Protein AF-A0A0L7L331-F1 (afdb_monomer_lite)

Secondary structure (DSSP, 8-state):
--B-TTS-BSSPPPP-----S----TT-PPPP---PPP----------------TTSTTHHHHHHHHHHHHHTT-----GGGS---TTS-SS-HHHHHHHHHHHHHHHHHHHHHHHHHHTTS-----------------------------HHHHHHHHHHHHHHHHHHHHHHHTTSPPP-SSSSS-TTS-TT---GGGGTT---STT-----HHHHHHHHHHHHHHHHHHHHHHHHHHHHHTT-S-HHHHHHHHHHHHHHHHHHHHHHH---TTHHHHHHHHHHHHHHHHHHHHHHTTTTS-HHHHHHHHHHHHHHHHHH---SS--TT--HHHHHHHHHHHHHHHHTTSSSHHHHHHHHHHHIIIIIIHHHHHHHHTTSHHHHHHHHHHHHHHHHHHHTT-HHHHHHHHHHHHIIIIIHHHHHHHHHTTTT-

Foldseek 3Di:
DDQDPVSHFPFDDDDPDDDDPDDPDPPDDDDDDDDDDDDDDTDDDDDDDDDDDDPPDPPVPVVVVVVVVVVVVVPPPDDPPVVDDDPVDDPDDPVVVVVVVVVVVVVVVVVVVVVVVVVVVPDDDDDDDDDDDDDYDYYDYDDDDDDDDDDDVVVVVCVVVVVVVVVVVVVVVVVVQDPDDQDDPPNPVDDPPDDDPCNCVPVDAPVPDDQQDLVNQLLLLLLLLLLVLLLLVLVLVLVCQLVVVDDLVVLLVVVVVVVVVLVVVVCVQVVDDDDPCVVVLVCQLVVLLVCLVVLLCVCVVPDPVVLQVLLVVLSVQLSQQDCSVDPDPSHDLVSNLVSLLSSQSSSLNSGDDSSSSSSSSSSSCCSRPVVVVSCVSCSPDPVNVVVSVVSLVVSLVSVVVVDPVVSVVSVVVCCCSSPVVSVVVSVCVVVSND

Structure (mmCIF, N/CA/C/O backbone):
data_AF-A0A0L7L331-F1
#
_entry.id   AF-A0A0L7L331-F1
#
loop_
_atom_site.group_PDB
_atom_site.id
_atom_site.type_symbol
_atom_site.label_atom_id
_atom_site.label_alt_id
_atom_site.label_comp_id
_atom_site.label_asym_id
_atom_site.label_entity_id
_atom_site.label_seq_id
_atom_site.pdbx_PDB_ins_code
_atom_site.Cartn_x
_atom_site.Cartn_y
_atom_site.Cartn_z
_atom_site.occupancy
_atom_site.B_iso_or_equiv
_atom_site.auth_seq_id
_atom_site.auth_comp_id
_atom_site.auth_asym_id
_atom_site.auth_atom_id
_atom_site.pdbx_PDB_model_num
ATOM 1 N N . GLY A 1 1 ? -27.736 18.025 -42.833 1.00 55.59 1 GLY A N 1
ATOM 2 C CA . GLY A 1 1 ? -28.382 17.005 -43.653 1.00 55.59 1 GLY A CA 1
ATOM 3 C C . GLY A 1 1 ? -27.974 15.661 -43.117 1.00 55.59 1 GLY A C 1
ATOM 4 O O . GLY A 1 1 ? -26.895 15.529 -42.551 1.00 55.59 1 GLY A O 1
ATOM 5 N N . LEU A 1 2 ? -28.880 14.701 -43.254 1.00 63.16 2 LEU A N 1
ATOM 6 C CA . LEU A 1 2 ? -28.794 13.441 -42.536 1.00 63.16 2 LEU A CA 1
ATOM 7 C C . LEU A 1 2 ? -27.635 12.589 -43.066 1.00 63.16 2 LEU A C 1
ATOM 9 O O . LEU A 1 2 ? -27.485 12.377 -44.271 1.00 63.16 2 LEU A O 1
ATOM 13 N N . ILE A 1 3 ? -26.805 12.152 -42.130 1.00 68.50 3 ILE A N 1
ATOM 14 C CA . ILE A 1 3 ? -25.739 11.179 -42.328 1.00 68.50 3 ILE A CA 1
ATOM 15 C C . ILE A 1 3 ? -26.301 9.854 -41.808 1.00 68.50 3 ILE A C 1
ATOM 17 O O . ILE A 1 3 ? -26.911 9.828 -40.737 1.00 68.50 3 ILE A O 1
ATOM 21 N N . GLY A 1 4 ? -26.186 8.793 -42.605 1.00 74.06 4 GLY A N 1
ATOM 22 C CA . GLY A 1 4 ? -26.691 7.468 -42.256 1.00 74.06 4 GLY A CA 1
ATOM 23 C C . GLY A 1 4 ? -25.833 6.768 -41.192 1.00 74.06 4 GLY A C 1
ATOM 24 O O . GLY A 1 4 ? -24.787 7.293 -40.808 1.00 74.06 4 GLY A O 1
ATOM 25 N N . PRO A 1 5 ? -26.239 5.568 -40.735 1.00 71.88 5 PRO A N 1
ATOM 26 C CA . PRO A 1 5 ? -25.542 4.836 -39.671 1.00 71.88 5 PRO A CA 1
ATOM 27 C C . PRO A 1 5 ? -24.051 4.575 -39.939 1.00 71.88 5 PRO A C 1
ATOM 29 O O . PRO A 1 5 ? -23.256 4.607 -39.006 1.00 71.88 5 PRO A O 1
ATOM 32 N N . ASP A 1 6 ? -23.671 4.381 -41.207 1.00 75.19 6 ASP A N 1
ATOM 33 C CA . ASP A 1 6 ? -22.305 4.047 -41.640 1.00 75.19 6 ASP A CA 1
ATOM 34 C C . ASP A 1 6 ? -21.510 5.280 -42.132 1.00 75.19 6 ASP A C 1
ATOM 36 O O . ASP A 1 6 ? -20.778 5.204 -43.120 1.00 75.19 6 ASP A O 1
ATOM 40 N N . ASP A 1 7 ? -21.739 6.454 -41.530 1.00 75.81 7 ASP A N 1
ATOM 41 C CA . ASP A 1 7 ? -21.143 7.770 -41.868 1.00 75.81 7 ASP A CA 1
ATOM 42 C C . ASP A 1 7 ? -21.366 8.259 -43.326 1.00 75.81 7 ASP A C 1
ATOM 44 O O . ASP A 1 7 ? -20.925 9.332 -43.752 1.00 75.81 7 ASP A O 1
ATOM 48 N N . ARG A 1 8 ? -22.114 7.486 -44.121 1.00 76.31 8 ARG A N 1
ATOM 49 C CA . ARG A 1 8 ? -22.470 7.781 -45.510 1.00 76.31 8 ARG A CA 1
ATOM 50 C C . ARG A 1 8 ? -23.583 8.836 -45.550 1.00 76.31 8 ARG A C 1
ATOM 52 O O . ARG A 1 8 ? -24.659 8.587 -45.007 1.00 76.31 8 ARG A O 1
ATOM 59 N N . PRO A 1 9 ? -23.402 9.988 -46.226 1.00 80.69 9 PRO A N 1
ATOM 60 C CA . PRO A 1 9 ? -24.489 10.943 -46.419 1.00 80.69 9 PRO A CA 1
ATOM 61 C C . PRO A 1 9 ? -25.651 10.289 -47.170 1.00 80.69 9 PRO A C 1
ATOM 63 O O . PRO A 1 9 ? -25.422 9.647 -48.198 1.00 80.69 9 PRO A O 1
ATOM 66 N N . ASP A 1 10 ? -26.880 10.513 -46.693 1.00 72.62 10 ASP A N 1
ATOM 67 C CA . ASP A 1 10 ? -28.146 9.954 -47.214 1.00 72.62 10 ASP A CA 1
ATOM 68 C C . ASP A 1 10 ? -28.248 9.964 -48.754 1.00 72.62 10 ASP A C 1
ATOM 70 O O . ASP A 1 10 ? -28.887 9.123 -49.378 1.00 72.62 10 ASP A O 1
ATOM 74 N N . HIS A 1 11 ? -27.657 10.989 -49.366 1.00 79.81 11 HIS A N 1
ATOM 75 C CA . HIS A 1 11 ? -27.572 11.215 -50.799 1.00 79.81 11 HIS A CA 1
ATOM 76 C C . HIS A 1 11 ? -26.163 11.829 -51.073 1.00 79.81 11 HIS A C 1
ATOM 78 O O . HIS A 1 11 ? -25.874 12.910 -50.550 1.00 79.81 11 HIS A O 1
ATOM 84 N N . PRO A 1 12 ? -25.253 11.210 -51.847 1.00 81.12 12 PRO A N 1
ATOM 85 C CA . PRO A 1 12 ? -23.869 11.690 -52.006 1.00 81.12 12 PRO A CA 1
ATOM 86 C C . PRO A 1 12 ? -23.661 12.817 -53.043 1.00 81.12 12 PRO A C 1
ATOM 88 O O . PRO A 1 12 ? -24.423 13.010 -53.989 1.00 81.12 12 PRO A O 1
ATOM 91 N N . GLU A 1 13 ? -22.556 13.554 -52.915 1.00 81.75 13 GLU A N 1
ATOM 92 C CA . GLU A 1 13 ? -22.068 14.451 -53.972 1.00 81.75 13 GLU A CA 1
ATOM 93 C C . GLU A 1 13 ? -21.414 13.626 -55.101 1.00 81.75 13 GLU A C 1
ATOM 95 O O . GLU A 1 13 ? -20.524 12.825 -54.834 1.00 81.75 13 GLU A O 1
ATOM 100 N N . LYS A 1 14 ? -21.840 13.816 -56.363 1.00 86.00 14 LYS A N 1
ATOM 101 C CA . LYS A 1 14 ? -21.135 13.294 -57.552 1.00 86.00 14 LYS A CA 1
ATOM 102 C C . LYS A 1 14 ? -20.290 14.408 -58.185 1.00 86.00 14 LYS A C 1
ATOM 104 O O . LYS A 1 14 ? -20.772 15.535 -58.310 1.00 86.00 14 LYS A O 1
ATOM 109 N N . ILE A 1 15 ? -19.071 14.076 -58.611 1.00 87.44 15 ILE A N 1
ATOM 110 C CA . ILE A 1 15 ? -18.229 14.917 -59.477 1.00 87.44 15 ILE A CA 1
ATOM 111 C C . ILE A 1 15 ? -18.736 14.758 -60.917 1.00 87.44 15 ILE A C 1
ATOM 113 O O . ILE A 1 15 ? -19.009 13.637 -61.340 1.00 87.44 15 ILE A O 1
ATOM 117 N N . THR A 1 16 ? -18.893 15.860 -61.652 1.00 87.19 16 THR A N 1
ATOM 118 C CA . THR A 1 16 ? -19.385 15.859 -63.046 1.00 87.19 16 THR A CA 1
ATOM 119 C C . THR A 1 16 ? -18.264 15.890 -64.081 1.00 87.19 16 THR A C 1
ATOM 121 O O . THR A 1 16 ? -18.430 15.381 -65.182 1.00 87.19 16 THR A O 1
ATOM 124 N N . SER A 1 17 ? -17.141 16.521 -63.747 1.00 84.75 17 SER A N 1
ATOM 125 C CA . SER A 1 17 ? -15.968 16.681 -64.606 1.00 84.75 17 SER A CA 1
ATOM 126 C C . SER A 1 17 ? -14.778 17.154 -63.766 1.00 84.75 17 SER A C 1
ATOM 128 O O . SER A 1 17 ? -14.963 17.751 -62.703 1.00 84.75 17 SER A O 1
ATOM 130 N N . THR A 1 18 ? -13.561 16.901 -64.251 1.00 83.12 18 THR A N 1
ATOM 131 C CA . THR A 1 18 ? -12.311 17.318 -63.602 1.00 83.12 18 THR A CA 1
ATOM 132 C C . THR A 1 18 ? -11.374 17.900 -64.653 1.00 83.12 18 THR A C 1
ATOM 134 O O . THR A 1 18 ? -11.089 17.239 -65.648 1.00 83.12 18 THR A O 1
ATOM 137 N N . THR A 1 19 ? -10.864 19.110 -64.420 1.00 88.06 19 THR A N 1
ATOM 138 C CA . THR A 1 19 ? -9.914 19.787 -65.317 1.00 88.06 19 THR A CA 1
ATOM 139 C C . THR A 1 19 ? -8.599 20.017 -64.584 1.00 88.06 19 THR A C 1
ATOM 141 O O . THR A 1 19 ? -8.585 20.633 -63.517 1.00 88.06 19 THR A O 1
ATOM 144 N N . VAL A 1 20 ? -7.484 19.551 -65.150 1.00 86.75 20 VAL A N 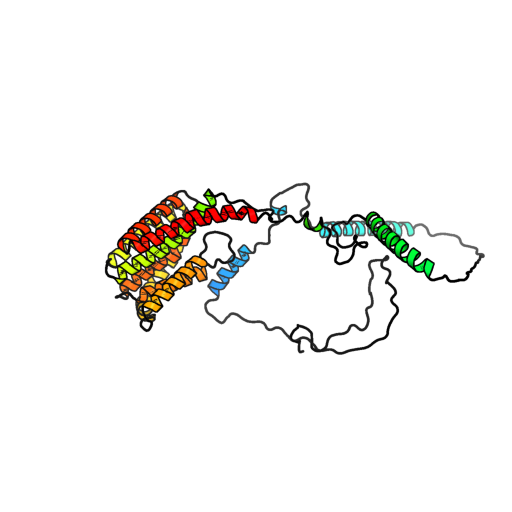1
ATOM 145 C CA . VAL A 1 20 ? -6.147 19.807 -64.595 1.00 86.75 20 VAL A CA 1
ATOM 146 C C . VAL A 1 20 ? -5.716 21.222 -64.984 1.00 86.75 20 VAL A C 1
ATOM 148 O O . VAL A 1 20 ? -5.423 21.487 -66.145 1.00 86.75 20 VAL A O 1
ATOM 151 N N . LEU A 1 21 ? -5.714 22.140 -64.014 1.00 84.94 21 LEU A N 1
ATOM 152 C CA . LEU A 1 21 ? -5.398 23.560 -64.235 1.00 84.94 21 LEU A CA 1
ATOM 153 C C . LEU A 1 21 ? -3.909 23.805 -64.524 1.00 84.94 21 LEU A C 1
ATOM 155 O O . LEU A 1 21 ? -3.571 24.648 -65.348 1.00 84.94 21 LEU A O 1
ATOM 159 N N . ILE A 1 22 ? -3.030 23.078 -63.832 1.00 82.62 22 ILE A N 1
ATOM 160 C CA . ILE A 1 22 ? -1.576 23.086 -64.021 1.00 82.62 22 ILE A CA 1
ATOM 161 C C . ILE A 1 22 ? -1.104 21.647 -63.814 1.00 82.62 22 ILE A C 1
ATOM 163 O O . ILE A 1 22 ? -1.356 21.073 -62.755 1.00 82.62 22 ILE A O 1
ATOM 167 N N . ASN A 1 23 ? -0.425 21.067 -64.805 1.00 83.50 23 ASN A N 1
ATOM 168 C CA . ASN A 1 23 ? 0.254 19.782 -64.660 1.00 83.50 23 ASN A CA 1
ATOM 169 C C . ASN A 1 23 ? 1.773 20.022 -64.538 1.00 83.50 23 ASN A C 1
ATOM 171 O O . ASN A 1 23 ? 2.365 20.515 -65.499 1.00 83.50 23 ASN A O 1
ATOM 175 N N . PRO A 1 24 ? 2.414 19.708 -63.395 1.00 83.56 24 PRO A N 1
ATOM 176 C CA . PRO A 1 24 ? 3.860 19.858 -63.229 1.00 83.56 24 PRO A CA 1
ATOM 177 C C . PRO A 1 24 ? 4.684 18.702 -63.831 1.00 83.56 24 PRO A C 1
ATOM 179 O O . PRO A 1 24 ? 5.908 18.800 -63.847 1.00 83.56 24 PRO A O 1
ATOM 182 N N . PHE A 1 25 ? 4.048 17.630 -64.321 1.00 83.00 25 PHE A N 1
ATOM 183 C CA . PHE A 1 25 ? 4.709 16.440 -64.871 1.00 83.00 25 PHE A CA 1
ATOM 184 C C . PHE A 1 25 ? 4.411 16.282 -66.368 1.00 83.00 25 PHE A C 1
ATOM 186 O O . PHE A 1 25 ? 3.262 16.097 -66.768 1.00 83.00 25 PHE A O 1
ATOM 193 N N . THR A 1 26 ? 5.439 16.362 -67.213 1.00 75.81 26 THR A N 1
ATOM 194 C CA . THR A 1 26 ? 5.308 16.313 -68.685 1.00 75.81 26 THR A CA 1
ATOM 195 C C . THR A 1 26 ? 5.293 14.896 -69.267 1.00 75.81 26 THR A C 1
ATOM 197 O O . THR A 1 26 ? 5.171 14.737 -70.475 1.00 75.81 26 THR A O 1
ATOM 200 N N . ASP A 1 27 ? 5.457 13.885 -68.419 1.00 79.12 27 ASP A N 1
ATOM 201 C CA . ASP A 1 27 ? 5.682 12.468 -68.725 1.00 79.12 27 ASP A CA 1
ATOM 202 C C . ASP A 1 27 ? 4.500 11.554 -68.339 1.00 79.12 27 ASP A C 1
ATOM 204 O O . ASP A 1 27 ? 4.544 10.345 -68.562 1.00 79.12 27 ASP A O 1
ATOM 208 N N . ILE A 1 28 ? 3.423 12.115 -67.776 1.00 80.38 28 ILE A N 1
ATOM 209 C CA . ILE A 1 28 ? 2.223 11.365 -67.378 1.00 80.38 28 ILE A CA 1
ATOM 210 C C . ILE A 1 28 ? 1.208 11.332 -68.528 1.00 80.38 28 ILE A C 1
ATOM 212 O O . ILE A 1 28 ? 0.419 12.263 -68.706 1.00 80.38 28 ILE A O 1
ATOM 216 N N . GLU A 1 29 ? 1.183 10.224 -69.268 1.00 78.75 29 GLU A N 1
ATOM 217 C CA . GLU A 1 29 ? 0.162 9.944 -70.285 1.00 78.75 29 GLU A CA 1
ATOM 218 C C . GLU A 1 29 ? -1.061 9.212 -69.680 1.00 78.75 29 GLU A C 1
ATOM 220 O O . GLU A 1 29 ? -0.903 8.188 -69.004 1.00 78.75 29 GLU A O 1
ATOM 225 N N . PRO A 1 30 ? -2.304 9.693 -69.895 1.00 80.00 30 PRO A N 1
ATOM 226 C CA . PRO A 1 30 ? -3.506 8.994 -69.443 1.00 80.00 30 PRO A CA 1
ATOM 227 C C . PRO A 1 30 ? -3.735 7.675 -70.192 1.00 80.00 30 PRO A C 1
ATOM 229 O O . PRO A 1 30 ? -3.688 7.625 -71.419 1.00 80.00 30 PRO A O 1
ATOM 232 N N . ARG A 1 31 ? -4.085 6.607 -69.464 1.00 76.44 31 ARG A N 1
ATOM 233 C CA . ARG A 1 31 ? -4.530 5.348 -70.082 1.00 76.44 31 ARG A CA 1
ATOM 234 C C . ARG A 1 31 ? -5.908 5.529 -70.716 1.00 76.44 31 ARG A C 1
ATOM 236 O O . ARG A 1 31 ? -6.854 5.893 -70.020 1.00 76.44 31 ARG A O 1
ATOM 243 N N . VAL A 1 32 ? -6.025 5.215 -72.004 1.00 68.06 32 VAL A N 1
ATOM 244 C CA . VAL A 1 32 ? -7.315 5.149 -72.703 1.00 68.06 32 VAL A CA 1
ATOM 245 C C . VAL A 1 32 ? -8.152 4.007 -72.118 1.00 68.06 32 VAL A C 1
ATOM 247 O O . VAL A 1 32 ? -7.664 2.889 -71.955 1.00 68.06 32 VAL A O 1
ATOM 250 N N . GLN A 1 33 ? -9.414 4.294 -71.806 1.00 56.12 33 GLN A N 1
ATOM 251 C CA . GLN A 1 33 ? -10.441 3.305 -71.485 1.00 56.12 33 GLN A CA 1
ATOM 252 C C . GLN A 1 33 ? -11.642 3.558 -72.397 1.00 56.12 33 GLN A C 1
ATOM 254 O O . GLN A 1 33 ? -12.030 4.708 -72.600 1.00 56.12 33 GLN A O 1
ATOM 259 N N . GLU A 1 34 ? -12.223 2.495 -72.948 1.00 45.19 34 GLU A N 1
ATOM 260 C CA . GLU A 1 34 ? -13.430 2.594 -73.770 1.00 45.19 34 GLU A CA 1
ATOM 261 C C . GLU A 1 34 ? -14.630 2.967 -72.888 1.00 45.19 34 GLU A C 1
ATOM 263 O O . GLU A 1 34 ? -14.876 2.360 -71.844 1.00 45.19 34 GLU A O 1
ATOM 268 N N . THR A 1 35 ? -15.362 4.011 -73.277 1.00 40.88 35 THR A N 1
ATOM 269 C CA . THR A 1 35 ? -16.418 4.599 -72.446 1.00 40.88 35 THR A CA 1
ATOM 270 C C . THR A 1 35 ? -17.741 3.851 -72.592 1.00 40.88 35 THR A C 1
ATOM 272 O O . THR A 1 35 ? -18.431 3.997 -73.602 1.00 40.88 35 THR A O 1
ATOM 275 N N . ILE A 1 36 ? -18.137 3.121 -71.549 1.00 39.62 36 ILE A N 1
ATOM 276 C CA . ILE A 1 36 ? -19.526 2.682 -71.347 1.00 39.62 36 ILE A CA 1
ATOM 277 C C . ILE A 1 36 ? -20.302 3.834 -70.675 1.00 39.62 36 ILE A C 1
ATOM 279 O O . ILE A 1 36 ? -19.751 4.539 -69.831 1.00 39.62 36 ILE A O 1
ATOM 283 N N . ALA A 1 37 ? -21.549 4.060 -71.100 1.00 32.22 37 ALA A N 1
ATOM 284 C CA . ALA A 1 37 ? -22.305 5.292 -70.843 1.00 32.22 37 ALA A CA 1
ATOM 285 C C . ALA A 1 37 ? -22.884 5.455 -69.412 1.00 32.22 37 ALA A C 1
ATOM 287 O O . ALA A 1 37 ? -22.895 4.526 -68.606 1.00 32.22 37 ALA A O 1
ATOM 288 N N . ASP A 1 38 ? -23.348 6.678 -69.128 1.00 38.62 38 ASP A N 1
ATOM 289 C CA . ASP A 1 38 ? -23.742 7.236 -67.822 1.00 38.62 38 ASP A CA 1
ATOM 290 C C . ASP A 1 38 ? -24.875 6.539 -67.040 1.00 38.62 38 ASP A C 1
ATOM 292 O O . ASP A 1 38 ? -25.808 6.001 -67.625 1.00 38.62 38 ASP A O 1
ATOM 296 N N . GLU A 1 39 ? -24.904 6.771 -65.710 1.00 31.48 39 GLU A N 1
ATOM 297 C CA . GLU A 1 39 ? -26.140 7.230 -65.033 1.00 31.48 39 GLU A CA 1
ATOM 298 C C . GLU A 1 39 ? -25.918 7.953 -63.667 1.00 31.48 39 GLU A C 1
ATOM 300 O O . GLU A 1 39 ? -24.919 7.776 -62.951 1.00 31.48 39 GLU A O 1
ATOM 305 N N . ALA A 1 40 ? -26.849 8.836 -63.275 1.00 31.52 40 ALA A N 1
ATOM 306 C CA . ALA A 1 40 ? -26.699 9.802 -62.168 1.00 31.52 40 ALA A CA 1
ATOM 307 C C . ALA A 1 40 ? -28.062 10.303 -61.618 1.00 31.52 40 ALA A C 1
ATOM 309 O O . ALA A 1 40 ? -29.080 10.040 -62.251 1.00 31.52 40 ALA A O 1
ATOM 310 N N . PRO A 1 41 ? -28.151 11.135 -60.544 1.00 49.59 41 PRO A N 1
ATOM 311 C CA . PRO A 1 41 ? -27.313 11.363 -59.343 1.00 49.59 41 PRO A CA 1
ATOM 312 C C . PRO A 1 41 ? -28.167 11.292 -58.030 1.00 49.59 41 PRO A C 1
ATOM 314 O O . PRO A 1 41 ? -29.303 10.829 -58.081 1.00 49.59 41 PRO A O 1
ATOM 317 N N . LYS A 1 42 ? -27.690 11.829 -56.875 1.00 27.97 42 LYS A N 1
ATOM 318 C CA . LYS A 1 42 ? -28.390 12.848 -56.013 1.00 27.97 42 LYS A CA 1
ATOM 319 C C . LYS A 1 42 ? -27.695 13.106 -54.650 1.00 27.97 42 LYS A C 1
ATOM 321 O O . LYS A 1 42 ? -27.078 12.195 -54.123 1.00 27.97 42 LYS A O 1
ATOM 326 N N . LYS A 1 43 ? -27.872 14.325 -54.079 1.00 37.78 43 LYS A N 1
ATOM 327 C CA . LYS A 1 43 ? -27.135 14.958 -52.935 1.00 37.78 43 LYS A CA 1
ATOM 328 C C . LYS A 1 43 ? -27.945 15.264 -51.639 1.00 37.78 43 LYS A C 1
ATOM 330 O O . LYS A 1 43 ? -29.092 15.695 -51.743 1.00 37.78 43 LYS A O 1
ATOM 335 N N . LYS A 1 44 ? -27.312 15.191 -50.445 1.00 27.70 44 LYS A N 1
ATOM 336 C CA . LYS A 1 44 ? -27.713 15.742 -49.117 1.00 27.70 44 LYS A CA 1
ATOM 337 C C . LYS A 1 44 ? -26.488 16.049 -48.209 1.00 27.70 44 LYS A C 1
ATOM 339 O O . LYS A 1 44 ? -25.942 15.170 -47.562 1.00 27.70 44 LYS A O 1
ATOM 344 N N . LYS A 1 45 ? -26.142 17.342 -48.128 1.00 33.28 45 LYS A N 1
ATOM 345 C CA . LYS A 1 45 ? -25.668 18.172 -46.979 1.00 33.28 45 LYS A CA 1
ATOM 346 C C . LYS A 1 45 ? -25.144 17.509 -45.672 1.00 33.28 45 LYS A C 1
ATOM 348 O O . LYS A 1 45 ? -25.858 16.721 -45.073 1.00 33.28 45 LYS A O 1
ATOM 353 N N . LYS A 1 46 ? -24.056 18.061 -45.096 1.00 33.78 46 LYS A N 1
ATOM 354 C CA . LYS A 1 46 ? -23.621 17.935 -43.669 1.00 33.78 46 LYS A CA 1
ATOM 355 C C . LYS A 1 46 ? -24.547 18.649 -42.659 1.00 33.78 46 LYS A C 1
ATOM 357 O O . LYS A 1 46 ? -25.376 19.456 -43.080 1.00 33.78 46 LYS A O 1
ATOM 362 N N . ASP A 1 47 ? -24.360 18.404 -41.354 1.00 30.53 47 ASP A N 1
ATOM 363 C CA . ASP A 1 47 ? -24.808 19.256 -40.224 1.00 30.53 47 ASP A CA 1
ATOM 364 C C . ASP A 1 47 ? -23.623 19.773 -39.370 1.00 30.53 47 ASP A C 1
ATOM 366 O O . ASP A 1 47 ? -22.461 19.556 -39.720 1.00 30.53 47 ASP A O 1
ATOM 370 N N . ARG A 1 48 ? -23.910 20.561 -38.320 1.00 39.03 48 ARG A N 1
ATOM 371 C CA . ARG A 1 48 ? -22.942 21.383 -37.563 1.00 39.03 48 ARG A CA 1
ATOM 372 C C . ARG A 1 48 ? -22.514 20.763 -36.226 1.00 39.03 48 ARG A C 1
ATOM 374 O O . ARG A 1 48 ? -23.287 20.075 -35.571 1.00 39.03 48 ARG A O 1
ATOM 381 N N . GLN A 1 49 ? -21.297 21.101 -35.805 1.00 33.72 49 GLN A N 1
ATOM 382 C CA . GLN A 1 49 ? -20.677 20.706 -34.537 1.00 33.72 49 GLN A CA 1
ATOM 383 C C . GLN A 1 49 ? -20.936 21.766 -33.446 1.00 33.72 49 GLN A C 1
ATOM 385 O O . GLN A 1 49 ? -20.964 22.959 -33.750 1.00 33.72 49 GLN A O 1
ATOM 390 N N . GLY A 1 50 ? -21.140 21.343 -32.194 1.00 36.28 50 GLY A N 1
ATOM 391 C CA . GLY A 1 50 ? -21.421 22.229 -31.054 1.00 36.28 50 GLY A CA 1
ATOM 392 C C . GLY A 1 50 ? -20.254 22.322 -30.065 1.00 36.28 50 GLY A C 1
ATOM 393 O O . GLY A 1 50 ? -19.633 21.310 -29.747 1.00 36.28 50 GLY A O 1
ATOM 394 N N . VAL A 1 51 ? -19.981 23.531 -29.567 1.00 45.19 51 VAL A N 1
ATOM 395 C CA . VAL A 1 51 ? -18.976 23.806 -28.521 1.00 45.19 51 VAL A CA 1
ATOM 396 C C . VAL A 1 51 ? -19.600 23.602 -27.134 1.00 45.19 51 VAL A C 1
ATOM 398 O O . VAL A 1 51 ? -20.783 23.885 -26.943 1.00 45.19 51 VAL A O 1
ATOM 401 N N . LYS A 1 52 ? -18.814 23.117 -26.165 1.00 52.72 52 LYS A N 1
ATOM 402 C CA . LYS A 1 52 ? -19.205 22.981 -24.753 1.00 52.72 52 LYS A CA 1
ATOM 403 C C . LYS A 1 52 ? -18.363 23.923 -23.891 1.00 52.72 52 LYS A C 1
ATOM 405 O O . LYS A 1 52 ? -17.154 23.993 -24.082 1.00 52.72 52 LYS A O 1
ATOM 410 N N . ASN A 1 53 ? -19.000 24.593 -22.933 1.00 46.16 53 ASN A N 1
ATOM 411 C CA . ASN A 1 53 ? -18.352 25.512 -21.993 1.00 46.16 53 ASN A CA 1
ATOM 412 C C . ASN A 1 53 ? -18.254 24.846 -20.611 1.00 46.16 53 ASN A C 1
ATOM 414 O O . ASN A 1 53 ? -19.243 24.276 -20.154 1.00 46.16 53 ASN A O 1
ATOM 418 N N . PHE A 1 54 ? -17.101 24.945 -19.942 1.00 51.19 54 PHE A N 1
ATOM 419 C CA . PHE A 1 54 ? -16.832 24.249 -18.671 1.00 51.19 54 PHE A CA 1
ATOM 420 C C . PHE A 1 54 ? -16.989 25.103 -17.397 1.00 51.19 54 PHE A C 1
ATOM 422 O O . PHE A 1 54 ? -16.931 24.562 -16.297 1.00 51.19 54 PHE A O 1
ATOM 429 N N . GLY A 1 55 ? -17.243 26.412 -17.512 1.00 47.44 55 GLY A N 1
ATOM 430 C CA . GLY A 1 55 ? -17.358 27.336 -16.370 1.00 47.44 55 GLY A CA 1
ATOM 431 C C . GLY A 1 55 ? -18.657 27.206 -15.560 1.00 47.44 55 GLY A C 1
ATOM 432 O O . GLY A 1 55 ? -19.424 28.163 -15.498 1.00 47.44 55 GLY A O 1
ATOM 433 N N . LEU A 1 56 ? -18.936 26.026 -14.992 1.00 44.12 56 LEU A N 1
ATOM 434 C CA . LEU A 1 56 ? -20.178 25.741 -14.252 1.00 44.12 56 LEU A CA 1
ATOM 435 C C . LEU A 1 56 ? -20.035 24.817 -13.022 1.00 44.12 56 LEU A C 1
ATOM 437 O O . LEU A 1 56 ? -21.043 24.512 -12.388 1.00 44.12 56 LEU A O 1
ATOM 441 N N . LEU A 1 57 ? -18.819 24.405 -12.637 1.00 44.31 57 LEU A N 1
ATOM 442 C CA . LEU A 1 57 ? -18.549 23.788 -11.329 1.00 44.31 57 LEU A CA 1
ATOM 443 C C . LEU A 1 57 ? -17.271 24.347 -10.692 1.00 44.31 57 LEU A C 1
ATOM 445 O O . LEU A 1 57 ? -16.272 24.567 -11.368 1.00 44.31 57 LEU A O 1
ATOM 449 N N . SER A 1 58 ? -17.303 24.510 -9.367 1.00 51.69 58 SER A N 1
ATOM 450 C CA . SER A 1 58 ? -16.210 25.044 -8.536 1.00 51.69 58 SER A CA 1
ATOM 451 C C . SER A 1 58 ? -15.118 24.001 -8.226 1.00 51.69 58 SER A C 1
ATOM 453 O O . SER A 1 58 ? -14.676 23.887 -7.087 1.00 51.69 58 SER A O 1
ATOM 455 N N . PHE A 1 59 ? -14.723 23.227 -9.239 1.00 43.03 59 PHE A N 1
ATOM 456 C CA . PHE A 1 59 ? -13.657 22.212 -9.193 1.00 43.03 59 PHE A CA 1
ATOM 457 C C . PHE A 1 59 ? -12.697 22.349 -10.395 1.00 43.03 59 PHE A C 1
ATOM 459 O O . PHE A 1 59 ? -12.048 21.383 -10.783 1.00 43.03 59 PHE A O 1
ATOM 466 N N . GLY A 1 60 ? -12.665 23.523 -11.040 1.00 46.88 60 GLY A N 1
ATOM 467 C CA . GLY A 1 60 ? -11.852 23.761 -12.238 1.00 46.88 60 GLY A CA 1
ATOM 468 C C . GLY A 1 60 ? -10.352 23.748 -11.949 1.00 46.88 60 GLY A C 1
ATOM 469 O O . GLY A 1 60 ? -9.607 23.094 -12.666 1.00 46.88 60 GLY A O 1
ATOM 470 N N . ASP A 1 61 ? -9.937 24.412 -10.872 1.00 50.97 61 ASP A N 1
ATOM 471 C CA . ASP A 1 61 ? -8.535 24.708 -10.568 1.00 50.97 61 ASP A CA 1
ATOM 472 C C . ASP A 1 61 ? -7.672 23.436 -10.409 1.00 50.97 61 ASP A C 1
ATOM 474 O O . ASP A 1 61 ? -6.617 23.342 -11.028 1.00 50.97 61 ASP A O 1
ATOM 478 N N . GLU A 1 62 ? -8.135 22.411 -9.675 1.00 53.62 62 GLU A N 1
ATOM 479 C CA . GLU A 1 62 ? -7.400 21.132 -9.546 1.00 53.62 62 GLU A CA 1
ATOM 480 C C . GLU A 1 62 ? -7.335 20.353 -10.876 1.00 53.62 62 GLU A C 1
ATOM 482 O O . GLU A 1 62 ? -6.347 19.674 -11.146 1.00 53.62 62 GLU A O 1
ATOM 487 N N . ALA A 1 63 ? -8.352 20.471 -11.738 1.00 54.16 63 ALA A N 1
ATOM 488 C CA . ALA A 1 63 ? -8.336 19.858 -13.067 1.00 54.16 63 ALA A CA 1
ATOM 489 C C . ALA A 1 63 ? -7.433 20.619 -14.060 1.00 54.16 63 ALA A C 1
ATOM 491 O O . ALA A 1 63 ? -6.902 20.010 -14.987 1.00 54.16 63 ALA A O 1
ATOM 492 N N . GLU A 1 64 ? -7.239 21.927 -13.870 1.00 48.88 64 GLU A N 1
ATOM 493 C CA . GLU A 1 64 ? -6.319 22.743 -14.669 1.00 48.88 64 GLU A CA 1
ATOM 494 C C . GLU A 1 64 ? -4.856 22.564 -14.212 1.00 48.88 64 GLU A C 1
ATOM 496 O O . GLU A 1 64 ? -3.965 22.535 -15.062 1.00 48.88 64 GLU A O 1
ATOM 501 N N . GLU A 1 65 ? -4.589 22.319 -12.921 1.00 51.94 65 GLU A N 1
ATOM 502 C CA . GLU A 1 65 ? -3.269 21.855 -12.447 1.00 51.94 65 GLU A CA 1
ATOM 503 C C . GLU A 1 65 ? -2.932 20.445 -12.994 1.00 51.94 65 GLU A C 1
ATOM 505 O O . GLU A 1 65 ? -1.876 20.271 -13.608 1.00 51.94 65 GLU A O 1
ATOM 510 N N . ASP A 1 66 ? -3.849 19.467 -12.912 1.00 49.41 66 ASP A N 1
ATOM 511 C CA . ASP A 1 66 ? -3.651 18.126 -13.505 1.00 49.41 66 ASP A CA 1
ATOM 512 C C . ASP A 1 66 ? -3.463 18.186 -15.044 1.00 49.41 66 ASP A C 1
ATOM 514 O O . ASP A 1 66 ? -2.582 17.516 -15.595 1.00 49.41 66 ASP A O 1
ATOM 518 N N . GLU A 1 67 ? -4.245 18.995 -15.779 1.00 52.09 67 GLU A N 1
ATOM 519 C CA . GLU A 1 67 ? -4.054 19.144 -17.232 1.00 52.09 67 GLU A CA 1
ATOM 520 C C . GLU A 1 67 ? -2.777 19.916 -17.602 1.00 52.09 67 GLU A C 1
ATOM 522 O O . GLU A 1 67 ? -2.203 19.637 -18.661 1.00 52.09 67 GLU A O 1
ATOM 527 N N . THR A 1 68 ? -2.285 20.837 -16.766 1.00 45.62 68 THR A N 1
ATOM 528 C CA . THR A 1 68 ? -1.023 21.547 -17.037 1.00 45.62 68 THR A CA 1
ATOM 529 C C . THR A 1 68 ? 0.211 20.693 -16.744 1.00 45.62 68 THR A C 1
ATOM 531 O O . THR A 1 68 ? 1.106 20.673 -17.594 1.00 45.62 68 THR A O 1
ATOM 534 N N . GLU A 1 69 ? 0.239 19.879 -15.678 1.00 44.16 69 GLU A N 1
ATOM 535 C CA . GLU A 1 69 ? 1.289 18.853 -15.508 1.00 44.16 69 GLU A CA 1
ATOM 536 C C . GLU A 1 69 ? 1.284 17.857 -16.686 1.00 44.16 69 GLU A C 1
ATOM 538 O O . GLU A 1 69 ? 2.333 17.535 -17.253 1.00 44.16 69 GLU A O 1
ATOM 543 N N . VAL A 1 70 ? 0.103 17.409 -17.135 1.00 48.66 70 VAL A N 1
ATOM 544 C CA . VAL A 1 70 ? -0.027 16.510 -18.298 1.00 48.66 70 VAL A CA 1
ATOM 545 C C . VAL A 1 70 ? 0.387 17.188 -19.614 1.00 48.66 70 VAL A C 1
ATOM 547 O O . VAL A 1 70 ? 0.867 16.503 -20.524 1.00 48.66 70 VAL A O 1
ATOM 550 N N . GLN A 1 71 ? 0.257 18.511 -19.745 1.00 44.47 71 GLN A N 1
ATOM 551 C CA . GLN A 1 71 ? 0.783 19.253 -20.896 1.00 44.47 71 GLN A CA 1
ATOM 552 C C . GLN A 1 71 ? 2.303 19.463 -20.829 1.00 44.47 71 GLN A C 1
ATOM 554 O O . GLN A 1 71 ? 2.959 19.344 -21.867 1.00 44.47 71 GLN A O 1
ATOM 559 N N . GLU A 1 72 ? 2.893 19.670 -19.649 1.00 43.47 72 GLU A N 1
ATOM 560 C CA . GLU A 1 72 ? 4.353 19.732 -19.487 1.00 43.47 72 GLU A CA 1
ATOM 561 C C . GLU A 1 72 ? 5.010 18.365 -19.768 1.00 43.47 72 GLU A C 1
ATOM 563 O O . GLU A 1 72 ? 5.978 18.275 -20.532 1.00 43.47 72 GLU A O 1
ATOM 568 N N . TYR A 1 73 ? 4.398 17.266 -19.308 1.00 42.03 73 TYR A N 1
ATOM 569 C CA . TYR A 1 73 ? 4.788 15.901 -19.694 1.00 42.03 73 TYR A CA 1
ATOM 570 C C . TYR A 1 73 ? 4.506 15.554 -21.169 1.00 42.03 73 TYR A C 1
ATOM 572 O O . TYR A 1 73 ? 5.043 14.568 -21.679 1.00 42.03 73 TYR A O 1
ATOM 580 N N . ARG A 1 74 ? 3.742 16.379 -21.902 1.00 39.88 74 ARG A N 1
ATOM 581 C CA . ARG A 1 74 ? 3.611 16.322 -23.374 1.00 39.88 74 ARG A CA 1
ATOM 582 C C . ARG A 1 74 ? 4.655 17.169 -24.110 1.00 39.88 74 ARG A C 1
ATOM 584 O O . ARG A 1 74 ? 4.449 17.553 -25.267 1.00 39.88 74 ARG A O 1
ATOM 591 N N . GLY A 1 75 ? 5.823 17.376 -23.499 1.00 40.25 75 GLY A N 1
ATOM 592 C CA . GLY A 1 75 ? 7.037 17.750 -24.220 1.00 40.25 75 GLY A CA 1
ATOM 593 C C . GLY A 1 75 ? 7.202 16.905 -25.493 1.00 40.25 75 GLY A C 1
ATOM 594 O O . GLY A 1 75 ? 7.173 15.675 -25.447 1.00 40.25 75 GLY A O 1
ATOM 595 N N . LYS A 1 76 ? 7.328 17.579 -26.647 1.00 49.62 76 LYS A N 1
ATOM 596 C CA . LYS A 1 76 ? 7.378 16.944 -27.980 1.00 49.62 76 LYS A CA 1
ATOM 597 C C . LYS A 1 76 ? 8.397 15.793 -27.989 1.00 49.62 76 LYS A C 1
ATOM 599 O O . LYS A 1 76 ? 9.483 15.982 -27.437 1.00 49.62 76 LYS A O 1
ATOM 604 N N . PRO A 1 77 ? 8.096 14.640 -28.622 1.00 42.47 77 PRO A N 1
ATOM 605 C CA . PRO A 1 77 ? 8.963 13.467 -28.573 1.00 42.47 77 PRO A CA 1
ATOM 606 C C . PRO A 1 77 ? 10.344 13.805 -29.141 1.00 42.47 77 PRO A C 1
ATOM 608 O O . PRO A 1 77 ? 10.503 13.968 -30.352 1.00 42.47 77 PRO A O 1
ATOM 611 N N . LYS A 1 78 ? 11.334 13.941 -28.249 1.00 49.88 78 LYS A N 1
ATOM 612 C CA . LYS A 1 78 ? 12.712 14.273 -28.617 1.00 49.88 78 LYS A CA 1
ATOM 613 C C . LYS A 1 78 ? 13.274 13.147 -29.468 1.00 49.88 78 LYS A C 1
ATOM 615 O O . LYS A 1 78 ? 13.310 11.992 -29.040 1.00 49.88 78 LYS A O 1
ATOM 620 N N . SER A 1 79 ? 13.692 13.489 -30.679 1.00 47.66 79 SER A N 1
ATOM 621 C CA . SER A 1 79 ? 14.324 12.528 -31.572 1.00 47.66 79 SER A CA 1
ATOM 622 C C . SER A 1 79 ? 15.727 12.201 -31.062 1.00 47.66 79 SER A C 1
ATOM 624 O O . SER A 1 79 ? 16.364 13.019 -30.399 1.00 47.66 79 SER A O 1
ATOM 626 N N . THR A 1 80 ? 16.261 11.033 -31.415 1.00 45.44 80 THR A N 1
ATOM 627 C CA . THR A 1 80 ? 17.655 10.668 -31.103 1.00 45.44 80 THR A CA 1
ATOM 628 C C . THR A 1 80 ? 18.674 11.654 -31.691 1.00 45.44 80 THR A C 1
ATOM 630 O O . THR A 1 80 ? 19.794 11.736 -31.193 1.00 45.44 80 THR A O 1
ATOM 633 N N . HIS A 1 81 ? 18.273 12.453 -32.686 1.00 52.56 81 HIS A N 1
ATOM 634 C CA . HIS A 1 81 ? 19.054 13.555 -33.255 1.00 52.56 81 HIS A CA 1
ATOM 635 C C . HIS A 1 81 ? 19.286 14.751 -32.305 1.00 52.56 81 HIS A C 1
ATOM 637 O O . HIS A 1 81 ? 20.214 15.518 -32.546 1.00 52.56 81 HIS A O 1
ATOM 643 N N . ASP A 1 82 ? 18.504 14.911 -31.229 1.00 54.72 82 ASP A N 1
ATOM 644 C CA . ASP A 1 82 ? 18.688 16.003 -30.252 1.00 54.72 82 ASP A CA 1
ATOM 645 C C . ASP A 1 82 ? 19.665 15.650 -29.112 1.00 54.72 82 ASP A C 1
ATOM 647 O O . ASP A 1 82 ? 20.033 16.520 -28.325 1.00 54.72 82 ASP A O 1
ATOM 651 N N . LEU A 1 83 ? 20.077 14.380 -28.995 1.00 55.69 83 LEU A N 1
ATOM 652 C CA . LEU A 1 83 ? 20.929 13.879 -27.903 1.00 55.69 83 LEU A CA 1
ATOM 653 C C . LEU A 1 83 ? 22.395 13.639 -28.306 1.00 55.69 83 LEU A C 1
ATOM 655 O O . LEU A 1 83 ? 23.216 13.338 -27.442 1.00 55.69 83 LEU A O 1
ATOM 659 N N . LEU A 1 84 ? 22.731 13.751 -29.595 1.00 54.00 84 LEU A N 1
ATOM 660 C CA . LEU A 1 84 ? 24.077 13.513 -30.126 1.00 54.00 84 LEU A CA 1
ATOM 661 C C . LEU A 1 84 ? 24.445 14.587 -31.156 1.00 54.00 84 LEU A C 1
ATOM 663 O O . LEU A 1 84 ? 23.891 14.628 -32.254 1.00 54.00 84 LEU A O 1
ATOM 667 N N . GLU A 1 85 ? 25.406 15.444 -30.814 1.00 49.69 85 GLU A N 1
ATOM 668 C CA . GLU A 1 85 ? 25.867 16.529 -31.688 1.00 49.69 85 GLU A CA 1
ATOM 669 C C . GLU A 1 85 ? 26.961 16.050 -32.660 1.00 49.69 85 GLU A C 1
ATOM 671 O O . GLU A 1 85 ? 28.145 16.326 -32.478 1.00 49.69 85 GLU A O 1
ATOM 676 N N . ASP A 1 86 ? 26.564 15.310 -33.701 1.00 52.25 86 ASP A N 1
ATOM 677 C CA . ASP A 1 86 ? 27.470 14.895 -34.782 1.00 52.25 86 ASP A CA 1
ATOM 678 C C . ASP A 1 86 ? 27.667 16.035 -35.813 1.00 52.25 86 ASP A C 1
ATOM 680 O O . ASP A 1 86 ? 26.704 16.429 -36.481 1.00 52.25 86 ASP A O 1
ATOM 684 N N . PRO A 1 87 ? 28.897 16.555 -36.013 1.00 55.16 87 PRO A N 1
ATOM 685 C CA . PRO A 1 87 ? 29.171 17.640 -36.957 1.00 55.16 87 PRO A CA 1
ATOM 686 C C . PRO A 1 87 ? 29.014 17.262 -38.444 1.00 55.16 87 PRO A C 1
ATOM 688 O O . PRO A 1 87 ? 29.171 18.133 -39.300 1.00 55.16 87 PRO A O 1
ATOM 691 N N . LYS A 1 88 ? 28.714 16.000 -38.788 1.00 53.16 88 LYS A N 1
ATOM 692 C CA . LYS A 1 88 ? 28.359 15.581 -40.158 1.00 53.16 88 LYS A CA 1
ATOM 693 C C . LYS A 1 88 ? 26.855 15.598 -40.456 1.00 53.16 88 LYS A C 1
ATOM 695 O O . LYS A 1 88 ? 26.482 15.303 -41.591 1.00 53.16 88 LYS A O 1
ATOM 700 N N . LEU A 1 89 ? 25.996 15.930 -39.488 1.00 46.84 89 LEU A N 1
ATOM 701 C CA . LEU A 1 89 ? 24.541 15.825 -39.626 1.00 46.84 89 LEU A CA 1
ATOM 702 C C . LEU A 1 89 ? 23.861 17.207 -39.571 1.00 46.84 89 LEU A C 1
ATOM 704 O O . LEU A 1 89 ? 23.931 17.903 -38.559 1.00 46.84 89 LEU A O 1
ATOM 708 N N . SER A 1 90 ? 23.190 17.632 -40.650 1.00 56.47 90 SER A N 1
ATOM 709 C CA . SER A 1 90 ? 22.506 18.933 -40.678 1.00 56.47 90 SER A CA 1
ATOM 710 C C . SER A 1 90 ? 21.193 18.900 -39.878 1.00 56.47 90 SER A C 1
ATOM 712 O O . SER A 1 90 ? 20.309 18.087 -40.128 1.00 56.47 90 SER A O 1
ATOM 714 N N . LYS A 1 91 ? 21.031 19.831 -38.923 1.00 55.91 91 LYS A N 1
ATOM 715 C CA . LYS A 1 91 ? 19.815 19.986 -38.090 1.00 55.91 91 LYS A CA 1
ATOM 716 C C . LYS A 1 91 ? 18.628 20.647 -38.833 1.00 55.91 91 LYS A C 1
ATOM 718 O O . LYS A 1 91 ? 17.774 21.261 -38.201 1.00 55.91 91 LYS A O 1
ATOM 723 N N . LEU A 1 92 ? 18.578 20.569 -40.166 1.00 52.62 92 LEU A N 1
ATOM 724 C CA . LEU A 1 92 ? 17.511 21.136 -41.004 1.00 52.62 92 LEU A CA 1
ATOM 725 C C . LEU A 1 92 ? 16.811 20.023 -41.786 1.00 52.62 92 LEU A C 1
ATOM 727 O O . LEU A 1 92 ? 17.457 19.106 -42.286 1.00 52.62 92 LEU A O 1
ATOM 731 N N . THR A 1 93 ? 15.489 20.107 -41.930 1.00 54.56 93 THR A N 1
ATOM 732 C CA . THR A 1 93 ? 14.735 19.143 -42.741 1.00 54.56 93 THR A CA 1
ATOM 733 C C . THR A 1 93 ? 15.067 19.301 -44.226 1.00 54.56 93 THR A C 1
ATOM 735 O O . THR A 1 93 ? 15.297 20.407 -44.721 1.00 54.56 93 THR A O 1
ATOM 738 N N . ALA A 1 94 ? 15.059 18.186 -44.966 1.00 52.56 94 ALA A N 1
ATOM 739 C CA . ALA A 1 94 ? 15.449 18.161 -46.379 1.00 52.56 94 ALA A CA 1
ATOM 740 C C . ALA A 1 94 ? 14.648 19.150 -47.251 1.00 52.56 94 ALA A C 1
ATOM 742 O O . ALA A 1 94 ? 15.199 19.725 -48.188 1.00 52.56 94 ALA A O 1
ATOM 743 N N . GLU A 1 95 ? 13.380 19.413 -46.915 1.00 49.88 95 GLU A N 1
ATOM 744 C CA . GLU A 1 95 ? 12.569 20.426 -47.597 1.00 49.88 95 GLU A CA 1
ATOM 745 C C . GLU A 1 95 ? 13.157 21.842 -47.517 1.00 49.88 95 GLU A C 1
ATOM 747 O O . GLU A 1 95 ? 13.048 22.594 -48.483 1.00 49.88 95 GLU A O 1
ATOM 752 N N . GLU A 1 96 ? 13.769 22.233 -46.395 1.00 49.34 96 GLU A N 1
ATOM 753 C CA . GLU A 1 96 ? 14.373 23.562 -46.261 1.00 49.34 96 GLU A CA 1
ATOM 754 C C . GLU A 1 96 ? 15.682 23.684 -47.037 1.00 49.34 96 GLU A C 1
ATOM 756 O O . GLU A 1 96 ? 15.951 24.736 -47.619 1.00 49.34 96 GLU A O 1
ATOM 761 N N . GLU A 1 97 ? 16.487 22.620 -47.088 1.00 53.69 97 GLU A N 1
ATOM 762 C CA . GLU A 1 97 ? 17.661 22.587 -47.962 1.00 53.69 97 GLU A CA 1
ATOM 763 C C . GLU A 1 97 ? 17.261 22.644 -49.440 1.00 53.69 97 GLU A C 1
ATOM 765 O O . GLU A 1 97 ? 17.875 23.390 -50.202 1.00 53.69 97 GLU A O 1
ATOM 770 N N . ILE A 1 98 ? 16.217 21.911 -49.846 1.00 62.50 98 ILE A N 1
ATOM 771 C CA . ILE A 1 98 ? 15.691 21.938 -51.218 1.00 62.50 98 ILE A CA 1
ATOM 772 C C . ILE A 1 98 ? 15.166 23.338 -51.561 1.00 62.50 98 ILE A C 1
ATOM 774 O O . ILE A 1 98 ? 15.570 23.889 -52.583 1.00 62.50 98 ILE A O 1
ATOM 778 N N . LYS A 1 99 ? 14.365 23.965 -50.685 1.00 58.97 99 LYS A N 1
ATOM 779 C CA . LYS A 1 99 ? 13.871 25.343 -50.872 1.00 58.97 99 LYS A CA 1
ATOM 780 C C . LYS A 1 99 ? 15.023 26.356 -50.962 1.00 58.97 99 LYS A C 1
ATOM 782 O O . LYS A 1 99 ? 15.032 27.183 -51.870 1.00 58.97 99 LYS A O 1
ATOM 787 N N . LYS A 1 100 ? 16.044 26.270 -50.096 1.00 57.62 100 LYS A N 1
ATOM 788 C CA . LYS A 1 100 ? 17.234 27.148 -50.161 1.00 57.62 100 LYS A CA 1
ATOM 789 C C . LYS A 1 100 ? 18.033 26.949 -51.455 1.00 57.62 100 LYS A C 1
ATOM 791 O O . LYS A 1 100 ? 18.447 27.936 -52.061 1.00 57.62 100 LYS A O 1
ATOM 796 N N . LYS A 1 101 ? 18.203 25.704 -51.914 1.00 61.28 101 LYS A N 1
ATOM 797 C CA . LYS A 1 101 ? 18.867 25.378 -53.190 1.00 61.28 101 LYS A CA 1
ATOM 798 C C . LYS A 1 101 ? 18.066 25.890 -54.396 1.00 61.28 101 LYS A C 1
ATOM 800 O O . LYS A 1 101 ? 18.665 26.488 -55.283 1.00 61.28 101 LYS A O 1
ATOM 805 N N . GLN A 1 102 ? 16.737 25.754 -54.392 1.00 60.69 102 GLN A N 1
ATOM 806 C CA . GLN A 1 102 ? 15.840 26.294 -55.426 1.00 60.69 102 GLN A CA 1
ATOM 807 C C . GLN A 1 102 ? 15.899 27.828 -55.509 1.00 60.69 102 GLN A C 1
ATOM 809 O O . GLN A 1 102 ? 16.085 28.374 -56.590 1.00 60.69 102 GLN A O 1
ATOM 814 N N . ILE A 1 103 ? 15.851 28.533 -54.375 1.00 66.06 103 ILE A N 1
ATOM 815 C CA . ILE A 1 103 ? 15.974 30.003 -54.343 1.00 66.06 103 ILE A CA 1
ATOM 816 C C . ILE A 1 103 ? 17.352 30.458 -54.875 1.00 66.06 103 ILE A C 1
ATOM 818 O O . ILE A 1 103 ? 17.454 31.485 -55.551 1.00 66.06 103 ILE A O 1
ATOM 822 N N . GLN A 1 104 ? 18.420 29.685 -54.639 1.00 59.28 104 GLN A N 1
ATOM 823 C CA . GLN A 1 104 ? 19.750 29.957 -55.203 1.00 59.28 104 GLN A CA 1
ATOM 824 C C . GLN A 1 104 ? 19.852 29.664 -56.714 1.00 59.28 104 GLN A C 1
ATOM 826 O O . GLN A 1 104 ? 20.525 30.415 -57.428 1.00 59.28 104 GLN A O 1
ATOM 831 N N . THR A 1 105 ? 19.175 28.639 -57.247 1.00 63.78 105 THR A N 1
ATOM 832 C CA . THR A 1 105 ? 19.109 28.431 -58.706 1.00 63.78 105 THR A CA 1
ATOM 833 C C . THR A 1 105 ? 18.217 29.456 -59.401 1.00 63.78 105 THR A C 1
ATOM 835 O O . THR A 1 105 ? 18.608 29.972 -60.444 1.00 63.78 105 THR A O 1
ATOM 838 N N . GLU A 1 106 ? 17.080 29.850 -58.827 1.00 66.25 106 GLU A N 1
ATOM 839 C CA . GLU A 1 106 ? 16.241 30.915 -59.397 1.00 66.25 106 GLU A CA 1
ATOM 840 C C . GLU A 1 106 ? 16.981 32.257 -59.451 1.00 66.25 106 GLU A C 1
ATOM 842 O O . GLU A 1 106 ? 17.019 32.898 -60.503 1.00 66.25 106 GLU A O 1
ATOM 847 N N . THR A 1 107 ? 17.648 32.653 -58.361 1.00 66.50 107 THR A N 1
ATOM 848 C CA . THR A 1 107 ? 18.425 33.905 -58.315 1.00 66.50 107 THR A CA 1
ATOM 849 C C . THR A 1 107 ? 19.682 33.882 -59.187 1.00 66.50 107 THR A C 1
ATOM 851 O O . THR A 1 107 ? 20.119 34.938 -59.643 1.00 66.50 107 THR A O 1
ATOM 854 N N . THR A 1 108 ? 20.267 32.721 -59.495 1.00 68.69 108 THR A N 1
ATOM 855 C CA . THR A 1 108 ? 21.333 32.644 -60.513 1.00 68.69 108 THR A CA 1
ATOM 856 C C . THR A 1 108 ? 20.773 32.655 -61.937 1.00 68.69 108 THR A C 1
ATOM 858 O O . THR A 1 108 ? 21.343 33.323 -62.801 1.00 68.69 108 THR A O 1
ATOM 861 N N . VAL A 1 109 ? 19.622 32.023 -62.192 1.00 71.44 109 VAL A N 1
ATOM 862 C CA . VAL A 1 109 ? 18.951 32.038 -63.505 1.00 71.44 109 VAL A CA 1
ATOM 863 C C . VAL A 1 109 ? 18.434 33.433 -63.881 1.00 71.44 109 VAL A C 1
ATOM 865 O O . VAL A 1 109 ? 18.560 33.813 -65.047 1.00 71.44 109 VAL A O 1
ATOM 868 N N . THR A 1 110 ? 17.926 34.238 -62.940 1.00 68.25 110 THR A N 1
ATOM 869 C CA . THR A 1 110 ? 17.584 35.652 -63.210 1.00 68.25 110 THR A CA 1
ATOM 870 C C . THR A 1 110 ? 18.830 36.472 -63.545 1.00 68.25 110 THR A C 1
ATOM 872 O O . THR A 1 110 ? 18.884 37.083 -64.609 1.00 68.25 110 THR A O 1
ATOM 875 N N . ASN A 1 111 ? 19.890 36.378 -62.735 1.00 67.75 111 ASN A N 1
ATOM 876 C CA . ASN A 1 111 ? 21.168 37.053 -62.997 1.00 67.75 111 ASN A CA 1
ATOM 877 C C . ASN A 1 111 ? 21.818 36.657 -64.343 1.00 67.75 111 ASN A C 1
ATOM 879 O O . ASN A 1 111 ? 22.528 37.462 -64.950 1.00 67.75 111 ASN A O 1
ATOM 883 N N . ILE A 1 112 ? 21.591 35.433 -64.835 1.00 70.44 112 ILE A N 1
ATOM 884 C CA . ILE A 1 112 ? 22.015 34.996 -66.178 1.00 70.44 112 ILE A CA 1
ATOM 885 C C . ILE A 1 112 ? 21.095 35.580 -67.262 1.00 70.44 112 ILE A C 1
ATOM 887 O O . ILE A 1 112 ? 21.586 36.069 -68.281 1.00 70.44 112 ILE A O 1
ATOM 891 N N . ARG A 1 113 ? 19.774 35.579 -67.043 1.00 67.94 113 ARG A N 1
ATOM 892 C CA . ARG A 1 113 ? 18.778 36.160 -67.959 1.00 67.94 113 ARG A CA 1
ATOM 893 C C . ARG A 1 113 ? 19.026 37.654 -68.188 1.00 67.94 113 ARG A C 1
ATOM 895 O O . ARG A 1 113 ? 19.029 38.083 -69.339 1.00 67.94 113 ARG A O 1
ATOM 902 N N . ASP A 1 114 ? 19.333 38.409 -67.138 1.00 59.38 114 ASP A N 1
ATOM 903 C CA . ASP A 1 114 ? 19.588 39.854 -67.224 1.00 59.38 114 ASP A CA 1
ATOM 904 C C . ASP A 1 114 ? 20.924 40.185 -67.917 1.00 59.38 114 ASP A C 1
ATOM 906 O O . ASP A 1 114 ? 21.037 41.171 -68.648 1.00 59.38 114 ASP A O 1
ATOM 910 N N . LYS A 1 115 ? 21.930 39.307 -67.793 1.00 63.69 115 LYS A N 1
ATOM 911 C CA . LYS A 1 115 ? 23.182 39.390 -68.574 1.00 63.69 115 LYS A CA 1
ATOM 912 C C . LYS A 1 115 ? 23.009 39.014 -70.051 1.00 63.69 115 LYS A C 1
ATOM 914 O O . LYS A 1 115 ? 23.818 39.422 -70.882 1.00 63.69 115 LYS A O 1
ATOM 919 N N . LEU A 1 116 ? 21.971 38.252 -70.397 1.00 54.41 116 LEU A N 1
ATOM 920 C CA . LEU A 1 116 ? 21.629 37.928 -71.786 1.00 54.41 116 LEU A CA 1
ATOM 921 C C . LEU A 1 116 ? 20.763 39.017 -72.438 1.00 54.41 116 LEU A C 1
ATOM 923 O O . LEU A 1 116 ? 20.934 39.291 -73.626 1.00 54.41 116 LEU A O 1
ATOM 927 N N . THR A 1 117 ? 19.869 39.674 -71.690 1.00 53.00 117 THR A N 1
ATOM 928 C CA . THR A 1 117 ? 19.053 40.784 -72.214 1.00 53.00 117 THR A CA 1
ATOM 929 C C . THR A 1 117 ? 19.863 42.063 -72.422 1.00 53.00 117 THR A C 1
ATOM 931 O O . THR A 1 117 ? 19.619 42.759 -73.409 1.00 53.00 117 THR A O 1
ATOM 934 N N . SER A 1 118 ? 20.871 42.345 -71.586 1.00 52.50 118 SER A N 1
ATOM 935 C CA . SER A 1 118 ? 21.829 43.432 -71.839 1.00 52.50 118 SER A CA 1
ATOM 936 C C . SER A 1 118 ? 22.663 43.167 -73.097 1.00 52.50 118 SER A C 1
ATOM 938 O O . SER A 1 118 ? 22.658 43.986 -74.015 1.00 52.50 118 SER A O 1
ATOM 940 N N . LYS A 1 119 ? 23.264 41.975 -73.225 1.00 45.72 119 LYS A N 1
ATOM 941 C CA . LYS A 1 119 ? 24.060 41.586 -74.406 1.00 45.72 119 LYS A CA 1
ATOM 942 C C . LYS A 1 119 ? 23.257 41.567 -75.720 1.00 45.72 119 LYS A C 1
ATOM 944 O O . LYS A 1 119 ? 23.830 41.730 -76.795 1.00 45.72 119 LYS A O 1
ATOM 949 N N . LYS A 1 120 ? 21.926 41.421 -75.658 1.00 45.25 120 LYS A N 1
ATOM 950 C CA . LYS A 1 120 ? 21.033 41.491 -76.830 1.00 45.25 120 LYS A CA 1
ATOM 951 C C . LYS A 1 120 ? 20.662 42.927 -77.255 1.00 45.25 120 LYS A C 1
ATOM 953 O O . LYS A 1 120 ? 20.015 43.091 -78.284 1.00 45.25 120 LYS A O 1
ATOM 958 N N . ARG A 1 121 ? 21.077 43.970 -76.520 1.00 41.12 121 ARG A N 1
ATOM 959 C CA . ARG A 1 121 ? 20.862 45.385 -76.898 1.00 41.12 121 ARG A CA 1
ATOM 960 C C . ARG A 1 121 ? 22.006 46.023 -77.699 1.00 41.12 121 ARG A C 1
ATOM 962 O O . ARG A 1 121 ? 21.831 47.134 -78.179 1.00 41.12 121 ARG A O 1
ATOM 969 N N . GLU A 1 122 ? 23.129 45.329 -77.889 1.00 40.94 122 GLU A N 1
ATOM 970 C CA . GLU A 1 122 ? 24.326 45.869 -78.567 1.00 40.94 122 GLU A CA 1
ATOM 971 C C . GLU A 1 122 ? 24.590 45.270 -79.966 1.00 40.94 122 GLU A C 1
ATOM 973 O O . GLU A 1 122 ? 25.628 45.527 -80.566 1.00 40.94 122 GLU A O 1
ATOM 978 N N . SER A 1 123 ? 23.672 44.462 -80.512 1.00 36.84 123 SER A N 1
ATOM 979 C CA . SER A 1 123 ? 23.855 43.786 -81.813 1.00 36.84 123 SER A CA 1
ATOM 980 C C . SER A 1 123 ? 22.596 43.813 -82.692 1.00 36.84 123 SER A C 1
ATOM 982 O O . SER A 1 123 ? 21.971 42.787 -82.957 1.00 36.84 123 SER A O 1
ATOM 984 N N . SER A 1 124 ? 22.221 45.005 -83.168 1.00 30.11 124 SER A N 1
ATOM 985 C CA . SER A 1 124 ? 21.131 45.173 -84.142 1.00 30.11 124 SER A CA 1
ATOM 986 C C . SER A 1 124 ? 21.347 46.346 -85.113 1.00 30.11 124 SER A C 1
ATOM 988 O O . SER A 1 124 ? 20.725 47.400 -84.970 1.00 30.11 124 SER A O 1
ATOM 990 N N . THR A 1 125 ? 22.173 46.133 -86.141 1.00 29.78 125 THR A N 1
ATOM 991 C CA . THR A 1 125 ? 22.241 46.997 -87.334 1.00 29.78 125 THR A CA 1
ATOM 992 C C . THR A 1 125 ? 22.544 46.174 -88.595 1.00 29.78 125 THR A C 1
ATOM 994 O O . THR A 1 125 ? 23.349 45.251 -88.553 1.00 29.78 125 THR A O 1
ATOM 997 N N . ASP A 1 126 ? 21.905 46.567 -89.703 1.00 27.62 126 ASP A N 1
ATOM 998 C CA . ASP A 1 126 ? 22.159 46.226 -91.116 1.00 27.62 126 ASP A CA 1
ATOM 999 C C . ASP A 1 126 ? 21.888 44.806 -91.712 1.00 27.62 126 ASP A C 1
ATOM 1001 O O . ASP A 1 126 ? 22.577 43.828 -91.447 1.00 27.62 126 ASP A O 1
ATOM 1005 N N . ARG A 1 127 ? 20.979 44.817 -92.718 1.00 29.77 127 ARG A N 1
ATOM 1006 C CA . ARG A 1 127 ? 20.999 44.098 -94.031 1.00 29.77 127 ARG A CA 1
ATOM 1007 C C . ARG A 1 127 ? 20.443 42.664 -94.200 1.00 29.77 127 ARG A C 1
ATOM 1009 O O . ARG A 1 127 ? 21.158 41.700 -94.428 1.00 29.77 127 ARG A O 1
ATOM 1016 N N . GLU A 1 128 ? 19.112 42.594 -94.255 1.00 26.41 128 GLU A N 1
ATOM 1017 C CA . GLU A 1 128 ? 18.296 42.297 -95.463 1.00 26.41 128 GLU A CA 1
ATOM 1018 C C . GLU A 1 128 ? 18.697 41.215 -96.528 1.00 26.41 128 GLU A C 1
ATOM 1020 O O . GLU A 1 128 ? 19.674 41.364 -97.260 1.00 26.41 128 GLU A O 1
ATOM 1025 N N . SER A 1 129 ? 17.758 40.274 -96.790 1.00 27.77 129 SER A N 1
ATOM 1026 C CA . SER A 1 129 ? 17.184 39.895 -98.125 1.00 27.77 129 SER A CA 1
ATOM 1027 C C . SER A 1 129 ? 17.236 38.417 -98.651 1.00 27.77 129 SER A C 1
ATOM 1029 O O . SER A 1 129 ? 18.228 37.712 -98.538 1.00 27.77 129 SER A O 1
ATOM 1031 N N . LYS A 1 130 ? 16.127 38.007 -99.324 1.00 27.12 130 LYS A N 1
ATOM 1032 C CA . LYS A 1 130 ? 15.928 36.946 -100.376 1.00 27.12 130 LYS A CA 1
ATOM 1033 C C . LYS A 1 130 ? 15.958 35.402 -100.098 1.00 27.12 130 LYS A C 1
ATOM 1035 O O . LYS A 1 130 ? 16.849 34.696 -100.544 1.00 27.12 130 LYS A O 1
ATOM 1040 N N . LYS A 1 131 ? 14.844 34.858 -99.563 1.00 26.59 131 LYS A N 1
ATOM 1041 C CA . LYS A 1 131 ? 13.776 34.034 -100.243 1.00 26.59 131 LYS A CA 1
ATOM 1042 C C . LYS A 1 131 ? 14.126 32.922 -101.301 1.00 26.59 131 LYS A C 1
ATOM 1044 O O . LYS A 1 131 ? 14.602 33.303 -102.363 1.00 26.59 131 LYS A O 1
ATOM 1049 N N . ILE A 1 132 ? 13.663 31.646 -101.114 1.00 33.91 132 ILE A N 1
ATOM 1050 C CA . ILE A 1 132 ? 12.896 30.714 -102.052 1.00 33.91 132 ILE A CA 1
ATOM 1051 C C . ILE A 1 132 ? 12.962 29.166 -101.698 1.00 33.91 132 ILE A C 1
ATOM 1053 O O . ILE A 1 132 ? 14.047 28.677 -101.435 1.00 33.91 132 ILE A O 1
ATOM 1057 N N . LYS A 1 133 ? 11.794 28.447 -101.733 1.00 31.44 133 LYS A N 1
ATOM 1058 C CA . LYS A 1 133 ? 11.377 26.978 -101.880 1.00 31.44 133 LYS A CA 1
ATOM 1059 C C . LYS A 1 133 ? 12.391 25.778 -101.773 1.00 31.44 133 LYS A C 1
ATOM 1061 O O . LYS A 1 133 ? 13.515 25.958 -102.209 1.00 31.44 133 LYS A O 1
ATOM 1066 N N . GLY A 1 134 ? 12.111 24.498 -101.376 1.00 26.34 134 GLY A N 1
ATOM 1067 C CA . GLY A 1 134 ? 10.960 23.689 -100.817 1.00 26.34 134 GLY A CA 1
ATOM 1068 C C . GLY A 1 134 ? 10.206 22.724 -101.803 1.00 26.34 134 GLY A C 1
ATOM 1069 O O . GLY A 1 134 ? 9.897 23.224 -102.882 1.00 26.34 134 GLY A O 1
ATOM 1070 N N . GLY A 1 135 ? 9.802 21.432 -101.578 1.00 27.09 135 GLY A N 1
ATOM 1071 C CA . GLY A 1 135 ? 9.956 20.354 -100.527 1.00 27.09 135 GLY A CA 1
ATOM 1072 C C . GLY A 1 135 ? 8.976 19.110 -100.701 1.00 27.09 135 GLY A C 1
ATOM 1073 O O . GLY A 1 135 ? 7.985 19.295 -101.400 1.00 27.09 135 GLY A O 1
ATOM 1074 N N . GLY A 1 136 ? 9.201 17.892 -100.111 1.00 31.53 136 GLY A N 1
ATOM 1075 C CA . GLY A 1 136 ? 8.309 16.652 -100.105 1.00 31.53 136 GLY A CA 1
ATOM 1076 C C . GLY A 1 136 ? 9.053 15.259 -100.018 1.00 31.53 136 GLY A C 1
ATOM 1077 O O . GLY A 1 136 ? 10.278 15.319 -100.068 1.00 31.53 136 GLY A O 1
ATOM 1078 N N . GLU A 1 137 ? 8.512 13.998 -99.946 1.00 34.78 137 GLU A N 1
ATOM 1079 C CA . GLU A 1 137 ? 7.229 13.338 -99.479 1.00 34.78 137 GLU A CA 1
ATOM 1080 C C . GLU A 1 137 ? 7.232 11.733 -99.600 1.00 34.78 137 GLU A C 1
ATOM 1082 O O . GLU A 1 137 ? 7.963 11.249 -100.459 1.00 34.78 137 GLU A O 1
ATOM 1087 N N . ARG A 1 138 ? 6.383 10.943 -98.853 1.00 37.69 138 ARG A N 1
ATOM 1088 C CA . ARG A 1 138 ? 5.842 9.509 -99.059 1.00 37.69 138 ARG A CA 1
ATOM 1089 C C . ARG A 1 138 ? 6.674 8.202 -98.771 1.00 37.69 138 ARG A C 1
ATOM 1091 O O . ARG A 1 138 ? 7.887 8.343 -98.675 1.00 37.69 138 ARG A O 1
ATOM 1098 N N . ASP A 1 139 ? 6.217 6.903 -98.696 1.00 37.03 139 ASP A N 1
ATOM 1099 C CA . ASP A 1 139 ? 5.017 6.025 -98.294 1.00 37.03 139 ASP A CA 1
ATOM 1100 C C . ASP A 1 139 ? 5.450 4.472 -98.404 1.00 37.03 139 ASP A C 1
ATOM 1102 O O . ASP A 1 139 ? 6.625 4.297 -98.720 1.00 37.03 139 ASP A O 1
ATOM 1106 N N . GLU A 1 140 ? 4.791 3.266 -98.233 1.00 39.19 140 GLU A N 1
ATOM 1107 C CA . GLU A 1 140 ? 3.476 2.624 -97.804 1.00 39.19 140 GLU A CA 1
ATOM 1108 C C . GLU A 1 140 ? 3.529 1.015 -97.627 1.00 39.19 140 GLU A C 1
ATOM 1110 O O . GLU A 1 140 ? 4.423 0.417 -98.220 1.00 39.19 140 GLU A O 1
ATOM 1115 N N . ARG A 1 141 ? 2.540 0.320 -96.952 1.00 35.19 141 ARG A N 1
ATOM 1116 C CA . ARG A 1 141 ? 1.968 -1.119 -97.088 1.00 35.19 141 ARG A CA 1
ATOM 1117 C C . ARG A 1 141 ? 2.711 -2.457 -96.674 1.00 35.19 141 ARG A C 1
ATOM 1119 O O . ARG A 1 141 ? 3.922 -2.393 -96.511 1.00 35.19 141 ARG A O 1
ATOM 1126 N N . ASP A 1 142 ? 2.170 -3.725 -96.542 1.00 37.97 142 ASP A N 1
ATOM 1127 C CA . ASP A 1 142 ? 0.851 -4.437 -96.212 1.00 37.97 142 ASP A CA 1
ATOM 1128 C C . ASP A 1 142 ? 0.955 -6.040 -96.076 1.00 37.97 142 ASP A C 1
ATOM 1130 O O . ASP A 1 142 ? 1.902 -6.604 -96.622 1.00 37.97 142 ASP A O 1
ATOM 1134 N N . SER A 1 143 ? -0.058 -6.780 -95.501 1.00 36.56 143 SER A N 1
ATOM 1135 C CA . SER A 1 143 ? -0.604 -8.179 -95.841 1.00 36.56 143 SER A CA 1
ATOM 1136 C C . SER A 1 143 ? -0.489 -9.495 -94.942 1.00 36.56 143 SER A C 1
ATOM 1138 O O . SER A 1 143 ? 0.258 -9.516 -93.968 1.00 36.56 143 SER A O 1
ATOM 1140 N N . ASP A 1 144 ? -1.262 -10.589 -95.263 1.00 38.97 144 ASP A N 1
ATOM 1141 C CA . ASP A 1 144 ? -1.897 -11.654 -94.374 1.00 38.97 144 ASP A CA 1
ATOM 1142 C C . ASP A 1 144 ? -1.943 -13.174 -94.857 1.00 38.97 144 ASP A C 1
ATOM 1144 O O . ASP A 1 144 ? -1.625 -13.440 -96.015 1.00 38.97 144 ASP A O 1
ATOM 1148 N N . GLY A 1 145 ? -2.460 -14.168 -94.051 1.00 35.31 145 GLY A N 1
ATOM 1149 C CA . GLY A 1 145 ? -3.182 -15.398 -94.575 1.00 35.31 145 GLY A CA 1
ATOM 1150 C C . GLY A 1 145 ? -3.328 -16.795 -93.825 1.00 35.31 145 GLY A C 1
ATOM 1151 O O . GLY A 1 145 ? -2.356 -17.535 -93.726 1.00 35.31 145 GLY A O 1
ATOM 1152 N N . ASP A 1 146 ? -4.584 -17.215 -93.501 1.00 37.00 146 ASP A N 1
ATOM 1153 C CA . ASP A 1 146 ? -5.281 -18.575 -93.507 1.00 37.00 146 ASP A CA 1
ATOM 1154 C C . ASP A 1 146 ? -5.040 -19.792 -92.507 1.00 37.00 146 ASP A C 1
ATOM 1156 O O . ASP A 1 146 ? -4.198 -19.734 -91.615 1.00 37.00 146 ASP A O 1
ATOM 1160 N N . SER A 1 147 ? -5.888 -20.868 -92.544 1.00 37.56 147 SER A N 1
ATOM 1161 C CA . SER A 1 147 ? -6.162 -21.884 -91.464 1.00 37.56 147 SER A CA 1
ATOM 1162 C C . SER A 1 147 ? -6.572 -23.352 -91.855 1.00 37.56 147 SER A C 1
ATOM 1164 O O . SER A 1 147 ? -6.981 -23.624 -92.978 1.00 37.56 147 SER A O 1
ATOM 1166 N N . GLY A 1 148 ? -6.551 -24.320 -90.898 1.00 35.72 148 GLY A N 1
ATOM 1167 C CA . GLY A 1 148 ? -7.056 -25.724 -91.038 1.00 35.72 148 GLY A CA 1
ATOM 1168 C C . GLY A 1 148 ? -6.979 -26.612 -89.752 1.00 35.72 148 GLY A C 1
ATOM 1169 O O . GLY A 1 148 ? -6.257 -26.254 -88.827 1.00 35.72 148 GLY A O 1
ATOM 1170 N N . GLY A 1 149 ? -7.715 -27.747 -89.640 1.00 40.25 149 GLY A N 1
ATOM 1171 C CA . GLY A 1 149 ? -7.962 -28.478 -88.353 1.00 40.25 149 GLY A CA 1
ATOM 1172 C C . GLY A 1 149 ? -7.620 -29.995 -88.241 1.00 40.25 149 GLY A C 1
ATOM 1173 O O . GLY A 1 149 ? -7.376 -30.664 -89.240 1.00 40.25 149 GLY A O 1
ATOM 1174 N N . GLU A 1 150 ? -7.620 -30.555 -87.008 1.00 43.72 150 GLU A N 1
ATOM 1175 C CA . GLU A 1 150 ? -7.095 -31.909 -86.649 1.00 43.72 150 GLU A CA 1
ATOM 1176 C C . GLU A 1 150 ? -8.057 -32.867 -85.876 1.00 43.72 150 GLU A C 1
ATOM 1178 O O . GLU A 1 150 ? -9.096 -32.461 -85.356 1.00 43.72 150 GLU A O 1
ATOM 1183 N N . SER A 1 151 ? -7.674 -34.156 -85.761 1.00 47.78 151 SER A N 1
ATOM 1184 C CA . SER A 1 151 ? -8.490 -35.313 -85.317 1.00 47.78 151 SER A CA 1
ATOM 1185 C C . SER A 1 151 ? -8.316 -35.781 -83.840 1.00 47.78 151 SER A C 1
ATOM 1187 O O . SER A 1 151 ? -7.358 -35.384 -83.171 1.00 47.78 151 SER A O 1
ATOM 1189 N N . PRO A 1 152 ? -9.215 -36.642 -83.291 1.00 51.78 152 PRO A N 1
ATOM 1190 C CA . PRO A 1 152 ? -9.335 -36.870 -81.838 1.00 51.78 152 PRO A CA 1
ATOM 1191 C C . PRO A 1 152 ? -8.169 -37.570 -81.127 1.00 51.78 152 PRO A C 1
ATOM 1193 O O . PRO A 1 152 ? -7.788 -37.119 -80.055 1.00 51.78 152 PRO A O 1
ATOM 1196 N N . LEU A 1 153 ? -7.560 -38.623 -81.689 1.00 48.72 153 LEU A N 1
ATOM 1197 C CA . LEU A 1 153 ? -6.459 -39.342 -81.011 1.00 48.72 153 LEU A CA 1
ATOM 1198 C C . LEU A 1 153 ? -5.203 -38.471 -80.817 1.00 48.72 153 LEU A C 1
ATOM 1200 O O . LEU A 1 153 ? -4.424 -38.698 -79.893 1.00 48.72 153 LEU A O 1
ATOM 1204 N N . LYS A 1 154 ? -5.036 -37.415 -81.629 1.00 50.72 154 LYS A N 1
ATOM 1205 C CA . LYS A 1 154 ? -4.023 -36.384 -81.369 1.00 50.72 154 LYS A CA 1
ATOM 1206 C C . LYS A 1 154 ? -4.352 -35.526 -80.146 1.00 50.72 154 LYS A C 1
ATOM 1208 O O . LYS A 1 154 ? -3.412 -35.007 -79.562 1.00 50.72 154 LYS A O 1
ATOM 1213 N N . ARG A 1 155 ? -5.622 -35.363 -79.744 1.00 54.22 155 ARG A N 1
ATOM 1214 C CA . ARG A 1 155 ? -6.024 -34.490 -78.620 1.00 54.22 155 ARG A CA 1
ATOM 1215 C C . ARG A 1 155 ? -5.607 -35.030 -77.257 1.00 54.22 155 ARG A C 1
ATOM 1217 O O . ARG A 1 155 ? -5.191 -34.236 -76.430 1.00 54.22 155 ARG A O 1
ATOM 1224 N N . GLU A 1 156 ? -5.655 -36.339 -77.021 1.00 52.00 156 GLU A N 1
ATOM 1225 C CA . GLU A 1 156 ? -5.239 -36.907 -75.724 1.00 52.00 156 GLU A CA 1
ATOM 1226 C C . GLU A 1 156 ? -3.711 -36.897 -75.561 1.00 52.00 156 GLU A C 1
ATOM 1228 O O . GLU A 1 156 ? -3.194 -36.495 -74.517 1.00 52.00 156 GLU A O 1
ATOM 1233 N N . MET A 1 157 ? -2.970 -37.243 -76.623 1.00 50.75 157 MET A N 1
ATOM 1234 C CA . MET A 1 157 ? -1.507 -37.106 -76.637 1.00 50.75 157 MET A CA 1
ATOM 1235 C C . MET A 1 157 ? -1.033 -35.647 -76.689 1.00 50.75 157 MET A C 1
ATOM 1237 O O . MET A 1 157 ? 0.061 -35.367 -76.203 1.00 50.75 157 MET A O 1
ATOM 1241 N N . LYS A 1 158 ? -1.834 -34.719 -77.235 1.00 52.38 158 LYS A N 1
ATOM 1242 C CA . LYS A 1 158 ? -1.635 -33.275 -77.051 1.00 52.38 158 LYS A CA 1
ATOM 1243 C C . LYS A 1 158 ? -1.863 -32.905 -75.593 1.00 52.38 158 LYS A C 1
ATOM 1245 O O . LYS A 1 158 ? -0.885 -32.576 -74.946 1.00 52.38 158 LYS A O 1
ATOM 1250 N N . GLY A 1 159 ? -3.058 -33.096 -75.037 1.00 51.56 159 GLY A N 1
ATOM 1251 C CA . GLY A 1 159 ? -3.415 -32.670 -73.679 1.00 51.56 159 GLY A CA 1
ATOM 1252 C C . GLY A 1 159 ? -2.449 -33.140 -72.586 1.00 51.56 159 GLY A C 1
ATOM 1253 O O . GLY A 1 159 ? -2.006 -32.330 -71.782 1.00 51.56 159 GLY A O 1
ATOM 1254 N N . ASN A 1 160 ? -2.027 -34.409 -72.589 1.00 53.56 160 ASN A N 1
ATOM 1255 C CA . ASN A 1 160 ? -1.083 -34.931 -71.585 1.00 53.56 160 ASN A CA 1
ATOM 1256 C C . ASN A 1 160 ? 0.374 -34.445 -71.808 1.00 53.56 160 ASN A C 1
ATOM 1258 O O . ASN A 1 160 ? 1.202 -34.451 -70.898 1.00 53.56 160 ASN A O 1
ATOM 1262 N N . LYS A 1 161 ? 0.711 -33.994 -73.024 1.00 53.66 161 LYS A N 1
ATOM 1263 C CA . LYS A 1 161 ? 1.999 -33.354 -73.333 1.00 53.66 161 LYS A CA 1
ATOM 1264 C C . LYS A 1 161 ? 1.951 -31.844 -73.089 1.00 53.66 161 LYS A C 1
ATOM 1266 O O . LYS A 1 161 ? 2.929 -31.285 -72.618 1.00 53.66 161 LYS A O 1
ATOM 1271 N N . GLU A 1 162 ? 0.816 -31.211 -73.360 1.00 56.72 162 GLU A N 1
ATOM 1272 C CA . GLU A 1 162 ? 0.499 -29.809 -73.102 1.00 56.72 162 GLU A CA 1
ATOM 1273 C C . GLU A 1 162 ? 0.435 -29.550 -71.596 1.00 56.72 162 GLU A C 1
ATOM 1275 O O . GLU A 1 162 ? 1.072 -28.612 -71.152 1.00 56.72 162 GLU A O 1
ATOM 1280 N N . GLN A 1 163 ? -0.176 -30.427 -70.790 1.00 55.78 163 GLN A N 1
ATOM 1281 C CA . GLN A 1 163 ? -0.107 -30.350 -69.323 1.00 55.78 163 GLN A CA 1
ATOM 1282 C C . GLN A 1 163 ? 1.340 -30.394 -68.817 1.00 55.78 163 GLN A C 1
ATOM 1284 O O . GLN A 1 163 ? 1.736 -29.512 -68.066 1.00 55.78 163 GLN A O 1
ATOM 1289 N N . LYS A 1 164 ? 2.170 -31.331 -69.297 1.00 54.34 164 LYS A N 1
ATOM 1290 C CA . LYS A 1 164 ? 3.595 -31.380 -68.918 1.00 54.34 164 LYS A CA 1
ATOM 1291 C C . LYS A 1 164 ? 4.405 -30.186 -69.423 1.00 54.34 164 LYS A C 1
ATOM 1293 O O . LYS A 1 164 ? 5.331 -29.761 -68.744 1.00 54.34 164 LYS A O 1
ATOM 1298 N N . ILE A 1 165 ? 4.069 -29.636 -70.590 1.00 58.81 165 ILE A N 1
ATOM 1299 C CA . ILE A 1 165 ? 4.678 -28.405 -71.110 1.00 58.81 165 ILE A CA 1
ATOM 1300 C C . ILE A 1 165 ? 4.218 -27.189 -70.297 1.00 58.81 165 ILE A C 1
ATOM 1302 O O . ILE A 1 165 ? 5.028 -26.301 -70.070 1.00 58.81 165 ILE A O 1
ATOM 1306 N N . THR A 1 166 ? 2.978 -27.150 -69.807 1.00 58.53 166 THR A N 1
ATOM 1307 C CA . THR A 1 166 ? 2.485 -26.112 -68.892 1.00 58.53 166 THR A CA 1
ATOM 1308 C C . THR A 1 166 ? 3.161 -26.224 -67.531 1.00 58.53 166 THR A C 1
ATOM 1310 O O . THR A 1 166 ? 3.721 -25.236 -67.085 1.00 58.53 166 THR A O 1
ATOM 1313 N N . GLU A 1 167 ? 3.239 -27.409 -66.920 1.00 58.31 167 GLU A N 1
ATOM 1314 C CA . GLU A 1 167 ? 3.976 -27.632 -65.664 1.00 58.31 167 GLU A CA 1
ATOM 1315 C C . GLU A 1 167 ? 5.461 -27.238 -65.792 1.00 58.31 167 GLU A C 1
ATOM 1317 O O . GLU A 1 167 ? 6.014 -26.579 -64.911 1.00 58.31 167 GLU A O 1
ATOM 1322 N N . GLN A 1 168 ? 6.110 -27.584 -66.912 1.00 54.00 168 GLN A N 1
ATOM 1323 C CA . GLN A 1 168 ? 7.492 -27.176 -67.194 1.00 54.00 168 GLN A CA 1
ATOM 1324 C C . GLN A 1 168 ? 7.625 -25.679 -67.509 1.00 54.00 168 GLN A C 1
ATOM 1326 O O . GLN A 1 168 ? 8.616 -25.073 -67.109 1.00 54.00 168 GLN A O 1
ATOM 1331 N N . ASN A 1 169 ? 6.649 -25.062 -68.182 1.00 58.00 169 ASN A N 1
ATOM 1332 C CA . ASN A 1 169 ? 6.646 -23.623 -68.447 1.00 58.00 169 ASN A CA 1
ATOM 1333 C C . ASN A 1 169 ? 6.362 -22.814 -67.179 1.00 58.00 169 ASN A C 1
ATOM 1335 O O . ASN A 1 169 ? 7.013 -21.801 -66.985 1.00 58.00 169 ASN A O 1
ATOM 1339 N N . GLU A 1 170 ? 5.460 -23.247 -66.298 1.00 59.06 170 GLU A N 1
ATOM 1340 C CA . GLU A 1 170 ? 5.207 -22.607 -65.002 1.00 59.06 170 GLU A CA 1
ATOM 1341 C C . GLU A 1 170 ? 6.468 -22.645 -64.129 1.00 59.06 170 GLU A C 1
ATOM 1343 O O . GLU A 1 170 ? 6.857 -21.624 -63.562 1.00 59.06 170 GLU A O 1
ATOM 1348 N N . GLN A 1 171 ? 7.175 -23.782 -64.097 1.00 53.91 171 GLN A N 1
ATOM 1349 C CA . GLN A 1 171 ? 8.476 -23.900 -63.428 1.00 53.91 171 GLN A CA 1
ATOM 1350 C C . GLN A 1 171 ? 9.538 -22.990 -64.077 1.00 53.91 171 GLN A C 1
ATOM 1352 O O . GLN A 1 171 ? 10.197 -22.222 -63.376 1.00 53.91 171 GLN A O 1
ATOM 1357 N N . ALA A 1 172 ? 9.648 -22.983 -65.409 1.00 56.44 172 ALA A N 1
ATOM 1358 C CA . ALA A 1 172 ? 10.575 -22.110 -66.138 1.00 56.44 172 ALA A CA 1
ATOM 1359 C C . ALA A 1 172 ? 10.190 -20.615 -66.095 1.00 56.44 172 ALA A C 1
ATOM 1361 O O . ALA A 1 172 ? 11.033 -19.754 -66.339 1.00 56.44 172 ALA A O 1
ATOM 1362 N N . GLU A 1 173 ? 8.935 -20.274 -65.797 1.00 56.31 173 GLU A N 1
ATOM 1363 C CA . GLU A 1 173 ? 8.473 -18.900 -65.592 1.00 56.31 173 GLU A CA 1
ATOM 1364 C C . GLU A 1 173 ? 8.740 -18.439 -64.152 1.00 56.31 173 GLU A C 1
ATOM 1366 O O . GLU A 1 173 ? 9.077 -17.277 -63.932 1.00 56.31 173 GLU A O 1
ATOM 1371 N N . VAL A 1 174 ? 8.685 -19.347 -63.169 1.00 56.19 174 VAL A N 1
ATOM 1372 C CA . VAL A 1 174 ? 9.193 -19.095 -61.808 1.00 56.19 174 VAL A CA 1
ATOM 1373 C C . VAL A 1 174 ? 10.698 -18.792 -61.823 1.00 56.19 174 VAL A C 1
ATOM 1375 O O . VAL A 1 174 ? 11.120 -17.884 -61.113 1.00 56.19 174 VAL A O 1
ATOM 1378 N N . GLU A 1 175 ? 11.489 -19.441 -62.685 1.00 57.50 175 GLU A N 1
ATOM 1379 C CA . GLU A 1 175 ? 12.911 -19.096 -62.892 1.00 57.50 175 GLU A CA 1
ATOM 1380 C C . GLU A 1 175 ? 13.145 -17.761 -63.635 1.00 57.50 175 GLU A C 1
ATOM 1382 O O . GLU A 1 175 ? 14.256 -17.232 -63.606 1.00 57.50 175 GLU A O 1
ATOM 1387 N N . ARG A 1 176 ? 12.128 -17.198 -64.306 1.00 61.41 176 ARG A N 1
ATOM 1388 C CA . ARG A 1 176 ? 12.238 -15.945 -65.087 1.00 61.41 176 ARG A CA 1
ATOM 1389 C C . ARG A 1 176 ? 11.750 -14.695 -64.360 1.00 61.41 176 ARG A C 1
ATOM 1391 O O . ARG A 1 176 ? 12.070 -13.592 -64.803 1.00 61.41 176 ARG A O 1
ATOM 1398 N N . LYS A 1 177 ? 10.966 -14.847 -63.293 1.00 68.25 177 LYS A N 1
ATOM 1399 C CA . LYS A 1 177 ? 10.434 -13.722 -62.510 1.00 68.25 177 LYS A CA 1
ATOM 1400 C C . LYS A 1 177 ? 11.571 -12.995 -61.795 1.00 68.25 177 LYS A C 1
ATOM 1402 O O . LYS A 1 177 ? 12.457 -13.630 -61.219 1.00 68.25 177 LYS A O 1
ATOM 1407 N N . LYS A 1 178 ? 11.556 -11.659 -61.827 1.00 76.19 178 LYS A N 1
ATOM 1408 C CA . LYS A 1 178 ? 12.521 -10.839 -61.080 1.00 76.19 178 LYS A CA 1
ATOM 1409 C C . LYS A 1 178 ? 12.468 -11.218 -59.596 1.00 76.19 178 LYS A C 1
ATOM 1411 O O . LYS A 1 178 ? 11.369 -11.405 -59.076 1.00 76.19 178 LYS A O 1
ATOM 1416 N N . PRO A 1 179 ? 13.614 -11.297 -58.894 1.00 80.56 179 PRO A N 1
ATOM 1417 C CA . PRO A 1 179 ? 13.615 -11.605 -57.471 1.00 80.56 179 PRO A CA 1
ATOM 1418 C C . PRO A 1 179 ? 12.791 -10.562 -56.715 1.00 80.56 179 PRO A C 1
ATOM 1420 O O . PRO A 1 179 ? 12.974 -9.363 -56.918 1.00 80.56 179 PRO A O 1
ATOM 1423 N N . TRP A 1 180 ? 11.894 -11.022 -55.846 1.00 82.94 180 TRP A N 1
ATOM 1424 C CA . TRP A 1 180 ? 11.048 -10.160 -55.025 1.00 82.94 180 TRP A CA 1
ATOM 1425 C C . TRP A 1 180 ? 11.882 -9.165 -54.201 1.00 82.94 180 TRP A C 1
ATOM 1427 O O . TRP A 1 180 ? 12.813 -9.556 -53.490 1.00 82.94 180 TRP A O 1
ATOM 1437 N N . ILE A 1 181 ? 11.515 -7.884 -54.259 1.00 79.94 181 ILE A N 1
ATOM 1438 C CA . ILE A 1 181 ? 12.159 -6.787 -53.521 1.00 79.94 181 ILE A CA 1
ATOM 1439 C C . ILE A 1 181 ? 11.157 -6.237 -52.507 1.00 79.94 181 ILE A C 1
ATOM 1441 O O . ILE A 1 181 ? 9.969 -6.119 -52.791 1.00 79.94 181 ILE A O 1
ATOM 1445 N N . LYS A 1 182 ? 11.603 -5.844 -51.312 1.00 77.81 182 LYS A N 1
ATOM 1446 C CA . LYS A 1 182 ? 10.708 -5.310 -50.276 1.00 77.81 182 LYS A CA 1
ATOM 1447 C C . LYS A 1 182 ? 10.309 -3.850 -50.527 1.00 77.81 182 LYS A C 1
ATOM 1449 O O . LYS A 1 182 ? 10.703 -2.941 -49.803 1.00 77.81 182 LYS A O 1
ATOM 1454 N N . ASN A 1 183 ? 9.505 -3.627 -51.562 1.00 78.06 183 ASN A N 1
ATOM 1455 C CA . ASN A 1 183 ? 8.870 -2.347 -51.862 1.00 78.06 183 ASN A CA 1
ATOM 1456 C C . ASN A 1 183 ? 7.444 -2.532 -52.418 1.00 78.06 183 ASN A C 1
ATOM 1458 O O . ASN A 1 183 ? 6.968 -3.652 -52.605 1.00 78.06 183 ASN A O 1
ATOM 1462 N N . LEU A 1 184 ? 6.753 -1.411 -52.635 1.00 72.00 184 LEU A N 1
ATOM 1463 C CA . LEU A 1 184 ? 5.323 -1.363 -52.957 1.00 72.00 184 LEU A CA 1
ATOM 1464 C C . LEU A 1 184 ? 5.005 -1.418 -54.468 1.00 72.00 184 LEU A C 1
ATOM 1466 O O . LEU A 1 184 ? 3.840 -1.557 -54.824 1.00 72.00 184 LEU A O 1
ATOM 1470 N N . TYR A 1 185 ? 5.997 -1.284 -55.361 1.00 72.31 185 TYR A N 1
ATOM 1471 C CA . TYR A 1 185 ? 5.741 -0.928 -56.773 1.00 72.31 185 TYR A CA 1
ATOM 1472 C C . TYR A 1 185 ? 6.536 -1.710 -57.833 1.00 72.31 185 TYR A C 1
ATOM 1474 O O . TYR A 1 185 ? 6.188 -1.648 -59.017 1.00 72.31 185 TYR A O 1
ATOM 1482 N N . GLU A 1 186 ? 7.596 -2.419 -57.440 1.00 79.31 186 GLU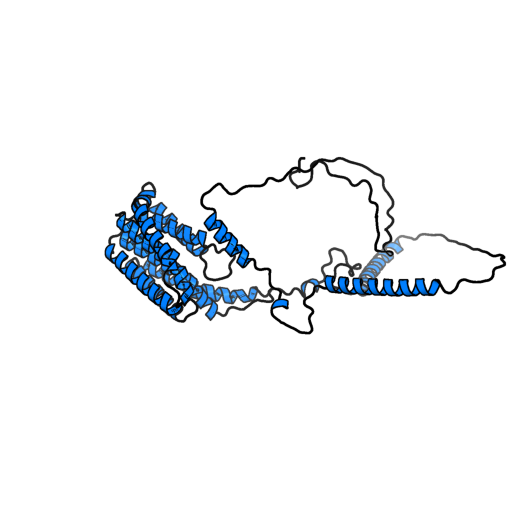 A N 1
ATOM 1483 C CA . GLU A 1 186 ? 8.517 -3.109 -58.356 1.00 79.31 186 GLU A CA 1
ATOM 1484 C C . GLU A 1 186 ? 8.126 -4.580 -58.589 1.00 79.31 186 GLU A C 1
ATOM 1486 O O . GLU A 1 186 ? 8.351 -5.118 -59.670 1.00 79.31 186 GLU A O 1
ATOM 1491 N N . ASN A 1 187 ? 7.426 -5.195 -57.628 1.00 82.06 187 ASN A N 1
ATOM 1492 C CA . ASN A 1 187 ? 6.968 -6.594 -57.638 1.00 82.06 187 ASN A CA 1
ATOM 1493 C C . ASN A 1 187 ? 5.803 -6.894 -58.611 1.00 82.06 187 ASN A C 1
ATOM 1495 O O . ASN A 1 187 ? 4.962 -7.738 -58.320 1.00 82.06 187 ASN A O 1
ATOM 1499 N N . ARG A 1 188 ? 5.725 -6.228 -59.769 1.00 78.56 188 ARG A N 1
ATOM 1500 C CA . ARG A 1 188 ? 4.588 -6.332 -60.715 1.00 78.56 188 ARG A CA 1
ATOM 1501 C C . ARG A 1 188 ? 4.394 -7.716 -61.350 1.00 78.56 188 ARG A C 1
ATOM 1503 O O . ARG A 1 188 ? 3.395 -7.945 -62.020 1.00 78.56 188 ARG A O 1
ATOM 1510 N N . GLU A 1 189 ? 5.363 -8.607 -61.174 1.00 83.31 189 GLU A N 1
ATOM 1511 C CA . GLU A 1 189 ? 5.370 -9.987 -61.675 1.00 83.31 189 GLU A CA 1
ATOM 1512 C C . GLU A 1 189 ? 4.832 -10.999 -60.642 1.00 83.31 189 GLU A C 1
ATOM 1514 O O . GLU A 1 189 ? 4.771 -12.199 -60.915 1.00 83.31 189 GLU A O 1
ATOM 1519 N N . TYR A 1 190 ? 4.428 -10.518 -59.460 1.00 81.19 190 TYR A N 1
ATOM 1520 C CA . TYR A 1 190 ? 3.836 -11.304 -58.381 1.00 81.19 190 TYR A CA 1
ATOM 1521 C C . TYR A 1 190 ? 2.343 -10.959 -58.203 1.00 81.19 190 TYR A C 1
ATOM 1523 O O . TYR A 1 190 ? 1.982 -9.790 -58.330 1.00 81.19 190 TYR A O 1
ATOM 1531 N N . PRO A 1 191 ? 1.466 -11.933 -57.881 1.00 83.75 191 PRO A N 1
ATOM 1532 C CA . PRO A 1 191 ? 0.052 -11.664 -57.594 1.00 83.75 191 PRO A CA 1
ATOM 1533 C C . PRO A 1 191 ? -0.155 -10.742 -56.383 1.00 83.75 191 PRO A C 1
ATOM 1535 O O . PRO A 1 191 ? 0.589 -10.842 -55.412 1.00 83.75 191 PRO A O 1
ATOM 1538 N N . ASP A 1 192 ? -1.232 -9.949 -56.370 1.00 78.69 192 ASP A N 1
ATOM 1539 C CA . ASP A 1 192 ? -1.551 -8.987 -55.293 1.00 78.69 192 ASP A CA 1
ATOM 1540 C C . ASP A 1 192 ? -1.567 -9.596 -53.873 1.00 78.69 192 ASP A C 1
ATOM 1542 O O . ASP A 1 192 ? -1.219 -8.932 -52.899 1.00 78.69 192 ASP A O 1
ATOM 1546 N N . ASN A 1 193 ? -1.928 -10.879 -53.745 1.00 83.25 193 ASN A N 1
ATOM 1547 C CA . ASN A 1 193 ? -1.958 -11.610 -52.469 1.00 83.25 193 ASN A CA 1
ATOM 1548 C C . ASN A 1 193 ? -0.607 -12.266 -52.087 1.00 83.25 193 ASN A C 1
ATOM 1550 O O . ASN A 1 193 ? -0.534 -13.013 -51.108 1.00 83.25 193 ASN A O 1
ATOM 1554 N N . TYR A 1 194 ? 0.468 -12.046 -52.851 1.00 81.38 194 TYR A N 1
ATOM 1555 C CA . TYR A 1 194 ? 1.760 -12.704 -52.647 1.00 81.38 194 TYR A CA 1
ATOM 1556 C C . TYR A 1 194 ? 2.591 -12.044 -51.538 1.00 81.38 194 TYR A C 1
ATOM 1558 O O . TYR A 1 194 ? 3.229 -11.008 -51.727 1.00 81.38 194 TYR A O 1
ATOM 1566 N N . THR A 1 195 ? 2.657 -12.701 -50.378 1.00 81.25 195 THR A N 1
ATOM 1567 C CA . THR A 1 195 ? 3.603 -12.348 -49.310 1.00 81.25 195 THR A CA 1
ATOM 1568 C C . THR A 1 195 ? 4.843 -13.234 -49.401 1.00 81.25 195 THR A C 1
ATOM 1570 O O . THR A 1 195 ? 4.795 -14.422 -49.088 1.00 81.25 195 THR A O 1
ATOM 1573 N N . HIS A 1 196 ? 5.970 -12.659 -49.818 1.00 83.62 196 HIS A N 1
ATOM 1574 C CA . HIS A 1 196 ? 7.246 -13.371 -49.903 1.00 83.62 196 HIS A CA 1
ATOM 1575 C C . HIS A 1 196 ? 7.764 -13.787 -48.508 1.00 83.62 196 HIS A C 1
ATOM 1577 O O . HIS A 1 196 ? 7.671 -12.981 -47.577 1.00 83.62 196 HIS A O 1
ATOM 1583 N N . PRO A 1 197 ? 8.394 -14.970 -48.328 1.00 81.81 197 PRO A N 1
ATOM 1584 C CA . PRO A 1 197 ? 8.869 -15.424 -47.014 1.00 81.81 197 PRO A CA 1
ATOM 1585 C C . PRO A 1 197 ? 9.821 -14.448 -46.305 1.00 81.81 197 PRO A C 1
ATOM 1587 O O . PRO A 1 197 ? 9.786 -14.331 -45.082 1.00 81.81 197 PRO A O 1
ATOM 1590 N N . LYS A 1 198 ? 10.630 -13.690 -47.062 1.00 80.25 198 LYS A N 1
ATOM 1591 C CA . LYS A 1 198 ? 11.547 -12.680 -46.502 1.00 80.25 198 LYS A CA 1
ATOM 1592 C C . LYS A 1 198 ? 10.876 -11.357 -46.100 1.00 80.25 198 LYS A C 1
ATOM 1594 O O . LYS A 1 198 ? 11.532 -10.499 -45.518 1.00 80.25 198 LYS A O 1
ATOM 1599 N N . PHE A 1 199 ? 9.580 -11.161 -46.358 1.00 81.94 199 PHE A N 1
ATOM 1600 C CA . PHE A 1 199 ? 8.876 -9.904 -46.052 1.00 81.94 199 PHE A CA 1
ATOM 1601 C C . PHE A 1 199 ? 9.012 -9.490 -44.576 1.00 81.94 199 PHE A C 1
ATOM 1603 O O . PHE A 1 199 ? 9.278 -8.321 -44.273 1.00 81.94 199 PHE A O 1
ATOM 1610 N N . LEU A 1 200 ? 8.924 -10.468 -43.669 1.00 82.31 200 LEU A N 1
ATOM 1611 C CA . LEU A 1 200 ? 9.064 -10.280 -42.223 1.00 82.31 200 LEU A CA 1
ATOM 1612 C C . LEU A 1 200 ? 10.480 -10.577 -41.686 1.00 82.31 200 LEU A C 1
ATOM 1614 O O . LEU A 1 200 ? 10.692 -10.454 -40.486 1.00 82.31 200 LEU A O 1
ATOM 1618 N N . GLU A 1 201 ? 11.458 -10.919 -42.533 1.00 77.75 201 GLU A N 1
ATOM 1619 C CA . GLU A 1 201 ? 12.838 -11.241 -42.107 1.00 77.75 201 GLU A CA 1
ATOM 1620 C C . GLU A 1 201 ? 13.527 -10.038 -41.436 1.00 77.75 201 GLU A C 1
ATOM 1622 O O . GLU A 1 201 ? 14.244 -10.183 -40.452 1.00 77.75 201 GLU A O 1
ATOM 1627 N N . GLU A 1 202 ? 13.228 -8.825 -41.905 1.00 71.06 202 GLU A N 1
ATOM 1628 C CA . GLU A 1 202 ? 13.703 -7.570 -41.306 1.00 71.06 202 GLU A CA 1
ATOM 1629 C C . GLU A 1 202 ? 12.741 -6.992 -40.245 1.00 71.06 202 GLU A C 1
ATOM 1631 O O . GLU A 1 202 ? 12.881 -5.825 -39.859 1.00 71.06 202 GLU A O 1
ATOM 1636 N N . LEU A 1 203 ? 11.708 -7.730 -39.809 1.00 77.44 203 LEU A N 1
ATOM 1637 C CA . LEU A 1 203 ? 10.748 -7.237 -38.815 1.00 77.44 203 LEU A CA 1
ATOM 1638 C C . LEU A 1 203 ? 11.416 -7.173 -37.434 1.00 77.44 203 LEU A C 1
ATOM 1640 O O . LEU A 1 203 ? 11.281 -8.071 -36.605 1.00 77.44 203 LEU A O 1
ATOM 1644 N N . ARG A 1 204 ? 12.133 -6.075 -37.182 1.00 65.88 204 ARG A N 1
ATOM 1645 C CA . ARG A 1 204 ? 12.827 -5.789 -35.920 1.00 65.88 204 ARG A CA 1
ATOM 1646 C C . ARG A 1 204 ? 11.833 -5.538 -34.779 1.00 65.88 204 ARG A C 1
ATOM 1648 O O . ARG A 1 204 ? 11.558 -4.397 -34.409 1.00 65.88 204 ARG A O 1
ATOM 1655 N N . LYS A 1 205 ? 11.291 -6.618 -34.219 1.00 66.94 205 LYS A N 1
ATOM 1656 C CA . LYS A 1 205 ? 10.503 -6.610 -32.981 1.00 66.94 205 LYS A CA 1
ATOM 1657 C C . LYS A 1 205 ? 11.378 -6.200 -31.792 1.00 66.94 205 LYS A C 1
ATOM 1659 O O . LYS A 1 205 ? 12.556 -6.533 -31.743 1.00 66.94 205 LYS A O 1
ATOM 1664 N N . ASN A 1 206 ? 10.767 -5.535 -30.807 1.00 64.19 206 ASN A N 1
ATOM 1665 C CA . ASN A 1 206 ? 11.261 -5.464 -29.423 1.00 64.19 206 ASN A CA 1
ATOM 1666 C C . ASN A 1 206 ? 12.731 -4.972 -29.259 1.00 64.19 206 ASN A C 1
ATOM 1668 O O . ASN A 1 206 ? 13.431 -5.399 -28.348 1.00 64.19 206 ASN A O 1
ATOM 1672 N N . ILE A 1 207 ? 13.192 -4.054 -30.128 1.00 61.03 207 ILE A N 1
ATOM 1673 C CA . ILE A 1 207 ? 14.600 -3.592 -30.248 1.00 61.03 207 ILE A CA 1
ATOM 1674 C C . ILE A 1 207 ? 15.207 -3.110 -28.915 1.00 61.03 207 ILE A C 1
ATOM 1676 O O . ILE A 1 207 ? 16.397 -3.292 -28.675 1.00 61.03 207 ILE A O 1
ATOM 1680 N N . TYR A 1 208 ? 14.389 -2.511 -28.048 1.00 64.69 208 TYR A N 1
ATOM 1681 C CA . TYR A 1 208 ? 14.799 -1.910 -26.773 1.00 64.69 208 TYR A CA 1
ATOM 1682 C C . TYR A 1 208 ? 14.391 -2.761 -25.553 1.00 64.69 208 TYR A C 1
ATOM 1684 O O . TYR A 1 208 ? 14.052 -2.234 -24.495 1.00 64.69 208 TYR A O 1
ATOM 1692 N N . ALA A 1 209 ? 14.368 -4.089 -25.698 1.00 65.56 209 ALA A N 1
ATOM 1693 C CA . ALA A 1 209 ? 14.008 -5.014 -24.626 1.00 65.56 209 ALA A CA 1
ATOM 1694 C C . ALA A 1 209 ? 15.123 -5.186 -23.582 1.00 65.56 209 ALA A C 1
ATOM 1696 O O . ALA A 1 209 ? 15.953 -6.091 -23.685 1.00 65.56 209 ALA A O 1
ATOM 1697 N N . GLU A 1 210 ? 15.105 -4.373 -22.527 1.00 70.94 210 GLU A N 1
ATOM 1698 C CA . GLU A 1 210 ? 15.928 -4.650 -21.349 1.00 70.94 210 GLU A CA 1
ATOM 1699 C C . GLU A 1 210 ? 15.450 -5.934 -20.642 1.00 70.94 210 GLU A C 1
ATOM 1701 O O . GLU A 1 210 ? 14.261 -6.118 -20.357 1.00 70.94 210 GLU A O 1
ATOM 1706 N N . LYS A 1 211 ? 16.386 -6.851 -20.367 1.00 80.69 211 LYS A N 1
ATOM 1707 C CA . LYS A 1 211 ? 16.107 -8.143 -19.726 1.00 80.69 211 LYS A CA 1
ATOM 1708 C C . LYS A 1 211 ? 16.308 -8.035 -18.218 1.00 80.69 211 LYS A C 1
ATOM 1710 O O . LYS A 1 211 ? 17.418 -8.181 -17.714 1.00 80.69 211 LYS A O 1
ATOM 1715 N N . VAL A 1 212 ? 15.211 -7.770 -17.508 1.00 85.75 212 VAL A N 1
ATOM 1716 C CA . VAL A 1 212 ? 15.192 -7.597 -16.047 1.00 85.75 212 VAL A CA 1
ATOM 1717 C C . VAL A 1 212 ? 15.681 -8.871 -15.357 1.00 85.75 212 VAL A C 1
ATOM 1719 O O . VAL A 1 212 ? 15.050 -9.925 -15.471 1.00 85.75 212 VAL A O 1
ATOM 1722 N N . THR A 1 213 ? 16.780 -8.770 -14.608 1.00 90.94 213 THR A N 1
ATOM 1723 C CA . THR A 1 213 ? 17.355 -9.898 -13.861 1.00 90.94 213 THR A CA 1
ATOM 1724 C C . THR A 1 213 ? 16.447 -10.342 -12.711 1.00 90.94 213 THR A C 1
ATOM 1726 O O . THR A 1 213 ? 15.665 -9.559 -12.169 1.00 90.94 213 THR A O 1
ATOM 1729 N N . LEU A 1 214 ? 16.600 -11.593 -12.262 1.00 91.31 214 LEU A N 1
ATOM 1730 C CA . LEU A 1 214 ? 15.839 -12.139 -11.131 1.00 91.31 214 LEU A CA 1
ATOM 1731 C C . LEU A 1 214 ? 15.976 -11.281 -9.862 1.00 91.31 214 LEU A C 1
ATOM 1733 O O . LEU A 1 214 ? 14.982 -11.037 -9.187 1.00 91.31 214 LEU A O 1
ATOM 1737 N N . SER A 1 215 ? 17.172 -10.757 -9.571 1.00 89.69 215 SER A N 1
ATOM 1738 C CA . SER A 1 215 ? 17.404 -9.883 -8.409 1.00 89.69 215 SER A CA 1
ATOM 1739 C C . SER A 1 215 ? 16.630 -8.559 -8.508 1.00 89.69 215 SER A C 1
ATOM 1741 O O . SER A 1 215 ? 16.022 -8.125 -7.530 1.00 89.69 215 SER A O 1
ATOM 1743 N N . GLN A 1 216 ? 16.576 -7.945 -9.697 1.00 89.50 216 GLN A N 1
ATOM 1744 C CA . GLN A 1 216 ? 15.758 -6.750 -9.944 1.00 89.50 216 GLN A CA 1
ATOM 1745 C C . GLN A 1 216 ? 14.257 -7.066 -9.848 1.00 89.50 216 GLN A C 1
ATOM 1747 O O . GLN A 1 216 ? 13.526 -6.323 -9.199 1.00 89.50 216 GLN A O 1
ATOM 1752 N N . ALA A 1 217 ? 13.798 -8.186 -10.419 1.00 90.81 217 ALA A N 1
ATOM 1753 C CA . ALA A 1 217 ? 12.393 -8.598 -10.369 1.00 90.81 217 ALA A CA 1
ATOM 1754 C C . ALA A 1 217 ? 11.913 -8.881 -8.930 1.00 90.81 217 ALA A C 1
ATOM 1756 O O . ALA A 1 217 ? 10.834 -8.434 -8.539 1.00 90.81 217 ALA A O 1
ATOM 1757 N N . VAL A 1 218 ? 12.736 -9.549 -8.112 1.00 92.19 218 VAL A N 1
ATOM 1758 C CA . VAL A 1 218 ? 12.459 -9.767 -6.682 1.00 92.19 218 VAL A CA 1
ATOM 1759 C C . VAL A 1 218 ? 12.428 -8.433 -5.924 1.00 92.19 218 VAL A C 1
ATOM 1761 O O . VAL A 1 218 ? 11.453 -8.158 -5.228 1.00 92.19 218 VAL A O 1
ATOM 1764 N N . LYS A 1 219 ? 13.404 -7.535 -6.120 1.00 89.19 219 LYS A N 1
ATOM 1765 C CA . LYS A 1 219 ? 13.370 -6.192 -5.501 1.00 89.19 219 LYS A CA 1
ATOM 1766 C C . LYS A 1 219 ? 12.150 -5.363 -5.924 1.00 89.19 219 LYS A C 1
ATOM 1768 O O . LYS A 1 219 ? 11.596 -4.646 -5.097 1.00 89.19 219 LYS A O 1
ATOM 1773 N N . GLY A 1 220 ? 11.695 -5.492 -7.172 1.00 89.19 220 GLY A N 1
ATOM 1774 C CA . GLY A 1 220 ? 10.450 -4.882 -7.646 1.00 89.19 220 GLY A CA 1
ATOM 1775 C C . GLY A 1 220 ? 9.218 -5.424 -6.914 1.00 89.19 220 GLY A C 1
ATOM 1776 O O . GLY A 1 220 ? 8.384 -4.648 -6.454 1.00 89.19 220 GLY A O 1
ATOM 1777 N N . SER A 1 221 ? 9.134 -6.744 -6.716 1.00 92.62 221 SER A N 1
ATOM 1778 C CA . SER A 1 221 ? 8.008 -7.376 -6.006 1.00 92.62 221 SER A CA 1
ATOM 1779 C C . SER A 1 221 ? 7.861 -6.930 -4.542 1.00 92.62 221 SER A C 1
ATOM 1781 O O . SER A 1 221 ? 6.740 -6.854 -4.037 1.00 92.62 221 SER A O 1
ATOM 1783 N N . PHE A 1 222 ? 8.956 -6.524 -3.884 1.00 93.19 222 PHE A N 1
ATOM 1784 C CA . PHE A 1 222 ? 8.913 -5.970 -2.524 1.00 93.19 222 PHE A CA 1
ATOM 1785 C C . PHE A 1 222 ? 8.072 -4.687 -2.440 1.00 93.19 222 PHE A C 1
ATOM 1787 O O . PHE A 1 222 ? 7.447 -4.445 -1.411 1.00 93.19 222 PHE A O 1
ATOM 1794 N N . ARG A 1 223 ? 7.985 -3.890 -3.519 1.00 92.44 223 ARG A N 1
ATOM 1795 C CA . ARG A 1 223 ? 7.104 -2.707 -3.593 1.00 92.44 223 ARG A CA 1
ATOM 1796 C C . ARG A 1 223 ? 5.627 -3.096 -3.486 1.00 92.44 223 ARG A C 1
ATOM 1798 O O . ARG A 1 223 ? 4.859 -2.430 -2.794 1.00 92.44 223 ARG A O 1
ATOM 1805 N N . VAL A 1 224 ? 5.252 -4.200 -4.136 1.00 93.81 224 VAL A N 1
ATOM 1806 C CA . VAL A 1 224 ? 3.889 -4.750 -4.121 1.00 93.81 224 VAL A CA 1
ATOM 1807 C C . VAL A 1 224 ? 3.570 -5.323 -2.743 1.00 93.81 224 VAL A C 1
ATOM 1809 O O . VAL A 1 224 ? 2.577 -4.938 -2.126 1.00 93.81 224 VAL A O 1
ATOM 1812 N N . VAL A 1 225 ? 4.457 -6.165 -2.201 1.00 95.88 225 VAL A N 1
ATOM 1813 C CA . VAL A 1 225 ? 4.287 -6.737 -0.856 1.00 95.88 225 VAL A CA 1
ATOM 1814 C C . VAL A 1 225 ? 4.244 -5.658 0.226 1.00 95.88 225 VAL A C 1
ATOM 1816 O O . VAL A 1 225 ? 3.415 -5.765 1.124 1.00 95.88 225 VAL A O 1
ATOM 1819 N N . LEU A 1 226 ? 5.040 -4.587 0.136 1.00 95.25 226 LEU A N 1
ATOM 1820 C CA . LEU A 1 226 ? 4.988 -3.476 1.093 1.00 95.25 226 LEU A CA 1
ATOM 1821 C C . LEU A 1 226 ? 3.612 -2.783 1.107 1.00 95.25 226 LEU A C 1
ATOM 1823 O O . LEU A 1 226 ? 3.094 -2.480 2.181 1.00 95.25 226 LEU A O 1
ATOM 1827 N N . ARG A 1 227 ? 2.975 -2.584 -0.056 1.00 95.06 227 ARG A N 1
ATOM 1828 C CA . ARG A 1 227 ? 1.619 -2.008 -0.129 1.00 95.06 227 ARG A CA 1
ATOM 1829 C C . ARG A 1 227 ? 0.567 -2.954 0.458 1.00 95.06 227 ARG A C 1
ATOM 1831 O O . ARG A 1 227 ? -0.286 -2.504 1.221 1.00 95.06 227 ARG A O 1
ATOM 1838 N N . ILE A 1 228 ?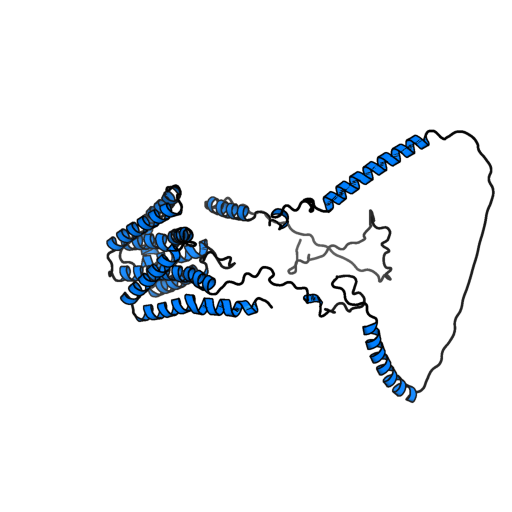 0.672 -4.257 0.185 1.00 96.50 228 ILE A N 1
ATOM 1839 C CA . ILE A 1 228 ? -0.190 -5.294 0.783 1.00 96.50 228 ILE A CA 1
ATOM 1840 C C . ILE A 1 228 ? -0.013 -5.321 2.309 1.00 96.50 228 ILE A C 1
ATOM 1842 O O . ILE A 1 228 ? -1.002 -5.354 3.038 1.00 96.50 228 ILE A O 1
ATOM 1846 N N . CYS A 1 229 ? 1.226 -5.228 2.803 1.00 97.25 229 CYS A N 1
ATOM 1847 C CA . CYS A 1 229 ? 1.521 -5.137 4.232 1.00 97.25 229 CYS A CA 1
ATOM 1848 C C . CYS A 1 229 ? 0.817 -3.946 4.892 1.00 97.25 229 CYS A C 1
ATOM 1850 O O . CYS A 1 229 ? 0.231 -4.106 5.957 1.00 97.25 229 CYS A O 1
ATOM 1852 N N . ILE A 1 230 ? 0.840 -2.769 4.259 1.00 96.69 230 ILE A N 1
ATOM 1853 C CA . ILE A 1 230 ? 0.175 -1.558 4.766 1.00 96.69 230 ILE A CA 1
ATOM 1854 C C . ILE A 1 230 ? -1.350 -1.750 4.829 1.00 96.69 230 ILE A C 1
ATOM 1856 O O . ILE A 1 230 ? -1.961 -1.411 5.841 1.00 96.69 230 ILE A O 1
ATOM 1860 N N . CYS A 1 231 ? -1.958 -2.367 3.809 1.00 97.12 231 CYS A N 1
ATOM 1861 C CA . CYS A 1 231 ? -3.391 -2.691 3.808 1.00 97.12 231 CYS A CA 1
ATOM 1862 C C . CYS A 1 231 ? -3.758 -3.677 4.933 1.00 97.12 231 CYS A C 1
ATOM 1864 O O . CYS A 1 231 ? -4.755 -3.495 5.628 1.00 97.12 231 CYS A O 1
ATOM 1866 N N . VAL A 1 232 ? -2.926 -4.702 5.151 1.00 97.25 232 VAL A N 1
ATOM 1867 C CA . VAL A 1 232 ? -3.121 -5.697 6.216 1.00 97.25 232 VAL A CA 1
ATOM 1868 C C . VAL A 1 232 ? -2.919 -5.089 7.607 1.00 97.25 232 VAL A C 1
ATOM 1870 O O . VAL A 1 232 ? -3.728 -5.355 8.489 1.00 97.25 232 VAL A O 1
ATOM 1873 N N . LEU A 1 233 ? -1.912 -4.231 7.814 1.00 97.44 233 LEU A N 1
ATOM 1874 C CA . LEU A 1 233 ? -1.738 -3.507 9.082 1.00 97.44 233 LEU A CA 1
ATOM 1875 C C . LEU A 1 233 ? -2.924 -2.586 9.377 1.00 97.44 233 LEU A C 1
ATOM 1877 O O . LEU A 1 233 ? -3.341 -2.506 10.527 1.00 97.44 233 LEU A O 1
ATOM 1881 N N . TYR A 1 234 ? -3.493 -1.932 8.360 1.00 97.69 234 TYR A N 1
ATOM 1882 C CA . TYR A 1 234 ? -4.698 -1.121 8.532 1.00 97.69 234 TYR A CA 1
ATOM 1883 C C . TYR A 1 234 ? -5.906 -1.972 8.957 1.00 97.69 234 TYR A C 1
ATOM 1885 O O . TYR A 1 234 ? -6.588 -1.637 9.924 1.00 97.69 234 TYR A O 1
ATOM 1893 N N . ALA A 1 235 ? -6.128 -3.115 8.299 1.00 96.81 235 ALA A N 1
ATOM 1894 C CA . ALA A 1 235 ? -7.205 -4.042 8.650 1.00 96.81 235 ALA A CA 1
ATOM 1895 C C . ALA A 1 235 ? -7.028 -4.673 10.047 1.00 96.81 235 ALA A C 1
ATOM 1897 O O . ALA A 1 235 ? -8.006 -4.841 10.774 1.00 96.81 235 ALA A O 1
ATOM 1898 N N . VAL A 1 236 ? -5.791 -4.984 10.454 1.00 97.12 236 VAL A N 1
ATOM 1899 C CA . VAL A 1 236 ? -5.485 -5.496 11.801 1.00 97.12 236 VAL A CA 1
ATOM 1900 C C . VAL A 1 236 ? -5.629 -4.403 12.867 1.00 97.12 236 VAL A C 1
ATOM 1902 O O . VAL A 1 236 ? -6.158 -4.677 13.940 1.00 97.12 236 VAL A O 1
ATOM 1905 N N . LEU A 1 237 ? -5.251 -3.154 12.576 1.00 97.19 237 LEU A N 1
ATOM 1906 C CA . LEU A 1 237 ? -5.499 -2.030 13.484 1.00 97.19 237 LEU A CA 1
ATOM 1907 C C . LEU A 1 237 ? -7.001 -1.772 13.667 1.00 97.19 237 LEU A C 1
ATOM 1909 O O . LEU A 1 237 ? -7.448 -1.603 14.801 1.00 97.19 237 LEU A O 1
ATOM 1913 N N . PHE A 1 238 ? -7.782 -1.804 12.579 1.00 96.88 238 PHE A N 1
ATOM 1914 C CA . PHE A 1 238 ? -9.243 -1.782 12.663 1.00 96.88 238 PHE A CA 1
ATOM 1915 C C . PHE A 1 238 ? -9.755 -2.926 13.545 1.00 96.88 238 PHE A C 1
ATOM 1917 O O . PHE A 1 238 ? -10.528 -2.670 14.460 1.00 96.88 238 PHE A O 1
ATOM 1924 N N . PHE A 1 239 ? -9.286 -4.162 13.339 1.00 96.44 239 PHE A N 1
ATOM 1925 C CA . PHE A 1 239 ? -9.678 -5.307 14.165 1.00 96.44 239 PHE A CA 1
ATOM 1926 C C . PHE A 1 239 ? -9.352 -5.099 15.655 1.00 96.44 239 PHE A C 1
ATOM 1928 O O . PHE A 1 239 ? -10.181 -5.423 16.503 1.00 96.44 239 PHE A O 1
ATOM 1935 N N . TYR A 1 240 ? -8.194 -4.525 15.999 1.00 96.50 240 TYR A N 1
ATOM 1936 C CA . TYR A 1 240 ? -7.863 -4.228 17.396 1.00 96.50 240 TYR A CA 1
ATOM 1937 C C . TYR A 1 240 ? -8.762 -3.152 18.011 1.00 96.50 240 TYR A C 1
ATOM 1939 O O . TYR A 1 240 ? -9.159 -3.300 19.162 1.00 96.50 240 TYR A O 1
ATOM 1947 N N . MET A 1 241 ? -9.100 -2.094 17.267 1.00 95.94 241 MET A N 1
ATOM 1948 C CA . MET A 1 241 ? -10.003 -1.041 17.752 1.00 95.94 241 MET A CA 1
ATOM 1949 C C . MET A 1 241 ? -11.464 -1.516 17.814 1.00 95.94 241 MET A C 1
ATOM 1951 O O . MET A 1 241 ? -12.181 -1.165 18.739 1.00 95.94 241 MET A O 1
ATOM 1955 N N . TYR A 1 242 ? -11.898 -2.361 16.875 1.00 95.62 242 TYR A N 1
ATOM 1956 C CA . TYR A 1 242 ? -13.255 -2.918 16.811 1.00 95.62 242 TYR A CA 1
ATOM 1957 C C . TYR A 1 242 ? -13.559 -3.935 17.927 1.00 95.62 242 TYR A C 1
ATOM 1959 O O . TYR A 1 242 ? -14.718 -4.126 18.281 1.00 95.62 242 TYR A O 1
ATOM 1967 N N . ASN A 1 243 ? -12.531 -4.585 18.484 1.00 95.06 243 ASN A N 1
ATOM 1968 C CA . ASN A 1 243 ? -12.658 -5.540 19.594 1.00 95.06 243 ASN A CA 1
ATOM 1969 C C . ASN A 1 243 ? -12.138 -4.973 20.937 1.00 95.06 243 ASN A C 1
ATOM 1971 O O . ASN A 1 243 ? -11.843 -5.752 21.842 1.00 95.06 243 ASN A O 1
ATOM 1975 N N . ASP A 1 244 ? -11.949 -3.650 21.051 1.00 93.62 244 ASP A N 1
ATOM 1976 C CA . ASP A 1 244 ? -11.403 -2.956 22.237 1.00 93.62 244 ASP A CA 1
ATOM 1977 C C . ASP A 1 244 ? -10.040 -3.503 22.750 1.00 93.62 244 ASP A C 1
ATOM 1979 O O . ASP A 1 244 ? -9.650 -3.303 23.902 1.00 93.62 244 ASP A O 1
ATOM 1983 N N . LEU A 1 245 ? -9.270 -4.178 21.885 1.00 94.19 245 LEU A N 1
ATOM 1984 C CA . LEU A 1 245 ? -7.977 -4.803 22.210 1.00 94.19 245 LEU A CA 1
ATOM 1985 C C . LEU A 1 245 ? -6.830 -3.790 22.336 1.00 94.19 245 LEU A C 1
ATOM 1987 O O . LEU A 1 245 ? -5.787 -4.103 22.914 1.00 94.19 245 LEU A O 1
ATOM 1991 N N . ILE A 1 246 ? -6.997 -2.585 21.787 1.00 94.88 246 ILE A N 1
ATOM 1992 C CA . ILE A 1 246 ? -6.053 -1.475 21.927 1.00 94.88 246 ILE A CA 1
ATOM 1993 C C . ILE A 1 246 ? -6.801 -0.187 22.266 1.00 94.88 246 ILE A C 1
ATOM 1995 O O . ILE A 1 246 ? -7.836 0.120 21.682 1.00 94.88 246 ILE A O 1
ATOM 1999 N N . ASN A 1 247 ? -6.262 0.597 23.198 1.00 94.94 247 ASN A N 1
ATOM 2000 C CA . ASN A 1 247 ? -6.860 1.872 23.562 1.00 94.94 247 ASN A CA 1
ATOM 2001 C C . ASN A 1 247 ? -6.593 2.938 22.481 1.00 94.94 247 ASN A C 1
ATOM 2003 O O . ASN A 1 247 ? -5.450 3.139 22.064 1.00 94.94 247 ASN A O 1
ATOM 2007 N N . THR A 1 248 ? -7.629 3.676 22.080 1.00 95.12 248 THR A N 1
ATOM 2008 C CA . THR A 1 248 ? -7.566 4.728 21.051 1.00 95.12 248 THR A CA 1
ATOM 2009 C C . THR A 1 248 ? -6.503 5.799 21.323 1.00 95.12 248 THR A C 1
ATOM 2011 O O . THR A 1 248 ? -5.848 6.265 20.386 1.00 95.12 248 THR A O 1
ATOM 2014 N N . TYR A 1 249 ? -6.240 6.149 22.590 1.00 95.00 249 TYR A N 1
ATOM 2015 C CA . TYR A 1 249 ? -5.160 7.083 22.934 1.00 95.00 249 TYR A CA 1
ATOM 2016 C C . TYR A 1 249 ? -3.772 6.515 22.590 1.00 95.00 249 TYR A C 1
ATOM 2018 O O . TYR A 1 249 ? -2.911 7.239 22.094 1.00 95.00 249 TYR A O 1
ATOM 2026 N N . THR A 1 250 ? -3.553 5.208 22.758 1.00 95.69 250 THR A N 1
ATOM 2027 C CA . THR A 1 250 ? -2.314 4.540 22.324 1.00 95.69 250 THR A CA 1
ATOM 2028 C C . THR A 1 250 ? -2.154 4.595 20.803 1.00 95.69 250 THR A C 1
ATOM 2030 O O . THR A 1 250 ? -1.044 4.825 20.320 1.00 95.69 250 THR A O 1
ATOM 2033 N N . VAL A 1 251 ? -3.245 4.455 20.041 1.00 96.25 251 VAL A N 1
ATOM 2034 C CA . VAL A 1 251 ? -3.221 4.534 18.569 1.00 96.25 251 VAL A CA 1
ATOM 2035 C C . VAL A 1 251 ? -2.838 5.937 18.091 1.00 96.25 251 VAL A C 1
ATOM 2037 O O . VAL A 1 251 ? -1.924 6.067 17.280 1.00 96.25 251 VAL A O 1
ATOM 2040 N N . ILE A 1 252 ? -3.457 7.000 18.621 1.00 94.50 252 ILE A N 1
ATOM 2041 C CA . ILE A 1 252 ? -3.116 8.374 18.206 1.00 94.50 252 ILE A CA 1
ATOM 2042 C C . ILE A 1 252 ? -1.712 8.802 18.670 1.00 94.50 252 ILE A C 1
ATOM 2044 O O . ILE A 1 252 ? -0.988 9.438 17.907 1.00 94.50 252 ILE A O 1
ATOM 2048 N N . TYR A 1 253 ? -1.257 8.418 19.870 1.00 95.12 253 TYR A N 1
ATOM 2049 C CA . TYR A 1 253 ? 0.114 8.738 20.293 1.00 95.12 253 TYR A CA 1
ATOM 2050 C C . TYR A 1 253 ? 1.171 7.995 19.467 1.00 95.12 253 TYR A C 1
ATOM 2052 O O . TYR A 1 253 ? 2.198 8.582 19.121 1.00 95.12 253 TYR A O 1
ATOM 2060 N N . THR A 1 254 ? 0.924 6.732 19.104 1.00 94.31 254 THR A N 1
ATOM 2061 C CA . THR A 1 254 ? 1.842 5.988 18.229 1.00 94.31 254 THR A CA 1
ATOM 2062 C C . THR A 1 254 ? 1.810 6.504 16.792 1.00 94.31 254 THR A C 1
ATOM 2064 O O . THR A 1 254 ? 2.879 6.641 16.204 1.00 94.31 254 THR A O 1
ATOM 2067 N N . SER A 1 255 ? 0.658 6.904 16.242 1.00 93.44 255 SER A N 1
ATOM 2068 C CA . SER A 1 255 ? 0.596 7.488 14.892 1.00 93.44 255 SER A CA 1
ATOM 2069 C C . SER A 1 255 ? 1.278 8.864 14.809 1.00 93.44 255 SER A C 1
ATOM 2071 O O . SER A 1 255 ? 2.009 9.127 13.848 1.00 93.44 255 SER A O 1
ATOM 2073 N N . ILE A 1 256 ? 1.147 9.708 15.842 1.00 91.88 256 ILE A N 1
ATOM 2074 C CA . ILE A 1 256 ? 1.894 10.972 15.968 1.00 91.88 256 ILE A CA 1
ATOM 2075 C C . ILE A 1 256 ? 3.403 10.697 16.052 1.00 91.88 256 ILE A C 1
ATOM 2077 O O . ILE A 1 256 ? 4.181 11.293 15.310 1.00 91.88 256 ILE A O 1
ATOM 2081 N N . LEU A 1 257 ? 3.839 9.756 16.895 1.00 93.94 257 LEU A N 1
ATOM 2082 C CA . LEU A 1 257 ? 5.259 9.408 17.005 1.00 93.94 257 LEU A CA 1
ATOM 2083 C C . LEU A 1 257 ? 5.824 8.860 15.680 1.00 93.94 257 LEU A C 1
ATOM 2085 O O . LEU A 1 257 ? 6.894 9.283 15.243 1.00 93.94 257 LEU A O 1
ATOM 2089 N N . THR A 1 258 ? 5.102 7.960 15.007 1.00 90.75 258 THR A N 1
ATOM 2090 C CA . THR A 1 258 ? 5.520 7.372 13.725 1.00 90.75 258 THR A CA 1
ATOM 2091 C C . THR A 1 258 ? 5.577 8.407 12.603 1.00 90.75 258 THR A C 1
ATOM 2093 O O . THR A 1 258 ? 6.517 8.379 11.805 1.00 90.75 258 THR A O 1
ATOM 2096 N N . THR A 1 259 ? 4.626 9.343 12.534 1.00 88.88 259 THR A N 1
ATOM 2097 C CA . THR A 1 259 ? 4.665 10.431 11.540 1.00 88.88 259 THR A CA 1
ATOM 2098 C C . THR A 1 259 ? 5.808 11.405 11.806 1.00 88.88 259 THR A C 1
ATOM 2100 O O . THR A 1 259 ? 6.516 11.745 10.862 1.00 88.88 259 THR A O 1
ATOM 2103 N N . LEU A 1 260 ? 6.077 11.771 13.065 1.00 88.81 260 LEU A N 1
ATOM 2104 C CA . LEU A 1 260 ? 7.229 12.606 13.425 1.00 88.81 260 LEU A CA 1
ATOM 2105 C C . LEU A 1 260 ? 8.568 11.938 13.067 1.00 88.81 260 LEU A C 1
ATOM 2107 O O . LEU A 1 260 ? 9.410 12.577 12.438 1.00 88.81 260 LEU A O 1
ATOM 2111 N N . LEU A 1 261 ? 8.760 10.651 13.385 1.00 89.88 261 LEU A N 1
ATOM 2112 C CA . LEU A 1 261 ? 9.971 9.909 12.995 1.00 89.88 261 LEU A CA 1
ATOM 2113 C C . LEU A 1 261 ? 10.126 9.820 11.468 1.00 89.88 261 LEU A C 1
ATOM 2115 O O . LEU A 1 261 ? 11.221 10.034 10.945 1.00 89.88 261 LEU A O 1
ATOM 2119 N N . SER A 1 262 ? 9.033 9.547 10.751 1.00 87.56 262 SER A N 1
ATOM 2120 C CA . SER A 1 262 ? 9.028 9.497 9.282 1.00 87.56 262 SER A CA 1
ATOM 2121 C C . SER A 1 262 ? 9.394 10.855 8.678 1.00 87.56 262 SER A C 1
ATOM 2123 O O . SER A 1 262 ? 10.193 10.936 7.750 1.00 87.56 262 SER A O 1
ATOM 2125 N N . TYR A 1 263 ? 8.867 11.939 9.245 1.00 84.88 263 TYR A N 1
ATOM 2126 C CA . TYR A 1 263 ? 9.120 13.304 8.796 1.00 84.88 263 TYR A CA 1
ATOM 2127 C C . TYR A 1 263 ? 10.563 13.766 9.062 1.00 84.88 263 TYR A C 1
ATOM 2129 O O . TYR A 1 263 ? 11.180 14.392 8.201 1.00 84.88 263 TYR A O 1
ATOM 2137 N N . ILE A 1 264 ? 11.151 13.384 10.201 1.00 86.38 264 ILE A N 1
ATOM 2138 C CA . ILE A 1 264 ? 12.581 13.603 10.479 1.00 86.38 264 ILE A CA 1
ATOM 2139 C C . ILE A 1 264 ? 13.447 12.860 9.449 1.00 86.38 264 ILE A C 1
ATOM 2141 O O . ILE A 1 264 ? 14.395 13.440 8.916 1.00 86.38 264 ILE A O 1
ATOM 2145 N N . LEU A 1 265 ? 13.102 11.611 9.105 1.00 86.31 265 LEU A N 1
ATOM 2146 C CA . LEU A 1 265 ? 13.820 10.850 8.076 1.00 86.31 265 LEU A CA 1
ATOM 2147 C C . LEU A 1 265 ? 13.629 11.444 6.666 1.00 86.31 265 LEU A C 1
ATOM 2149 O O . LEU A 1 265 ? 14.578 11.468 5.885 1.00 86.31 265 LEU A O 1
ATOM 2153 N N . TYR A 1 266 ? 12.445 11.981 6.352 1.00 84.44 266 TYR A N 1
ATOM 2154 C CA . TYR A 1 266 ? 12.183 12.710 5.105 1.00 84.44 266 TYR A CA 1
ATOM 2155 C C . TYR A 1 266 ? 13.096 13.938 4.969 1.00 84.44 266 TYR A C 1
ATOM 2157 O O . TYR A 1 266 ? 13.754 14.098 3.942 1.00 84.44 266 TYR A O 1
ATOM 2165 N N . ILE A 1 267 ? 13.195 14.769 6.016 1.00 84.19 267 ILE A N 1
ATOM 2166 C CA . ILE A 1 267 ? 14.088 15.941 6.032 1.00 84.19 267 ILE A CA 1
ATOM 2167 C C . ILE A 1 267 ? 15.552 15.506 5.890 1.00 84.19 267 ILE A C 1
ATOM 2169 O O . ILE A 1 267 ? 16.287 16.101 5.105 1.00 84.19 267 ILE A O 1
ATOM 2173 N N . TYR A 1 268 ? 15.970 14.455 6.605 1.00 86.00 268 TYR A N 1
ATOM 2174 C CA . TYR A 1 268 ? 17.345 13.952 6.564 1.00 86.00 268 TYR A CA 1
ATOM 2175 C C . TYR A 1 268 ? 17.779 13.475 5.168 1.00 86.00 268 TYR A C 1
ATOM 2177 O O . TYR A 1 268 ? 18.929 13.684 4.789 1.00 86.00 268 TYR A O 1
ATOM 2185 N N . ILE A 1 269 ? 16.876 12.855 4.398 1.00 83.75 269 ILE A N 1
ATOM 2186 C CA . ILE A 1 269 ? 17.186 12.357 3.048 1.00 83.75 269 ILE A CA 1
ATOM 2187 C C . ILE A 1 269 ? 17.031 13.456 1.988 1.00 83.75 269 ILE A C 1
ATOM 2189 O O . ILE A 1 269 ? 17.877 13.563 1.104 1.00 83.75 269 ILE A O 1
ATOM 2193 N N . ASN A 1 270 ? 15.964 14.261 2.051 1.00 81.31 270 ASN A N 1
ATOM 2194 C CA . ASN A 1 270 ? 15.601 15.180 0.965 1.00 81.31 270 ASN A CA 1
ATOM 2195 C C . ASN A 1 270 ? 16.118 16.622 1.160 1.00 81.31 270 ASN A C 1
ATOM 2197 O O . ASN A 1 270 ? 16.053 17.426 0.236 1.00 81.31 270 ASN A O 1
ATOM 2201 N N . GLY A 1 271 ? 16.577 16.997 2.363 1.00 73.38 271 GLY A N 1
ATOM 2202 C CA . GLY A 1 271 ? 17.163 18.314 2.683 1.00 73.38 271 GLY A CA 1
ATOM 2203 C C . GLY A 1 271 ? 16.240 19.537 2.514 1.00 73.38 271 GLY A C 1
ATOM 2204 O O . GLY A 1 271 ? 16.660 20.668 2.745 1.00 73.38 271 GLY A O 1
ATOM 2205 N N . SER A 1 272 ? 14.994 19.323 2.088 1.00 67.12 272 SER A N 1
ATOM 2206 C CA . SER A 1 272 ? 14.080 20.351 1.579 1.00 67.12 272 SER A CA 1
ATOM 2207 C C . SER A 1 272 ? 13.301 21.104 2.666 1.00 67.12 272 SER A C 1
ATOM 2209 O O . SER A 1 272 ? 13.072 20.592 3.763 1.00 67.12 272 SER A O 1
ATOM 2211 N N . ALA A 1 273 ? 12.813 22.302 2.331 1.00 56.12 273 ALA A N 1
ATOM 2212 C CA . ALA A 1 273 ? 12.134 23.215 3.249 1.00 56.12 273 ALA A CA 1
ATOM 2213 C C . ALA A 1 273 ? 10.698 22.791 3.646 1.00 56.12 273 ALA A C 1
ATOM 2215 O O . ALA A 1 273 ? 9.731 23.394 3.194 1.00 56.12 273 ALA A O 1
ATOM 2216 N N . VAL A 1 274 ? 10.590 21.808 4.551 1.00 57.62 274 VAL A N 1
ATOM 2217 C CA . VAL A 1 274 ? 9.617 21.650 5.667 1.00 57.62 274 VAL A CA 1
ATOM 2218 C C . VAL A 1 274 ? 8.126 21.996 5.425 1.00 57.62 274 VAL A C 1
ATOM 2220 O O . VAL A 1 274 ? 7.258 21.158 5.668 1.00 57.62 274 VAL A O 1
ATOM 2223 N N . LEU A 1 275 ? 7.796 23.225 5.025 1.00 56.41 275 LEU A N 1
ATOM 2224 C CA . LEU A 1 275 ? 6.489 23.864 5.225 1.00 56.41 275 LEU A CA 1
ATOM 2225 C C . LEU A 1 275 ? 5.398 23.545 4.189 1.00 56.41 275 LEU A C 1
ATOM 2227 O O . LEU A 1 275 ? 4.226 23.745 4.503 1.00 56.41 275 LEU A O 1
ATOM 2231 N N . SER A 1 276 ? 5.726 23.039 2.995 1.00 62.31 276 SER A N 1
ATOM 2232 C CA . SER A 1 276 ? 4.737 22.798 1.923 1.00 62.31 276 SER A CA 1
ATOM 2233 C C . SER A 1 276 ? 3.596 21.866 2.358 1.00 62.31 276 SER A C 1
ATOM 2235 O O . SER A 1 276 ? 2.419 22.214 2.262 1.00 62.31 276 SER A O 1
ATOM 2237 N N . HIS A 1 277 ? 3.942 20.702 2.909 1.00 69.19 277 HIS A N 1
ATOM 2238 C CA . HIS A 1 277 ? 2.980 19.657 3.273 1.00 69.19 277 HIS A CA 1
ATOM 2239 C C . HIS A 1 277 ? 2.201 19.956 4.567 1.00 69.19 277 HIS A C 1
ATOM 2241 O O . HIS A 1 277 ? 1.204 19.288 4.845 1.00 69.19 277 HIS A O 1
ATOM 2247 N N . PHE A 1 278 ? 2.601 20.965 5.355 1.00 70.75 278 PHE A N 1
ATOM 2248 C CA . PHE A 1 278 ? 1.919 21.304 6.610 1.00 70.75 278 PHE A CA 1
ATOM 2249 C C . PHE A 1 278 ? 0.471 21.759 6.374 1.00 70.75 278 PHE A C 1
ATOM 2251 O O . PHE A 1 278 ? -0.428 21.324 7.093 1.00 70.75 278 PHE A O 1
ATOM 2258 N N . LYS A 1 279 ? 0.224 22.558 5.321 1.00 75.69 279 LYS A N 1
ATOM 2259 C CA . LYS A 1 279 ? -1.134 22.954 4.896 1.00 75.69 279 LYS A CA 1
ATOM 2260 C C . LYS A 1 279 ? -2.000 21.717 4.635 1.00 75.69 279 LYS A C 1
ATOM 2262 O O . LYS A 1 279 ? -3.105 21.621 5.157 1.00 75.69 279 LYS A O 1
ATOM 2267 N N . THR A 1 280 ? -1.477 20.760 3.870 1.00 73.19 280 THR A N 1
ATOM 2268 C CA . THR A 1 280 ? -2.166 19.519 3.494 1.00 73.19 280 THR A CA 1
ATOM 2269 C C . THR A 1 280 ? -2.511 18.664 4.716 1.00 73.19 280 THR A C 1
ATOM 2271 O O . THR A 1 280 ? -3.656 18.250 4.871 1.00 73.19 280 THR A O 1
ATOM 2274 N N . VAL A 1 281 ? -1.554 18.449 5.627 1.00 75.06 281 VAL A N 1
ATOM 2275 C CA . VAL A 1 281 ? -1.778 17.679 6.865 1.00 75.06 281 VAL A CA 1
ATOM 2276 C C . VAL A 1 281 ? -2.799 18.366 7.778 1.00 75.06 281 VAL A C 1
ATOM 2278 O O . VAL A 1 281 ? -3.687 17.699 8.308 1.00 75.06 281 VAL A O 1
ATOM 2281 N N . LEU A 1 282 ? -2.727 19.694 7.924 1.00 79.81 282 LEU A N 1
ATOM 2282 C CA . LEU A 1 282 ? -3.685 20.461 8.723 1.00 79.81 282 LEU A CA 1
ATOM 2283 C C . LEU A 1 282 ? -5.109 20.379 8.150 1.00 79.81 282 LEU A C 1
ATOM 2285 O O . LEU A 1 282 ? -6.054 20.180 8.911 1.00 79.81 282 LEU A O 1
ATOM 2289 N N . VAL A 1 283 ? -5.264 20.473 6.823 1.00 81.88 283 VAL A N 1
ATOM 2290 C CA . VAL A 1 283 ? -6.561 20.302 6.146 1.00 81.88 283 VAL A CA 1
ATOM 2291 C C . VAL A 1 283 ? -7.136 18.911 6.419 1.00 81.88 283 VAL A C 1
ATOM 2293 O O . VAL A 1 283 ? -8.281 18.824 6.858 1.00 81.88 283 VAL A O 1
ATOM 2296 N N . TYR A 1 284 ? -6.354 17.838 6.252 1.00 80.75 284 TYR A N 1
ATOM 2297 C CA . TYR A 1 284 ? -6.828 16.477 6.534 1.00 80.75 284 TYR A CA 1
ATOM 2298 C C . TYR A 1 284 ? -7.201 16.255 8.008 1.00 80.75 284 TYR A C 1
ATOM 2300 O O . TYR A 1 284 ? -8.193 15.582 8.280 1.00 80.75 284 TYR A O 1
ATOM 2308 N N . LEU A 1 285 ? -6.463 16.836 8.962 1.00 82.94 285 LEU A N 1
ATOM 2309 C CA . LEU A 1 285 ? -6.795 16.742 10.389 1.00 82.94 285 LEU A CA 1
ATOM 2310 C C . LEU A 1 285 ? -8.098 17.478 10.733 1.00 82.94 285 LEU A C 1
ATOM 2312 O O . LEU A 1 285 ? -8.961 16.910 11.400 1.00 82.94 285 LEU A O 1
ATOM 2316 N N . VAL A 1 286 ? -8.262 18.719 10.264 1.00 86.25 286 VAL A N 1
ATOM 2317 C CA . VAL A 1 286 ? -9.459 19.533 10.542 1.00 86.25 286 VAL A CA 1
ATOM 2318 C C . VAL A 1 286 ? -10.695 18.941 9.863 1.00 86.25 286 VAL A C 1
ATOM 2320 O O . VAL A 1 286 ? -11.723 18.758 10.512 1.00 86.25 286 VAL A O 1
ATOM 2323 N N . LEU A 1 287 ? -10.594 18.589 8.578 1.00 85.19 287 LEU A N 1
ATOM 2324 C CA . LEU A 1 287 ? -11.690 17.993 7.814 1.00 85.19 287 LEU A CA 1
ATOM 2325 C C . LEU A 1 287 ? -12.042 16.593 8.337 1.00 85.19 287 LEU A C 1
ATOM 2327 O O . LEU A 1 287 ? -13.219 16.289 8.508 1.00 85.19 287 LEU A O 1
ATOM 2331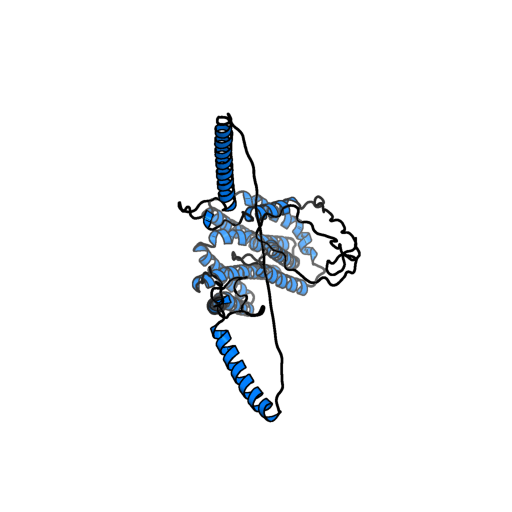 N N . GLY A 1 288 ? -11.042 15.771 8.672 1.00 83.19 288 GLY A N 1
ATOM 2332 C CA . GLY A 1 288 ? -11.249 14.458 9.282 1.00 83.19 288 GLY A CA 1
ATOM 2333 C C . GLY A 1 288 ? -11.959 14.537 10.636 1.00 83.19 288 GLY A C 1
ATOM 2334 O O . GLY A 1 288 ? -12.872 13.756 10.885 1.00 83.19 288 GLY A O 1
ATOM 2335 N N . TYR A 1 289 ? -11.602 15.504 11.489 1.00 87.88 289 TYR A N 1
ATOM 2336 C CA . TYR A 1 289 ? -12.267 15.710 12.780 1.00 87.88 289 TYR A CA 1
ATOM 2337 C C . TYR A 1 289 ? -13.718 16.184 12.615 1.00 87.88 289 TYR A C 1
ATOM 2339 O O . TYR A 1 289 ? -14.625 15.614 13.220 1.00 87.88 289 TYR A O 1
ATOM 2347 N N . LEU A 1 290 ? -13.951 17.188 11.761 1.00 88.94 290 LEU A N 1
ATOM 2348 C CA . LEU A 1 290 ? -15.285 17.749 11.514 1.00 88.94 290 LEU A CA 1
ATOM 2349 C C . LEU A 1 290 ? -16.245 16.743 10.864 1.00 88.94 290 LEU A C 1
ATOM 2351 O O . LEU A 1 290 ? -17.426 16.722 11.205 1.00 88.94 290 LEU A O 1
ATOM 2355 N N . LEU A 1 291 ? -15.753 15.908 9.943 1.00 87.19 291 LEU A N 1
ATOM 2356 C CA . LEU A 1 291 ? -16.574 14.902 9.271 1.00 87.19 291 LEU A CA 1
ATOM 2357 C C . LEU A 1 291 ? -16.719 13.599 10.065 1.00 87.19 291 LEU A C 1
ATOM 2359 O O . LEU A 1 291 ? -17.630 12.836 9.757 1.00 87.19 291 LEU A O 1
ATOM 2363 N N . SER A 1 292 ? -15.888 13.326 11.078 1.00 89.50 292 SER A N 1
ATOM 2364 C CA . SER A 1 292 ? -15.907 12.034 11.785 1.00 89.50 292 SER A CA 1
ATOM 2365 C C . SER A 1 292 ? -17.293 11.609 12.302 1.00 89.50 292 SER A C 1
ATOM 2367 O O . SER A 1 292 ? -17.685 10.480 12.017 1.00 89.50 292 SER A O 1
ATOM 2369 N N . PRO A 1 293 ? -18.109 12.466 12.957 1.00 88.19 293 PRO A N 1
ATOM 2370 C CA . PRO A 1 293 ? -19.453 12.070 13.402 1.00 88.19 293 PRO A CA 1
ATOM 2371 C C . PRO A 1 293 ? -20.408 11.721 12.247 1.00 88.19 293 PRO A C 1
ATOM 2373 O O . PRO A 1 293 ? -21.303 10.892 12.403 1.00 88.19 293 PRO A O 1
ATOM 2376 N N . ILE A 1 294 ? -20.204 12.334 11.077 1.00 88.69 294 ILE A N 1
ATOM 2377 C CA . ILE A 1 294 ? -20.984 12.067 9.863 1.00 88.69 294 ILE A CA 1
ATOM 2378 C C . ILE A 1 294 ? -20.520 10.749 9.237 1.00 88.69 294 ILE A C 1
ATOM 2380 O O . ILE A 1 294 ? -21.342 9.909 8.904 1.00 88.69 294 ILE A O 1
ATOM 2384 N N . LEU A 1 295 ? -19.208 10.535 9.110 1.00 85.94 295 LEU A N 1
ATOM 2385 C CA . LEU A 1 295 ? -18.619 9.327 8.518 1.00 85.94 295 LEU A CA 1
ATOM 2386 C C . LEU A 1 295 ? -18.803 8.085 9.403 1.00 85.94 295 LEU A C 1
ATOM 2388 O O . LEU A 1 295 ? -18.928 6.979 8.883 1.00 85.94 295 LEU A O 1
ATOM 2392 N N . HIS A 1 296 ? -18.870 8.275 10.722 1.00 87.19 296 HIS A N 1
ATOM 2393 C CA . HIS A 1 296 ? -19.238 7.250 11.699 1.00 87.19 296 HIS A CA 1
ATOM 2394 C C . HIS A 1 296 ? -20.657 6.718 11.444 1.00 87.19 296 HIS A C 1
ATOM 2396 O O . HIS A 1 296 ? -20.849 5.511 11.325 1.00 87.19 296 HIS A O 1
ATOM 2402 N N . THR A 1 297 ? -21.623 7.623 11.258 1.00 89.81 297 THR A N 1
ATOM 2403 C CA . THR A 1 297 ? -23.053 7.293 11.104 1.00 89.81 297 THR A CA 1
ATOM 2404 C C . THR A 1 297 ? -23.500 7.035 9.655 1.00 89.81 297 THR A C 1
ATOM 2406 O O . THR A 1 297 ? -24.556 6.445 9.425 1.00 89.81 297 THR A O 1
ATOM 2409 N N . LEU A 1 298 ? -22.695 7.420 8.654 1.00 87.12 298 LEU A N 1
ATOM 2410 C CA . LEU A 1 298 ? -23.042 7.400 7.221 1.00 87.12 298 LEU A CA 1
ATOM 2411 C C . LEU A 1 298 ? -23.582 6.052 6.715 1.00 87.12 298 LEU A C 1
ATOM 2413 O O . LEU A 1 298 ? -24.461 6.023 5.854 1.00 87.12 298 LEU A O 1
ATOM 2417 N N . THR A 1 299 ? -23.045 4.943 7.225 1.00 90.06 299 THR A N 1
ATOM 2418 C CA . THR A 1 299 ? -23.398 3.576 6.811 1.00 90.06 299 THR A CA 1
ATOM 2419 C C . THR A 1 299 ? -24.070 2.760 7.918 1.00 90.06 299 THR A C 1
ATOM 2421 O O . THR A 1 299 ? -24.108 1.536 7.829 1.00 90.06 299 THR A O 1
ATOM 2424 N N . ASP A 1 300 ? -24.670 3.406 8.928 1.00 86.50 300 ASP A N 1
ATOM 2425 C CA . ASP A 1 300 ? -25.427 2.725 9.997 1.00 86.50 300 ASP A CA 1
ATOM 2426 C C . ASP A 1 300 ? -26.566 1.836 9.486 1.00 86.50 300 ASP A C 1
ATOM 2428 O O . ASP A 1 300 ? -26.877 0.809 10.086 1.00 86.50 300 ASP A O 1
ATOM 2432 N N . THR A 1 301 ? -27.169 2.204 8.357 1.00 91.81 301 THR A N 1
ATOM 2433 C CA . THR A 1 301 ? -28.275 1.473 7.723 1.00 91.81 301 THR A CA 1
ATOM 2434 C C . THR A 1 301 ? -27.829 0.265 6.889 1.00 91.81 301 THR A C 1
ATOM 2436 O O . THR A 1 301 ? -28.681 -0.452 6.363 1.00 91.81 301 THR A O 1
ATOM 2439 N N . VAL A 1 302 ? -26.520 0.022 6.752 1.00 93.50 302 VAL A N 1
ATOM 2440 C CA . VAL A 1 302 ? -25.947 -1.066 5.945 1.00 93.50 302 VAL A CA 1
ATOM 2441 C C . VAL A 1 302 ? -25.404 -2.169 6.860 1.00 93.50 302 VAL A C 1
ATOM 2443 O O . VAL A 1 302 ? -24.761 -1.898 7.874 1.00 93.50 302 VAL A O 1
ATOM 2446 N N . SER A 1 303 ? -25.636 -3.437 6.506 1.00 95.12 303 SER A N 1
ATOM 2447 C CA . SER A 1 303 ? -25.151 -4.582 7.287 1.00 95.12 303 SER A CA 1
ATOM 2448 C C . SER A 1 303 ? -23.622 -4.642 7.362 1.00 95.12 303 SER A C 1
ATOM 2450 O O . SER A 1 303 ? -22.926 -4.433 6.365 1.00 95.12 303 SER A O 1
ATOM 2452 N N . THR A 1 304 ? -23.107 -5.007 8.540 1.00 93.62 304 THR A N 1
ATOM 2453 C CA . THR A 1 304 ? -21.673 -5.188 8.845 1.00 93.62 304 THR A CA 1
ATOM 2454 C C . THR A 1 304 ? -20.949 -6.015 7.792 1.00 93.62 304 THR A C 1
ATOM 2456 O O . THR A 1 304 ? -19.897 -5.620 7.300 1.00 93.62 304 THR A O 1
ATOM 2459 N N . ASP A 1 305 ? -21.553 -7.125 7.383 1.00 95.00 305 ASP A N 1
ATOM 2460 C CA . ASP A 1 305 ? -20.933 -8.099 6.486 1.00 95.00 305 ASP A CA 1
ATOM 2461 C C . ASP A 1 305 ? -20.788 -7.525 5.068 1.00 95.00 305 ASP A C 1
ATOM 2463 O O . ASP A 1 305 ? -19.797 -7.760 4.377 1.00 95.00 305 ASP A O 1
ATOM 2467 N N . THR A 1 306 ? -21.749 -6.691 4.657 1.00 95.62 306 THR A N 1
ATOM 2468 C CA . THR A 1 306 ? -21.721 -5.938 3.396 1.00 95.62 306 THR A CA 1
ATOM 2469 C C . THR A 1 306 ? -20.662 -4.839 3.431 1.00 95.62 306 THR A C 1
ATOM 2471 O O . THR A 1 306 ? -19.945 -4.656 2.450 1.00 95.62 306 THR A O 1
ATOM 2474 N N . ILE A 1 307 ? -20.523 -4.144 4.564 1.00 95.25 307 ILE A N 1
ATOM 2475 C CA . ILE A 1 307 ? -19.482 -3.131 4.790 1.00 95.25 307 ILE A CA 1
ATOM 2476 C C . ILE A 1 307 ? -18.086 -3.771 4.728 1.00 95.25 307 ILE A C 1
ATOM 2478 O O . ILE A 1 307 ? -17.211 -3.264 4.027 1.00 95.25 307 ILE A O 1
ATOM 2482 N N . PHE A 1 308 ? -17.882 -4.916 5.387 1.00 95.56 308 PHE A N 1
ATOM 2483 C CA . PHE A 1 308 ? -16.617 -5.654 5.344 1.00 95.56 308 PHE A CA 1
ATOM 2484 C C . PHE A 1 308 ? -16.309 -6.197 3.940 1.00 95.56 308 PHE A C 1
ATOM 2486 O O . PHE A 1 308 ? -15.177 -6.065 3.472 1.00 95.56 308 PHE A O 1
ATOM 2493 N N . ALA A 1 309 ? -17.306 -6.729 3.224 1.00 96.38 309 ALA A N 1
ATOM 2494 C CA . ALA A 1 309 ? -17.139 -7.167 1.838 1.00 96.38 309 ALA A CA 1
ATOM 2495 C C . ALA A 1 309 ? -16.721 -6.009 0.911 1.00 96.38 309 ALA A C 1
ATOM 2497 O O . ALA A 1 309 ? -15.757 -6.148 0.155 1.00 96.38 309 ALA A O 1
ATOM 2498 N N . TRP A 1 310 ? -17.380 -4.847 1.002 1.00 94.88 310 TRP A N 1
ATOM 2499 C CA . TRP A 1 310 ? -17.001 -3.660 0.227 1.00 94.88 310 TRP A CA 1
ATOM 2500 C C . TRP A 1 310 ? -15.618 -3.127 0.597 1.00 94.88 310 TRP A C 1
ATOM 2502 O O . TRP A 1 310 ? -14.858 -2.780 -0.306 1.00 94.88 310 TRP A O 1
ATOM 2512 N N . ALA A 1 311 ? -15.252 -3.108 1.881 1.00 96.81 311 ALA A N 1
ATOM 2513 C CA . ALA A 1 311 ? -13.919 -2.696 2.314 1.00 96.81 311 ALA A CA 1
ATOM 2514 C C . ALA A 1 311 ? -12.817 -3.601 1.731 1.00 96.81 311 ALA A C 1
ATOM 2516 O O . ALA A 1 311 ? -11.812 -3.094 1.234 1.00 96.81 311 ALA A O 1
ATOM 2517 N N . VAL A 1 312 ? -13.023 -4.925 1.703 1.00 96.56 312 VAL A N 1
ATOM 2518 C CA . VAL A 1 312 ? -12.088 -5.872 1.066 1.00 96.56 312 VAL A CA 1
ATOM 2519 C C . VAL A 1 312 ? -12.019 -5.658 -0.450 1.00 96.56 312 VAL A C 1
ATOM 2521 O O . VAL A 1 312 ? -10.921 -5.563 -0.996 1.00 96.56 312 VAL A O 1
ATOM 2524 N N . ILE A 1 313 ? -13.160 -5.519 -1.135 1.00 97.44 313 ILE A N 1
ATOM 2525 C CA . ILE A 1 313 ? -13.204 -5.237 -2.582 1.00 97.44 313 ILE A CA 1
ATOM 2526 C C . ILE A 1 313 ? -12.451 -3.940 -2.906 1.00 97.44 313 ILE A C 1
ATOM 2528 O O . ILE A 1 313 ? -11.659 -3.899 -3.844 1.00 97.44 313 ILE A O 1
ATOM 2532 N N . MET A 1 314 ? -12.643 -2.891 -2.112 1.00 97.38 314 MET A N 1
ATOM 2533 C CA . MET A 1 314 ? -12.048 -1.576 -2.353 1.00 97.38 314 MET A CA 1
ATOM 2534 C C . MET A 1 314 ? -10.565 -1.510 -1.955 1.00 97.38 314 MET A C 1
ATOM 2536 O O . MET A 1 314 ? -9.791 -0.821 -2.618 1.00 97.38 314 MET A O 1
ATOM 2540 N N . MET A 1 315 ? -10.117 -2.316 -0.985 1.00 97.12 315 MET A N 1
ATOM 2541 C CA . MET A 1 315 ? -8.690 -2.597 -0.765 1.00 97.12 315 MET A CA 1
ATOM 2542 C C . MET A 1 315 ? -8.050 -3.339 -1.951 1.00 97.12 315 MET A C 1
ATOM 2544 O O . MET A 1 315 ? -6.917 -3.033 -2.322 1.00 97.12 315 MET A O 1
ATOM 2548 N N . LEU A 1 316 ? -8.763 -4.268 -2.601 1.00 96.75 316 LEU A N 1
ATOM 2549 C CA . LEU A 1 316 ? -8.276 -4.919 -3.825 1.00 96.75 316 LEU A CA 1
ATOM 2550 C C . LEU A 1 316 ? -8.222 -3.940 -5.011 1.00 96.75 316 LEU A C 1
ATOM 2552 O O . LEU A 1 316 ? -7.229 -3.931 -5.733 1.00 96.75 316 LEU A O 1
ATOM 2556 N N . VAL A 1 317 ? -9.224 -3.068 -5.180 1.00 96.31 317 VAL A N 1
ATOM 2557 C CA . VAL A 1 317 ? -9.194 -1.980 -6.180 1.00 96.31 317 VAL A CA 1
ATOM 2558 C C . VAL A 1 317 ? -8.010 -1.043 -5.920 1.00 96.31 317 VAL A C 1
ATOM 2560 O O . VAL A 1 317 ? -7.237 -0.781 -6.840 1.00 96.31 317 VAL A O 1
ATOM 2563 N N . HIS A 1 318 ? -7.797 -0.608 -4.672 1.00 96.31 318 HIS A N 1
ATOM 2564 C CA . HIS A 1 318 ? -6.618 0.173 -4.289 1.00 96.31 318 HIS A CA 1
ATOM 2565 C C . HIS A 1 318 ? -5.322 -0.510 -4.746 1.00 96.31 318 HIS A C 1
ATOM 2567 O O . HIS A 1 318 ? -4.541 0.104 -5.473 1.00 96.31 318 HIS A O 1
ATOM 2573 N N . LEU A 1 319 ? -5.135 -1.788 -4.393 1.00 95.12 319 LEU A N 1
ATOM 2574 C CA . LEU A 1 319 ? -3.946 -2.578 -4.729 1.00 95.12 319 LEU A CA 1
ATOM 2575 C C . LEU A 1 319 ? -3.730 -2.787 -6.236 1.00 95.12 319 LEU A C 1
ATOM 2577 O O . LEU A 1 319 ? -2.576 -2.858 -6.659 1.00 95.12 319 LEU A O 1
ATOM 2581 N N . ILE A 1 320 ? -4.796 -2.886 -7.036 1.00 93.69 320 ILE A N 1
ATOM 2582 C CA . ILE A 1 320 ? -4.720 -3.083 -8.495 1.00 93.69 320 ILE A CA 1
ATOM 2583 C C . ILE A 1 320 ? -4.329 -1.789 -9.219 1.00 93.69 320 ILE A C 1
ATOM 2585 O O . ILE A 1 320 ? -3.507 -1.828 -10.132 1.00 93.69 320 ILE A O 1
ATOM 2589 N N . PHE A 1 321 ? -4.897 -0.648 -8.816 1.00 93.50 321 PHE A N 1
ATOM 2590 C CA . PHE A 1 321 ? -4.692 0.639 -9.494 1.00 93.50 321 PHE A CA 1
ATOM 2591 C C . PHE A 1 321 ? -3.525 1.471 -8.927 1.00 93.50 321 PHE A C 1
ATOM 2593 O O . PHE A 1 321 ? -3.226 2.538 -9.467 1.00 93.50 321 PHE A O 1
ATOM 2600 N N . PHE A 1 322 ? -2.872 1.017 -7.850 1.00 92.75 322 PHE A N 1
ATOM 2601 C CA . PHE A 1 322 ? -1.767 1.729 -7.196 1.00 92.75 322 PHE A CA 1
ATOM 2602 C C . PHE A 1 322 ? -0.525 1.868 -8.096 1.00 92.75 322 PHE A C 1
ATOM 2604 O O . PHE A 1 322 ? -0.160 0.949 -8.829 1.00 92.75 322 PHE A O 1
ATOM 2611 N N . ASP A 1 323 ? 0.160 3.011 -8.000 1.00 90.69 323 ASP A N 1
ATOM 2612 C CA . ASP A 1 323 ? 1.402 3.271 -8.733 1.00 90.69 323 ASP A CA 1
ATOM 2613 C C . ASP A 1 323 ? 2.616 2.657 -8.020 1.00 90.69 323 ASP A C 1
ATOM 2615 O O . ASP A 1 323 ? 3.152 3.207 -7.057 1.00 90.69 323 ASP A O 1
ATOM 2619 N N . TYR A 1 324 ? 3.065 1.501 -8.509 1.00 89.56 324 TYR A N 1
ATOM 2620 C CA . TYR A 1 324 ? 4.254 0.808 -8.005 1.00 89.56 324 TYR A CA 1
ATOM 2621 C C . TYR A 1 324 ? 5.583 1.350 -8.570 1.00 89.56 324 TYR A C 1
ATOM 2623 O O . TYR A 1 324 ? 6.607 0.669 -8.443 1.00 89.56 324 TYR A O 1
ATOM 2631 N N . ASP A 1 325 ? 5.587 2.549 -9.172 1.00 84.00 325 ASP A N 1
ATOM 2632 C CA . ASP A 1 325 ? 6.744 3.171 -9.836 1.00 84.00 325 ASP A CA 1
ATOM 2633 C C . ASP A 1 325 ? 7.244 2.284 -11.001 1.00 84.00 325 ASP A C 1
ATOM 2635 O O . ASP A 1 325 ? 8.410 1.905 -11.105 1.00 84.00 325 ASP A O 1
ATOM 2639 N N . VAL A 1 326 ? 6.293 1.872 -11.851 1.00 75.56 326 VAL A N 1
ATOM 2640 C CA . VAL A 1 326 ? 6.487 1.014 -13.035 1.00 75.56 326 VAL A CA 1
ATOM 2641 C C . VAL A 1 326 ? 5.601 1.536 -14.177 1.00 75.56 326 VAL A C 1
ATOM 2643 O O . VAL A 1 326 ? 4.411 1.752 -13.946 1.00 75.56 326 VAL A O 1
ATOM 2646 N N . PRO A 1 327 ? 6.108 1.694 -15.419 1.00 65.69 327 PRO A N 1
ATOM 2647 C CA . PRO A 1 327 ? 5.321 2.201 -16.547 1.00 65.69 327 PRO A CA 1
ATOM 2648 C C . PRO A 1 327 ? 4.287 1.168 -17.037 1.00 65.69 327 PRO A C 1
ATOM 2650 O O . PRO A 1 327 ? 4.530 0.410 -17.978 1.00 65.69 327 PRO A O 1
ATOM 2653 N N . ALA A 1 328 ? 3.122 1.132 -16.387 1.00 69.44 328 ALA A N 1
ATOM 2654 C CA . ALA A 1 328 ? 2.026 0.212 -16.675 1.00 69.44 328 ALA A CA 1
ATOM 2655 C C . ALA A 1 328 ? 0.709 0.969 -16.923 1.00 69.44 328 ALA A C 1
ATOM 2657 O O . ALA A 1 328 ? 0.221 1.691 -16.059 1.00 69.44 328 ALA A O 1
ATOM 2658 N N . ALA A 1 329 ? 0.088 0.749 -18.085 1.00 60.12 329 ALA A N 1
ATOM 2659 C CA . ALA A 1 329 ? -1.087 1.494 -18.565 1.00 60.12 329 ALA A CA 1
ATOM 2660 C C . ALA A 1 329 ? -2.411 1.244 -17.798 1.00 60.12 329 ALA A C 1
ATOM 2662 O O . ALA A 1 329 ? -3.468 1.674 -18.248 1.00 60.12 329 ALA A O 1
ATOM 2663 N N . ILE A 1 330 ? -2.365 0.522 -16.674 1.00 73.06 330 ILE A N 1
ATOM 2664 C CA . ILE A 1 330 ? -3.521 0.186 -15.822 1.00 73.06 330 ILE A CA 1
ATOM 2665 C C . ILE A 1 330 ? -3.539 1.057 -14.547 1.00 73.06 330 ILE A C 1
ATOM 2667 O O . ILE A 1 330 ? -4.554 1.132 -13.865 1.00 73.06 330 ILE A O 1
ATOM 2671 N N . VAL A 1 331 ? -2.436 1.739 -14.220 1.00 81.81 331 VAL A N 1
ATOM 2672 C CA . VAL A 1 331 ? -2.279 2.529 -12.987 1.00 81.81 331 VAL A CA 1
ATOM 2673 C C . VAL A 1 331 ? -3.157 3.788 -12.999 1.00 81.81 331 VAL A C 1
ATOM 2675 O O . VAL A 1 331 ? -3.214 4.508 -13.992 1.00 81.81 331 VAL A O 1
ATOM 2678 N N . SER A 1 332 ? -3.796 4.098 -11.865 1.00 89.75 332 SER A N 1
ATOM 2679 C CA . SER A 1 332 ? -4.516 5.358 -11.646 1.00 89.75 332 SER A CA 1
ATOM 2680 C C . SER A 1 332 ? -4.428 5.783 -10.177 1.00 89.75 332 SER A C 1
ATOM 2682 O O . SER A 1 332 ? -5.078 5.207 -9.302 1.00 89.75 332 SER A O 1
ATOM 2684 N N . LYS A 1 333 ? -3.623 6.822 -9.907 1.00 87.62 333 LYS A N 1
ATOM 2685 C CA . LYS A 1 333 ? -3.357 7.338 -8.551 1.00 87.62 333 LYS A CA 1
ATOM 2686 C C . LYS A 1 333 ? -4.640 7.779 -7.842 1.00 87.62 333 LYS A C 1
ATOM 2688 O O . LYS A 1 333 ? -4.898 7.331 -6.728 1.00 87.62 333 LYS A O 1
ATOM 2693 N N . SER A 1 334 ? -5.465 8.588 -8.513 1.00 90.44 334 SER A N 1
ATOM 2694 C CA . SER A 1 334 ? -6.740 9.085 -7.975 1.00 90.44 334 SER A CA 1
ATOM 2695 C C . SER A 1 334 ? -7.707 7.940 -7.644 1.00 90.44 334 SER A C 1
ATOM 2697 O O . SER A 1 334 ? -8.172 7.840 -6.509 1.00 90.44 334 SER A O 1
ATOM 2699 N N . LEU A 1 335 ? -7.936 6.998 -8.570 1.00 93.25 335 LEU A N 1
ATOM 2700 C CA . LEU A 1 335 ? -8.812 5.843 -8.320 1.00 93.25 335 LEU A CA 1
ATOM 2701 C C . LEU A 1 335 ? -8.294 4.962 -7.171 1.00 93.25 335 LEU A C 1
ATOM 2703 O O . LEU A 1 335 ? -9.074 4.539 -6.320 1.00 93.25 335 LEU A O 1
ATOM 2707 N N . SER A 1 336 ? -6.981 4.720 -7.118 1.00 94.88 336 SER A N 1
ATOM 2708 C CA . SER A 1 336 ? -6.355 3.922 -6.062 1.00 94.88 336 SER A CA 1
ATOM 2709 C C . SER A 1 336 ? -6.494 4.567 -4.677 1.00 94.88 336 SER A C 1
ATOM 2711 O O . SER A 1 336 ? -6.834 3.873 -3.718 1.00 94.88 336 SER A O 1
ATOM 2713 N N . ILE A 1 337 ? -6.273 5.881 -4.553 1.00 92.62 337 ILE A N 1
ATOM 2714 C CA . ILE A 1 337 ? -6.416 6.606 -3.279 1.00 92.62 337 ILE A CA 1
ATOM 2715 C C . ILE A 1 337 ? -7.892 6.681 -2.867 1.00 92.62 337 ILE A C 1
ATOM 2717 O O . ILE A 1 337 ? -8.220 6.365 -1.723 1.00 92.62 337 ILE A O 1
ATOM 2721 N N . ASN A 1 338 ? -8.794 7.010 -3.795 1.00 94.38 338 ASN A N 1
ATOM 2722 C CA . ASN A 1 338 ? -10.228 7.111 -3.514 1.00 94.38 338 ASN A CA 1
ATOM 2723 C C . ASN A 1 338 ? -10.827 5.770 -3.062 1.00 94.38 338 ASN A C 1
ATOM 2725 O O . ASN A 1 338 ? -11.589 5.740 -2.095 1.00 94.38 338 ASN A O 1
ATOM 2729 N N . ALA A 1 339 ? -10.430 4.651 -3.678 1.00 96.88 339 ALA A N 1
ATOM 2730 C CA . ALA A 1 339 ? -10.830 3.317 -3.230 1.00 96.88 339 ALA A CA 1
ATOM 2731 C C . ALA A 1 339 ? -10.328 3.003 -1.806 1.00 96.88 339 ALA A C 1
ATOM 2733 O O . ALA A 1 339 ? -11.074 2.456 -0.993 1.00 96.88 339 ALA A O 1
ATOM 2734 N N . ALA A 1 340 ? -9.098 3.402 -1.462 1.00 96.81 340 ALA A N 1
ATOM 2735 C CA . ALA A 1 340 ? -8.556 3.193 -0.120 1.00 96.81 340 ALA A CA 1
ATOM 2736 C C . ALA A 1 340 ? -9.262 4.027 0.955 1.00 96.81 340 ALA A C 1
ATOM 2738 O O . ALA A 1 340 ? -9.600 3.502 2.018 1.00 96.81 340 ALA A O 1
ATOM 2739 N N . ILE A 1 341 ? -9.524 5.308 0.682 1.00 94.19 341 ILE A N 1
ATOM 2740 C CA . ILE A 1 341 ? -10.255 6.184 1.605 1.00 94.19 341 ILE A CA 1
ATOM 2741 C C . ILE A 1 341 ? -11.712 5.722 1.751 1.00 94.19 341 ILE A C 1
ATOM 2743 O O . ILE A 1 341 ? -12.210 5.670 2.872 1.00 94.19 341 ILE A O 1
ATOM 2747 N N . PHE A 1 342 ? -12.371 5.278 0.676 1.00 94.69 342 PHE A N 1
ATOM 2748 C CA . PHE A 1 342 ? -13.718 4.701 0.756 1.00 94.69 342 PHE A CA 1
ATOM 2749 C C . PHE A 1 342 ? -13.758 3.415 1.601 1.00 94.69 342 PHE A C 1
ATOM 2751 O O . PHE A 1 342 ? -14.598 3.297 2.495 1.00 94.69 342 PHE A O 1
ATOM 2758 N N . ALA A 1 343 ? -12.823 2.478 1.390 1.00 96.81 343 ALA A N 1
ATOM 2759 C CA . ALA A 1 343 ? -12.689 1.280 2.228 1.00 96.81 343 ALA A CA 1
ATOM 2760 C C . ALA A 1 343 ? -12.456 1.636 3.707 1.00 96.81 343 ALA A C 1
ATOM 2762 O O . ALA A 1 343 ? -13.009 1.000 4.603 1.00 96.81 343 ALA A O 1
ATOM 2763 N N . SER A 1 344 ? -11.667 2.684 3.951 1.00 95.69 344 SER A N 1
ATOM 2764 C CA . SER A 1 344 ? -11.383 3.199 5.289 1.00 95.69 344 SER A CA 1
ATOM 2765 C C . SER A 1 344 ? -12.632 3.770 5.955 1.00 95.69 344 SER A C 1
ATOM 2767 O O . SER A 1 344 ? -12.931 3.382 7.076 1.00 95.69 344 SER A O 1
ATOM 2769 N N . VAL A 1 345 ? -13.403 4.617 5.260 1.00 94.00 345 VAL A N 1
ATOM 2770 C CA . VAL A 1 345 ? -14.689 5.160 5.742 1.00 94.00 345 VAL A CA 1
ATOM 2771 C C . VAL A 1 345 ? -15.678 4.036 6.069 1.00 94.00 345 VAL A C 1
ATOM 2773 O O . VAL A 1 345 ? -16.302 4.064 7.129 1.00 94.00 345 VAL A O 1
ATOM 2776 N N . CYS A 1 346 ? -15.762 3.008 5.217 1.00 94.38 346 CYS A N 1
ATOM 2777 C CA . CYS A 1 346 ? -16.594 1.830 5.466 1.00 94.38 346 CYS A CA 1
ATOM 2778 C C . CYS A 1 346 ? -16.251 1.165 6.813 1.00 94.38 346 CYS A C 1
ATOM 2780 O O . CYS A 1 346 ? -17.142 0.982 7.642 1.00 94.38 346 CYS A O 1
ATOM 2782 N N . LEU A 1 347 ? -14.974 0.856 7.069 1.00 95.50 347 LEU A N 1
ATOM 2783 C CA . LEU A 1 347 ? -14.538 0.244 8.334 1.00 95.50 347 LEU A CA 1
ATOM 2784 C C . LEU A 1 347 ? -14.703 1.189 9.536 1.00 95.50 347 LEU A C 1
ATOM 2786 O O . LEU A 1 347 ? -15.249 0.792 10.563 1.00 95.50 347 LEU A O 1
ATOM 2790 N N . VAL A 1 348 ? -14.299 2.453 9.382 1.00 94.62 348 VAL A N 1
ATOM 2791 C CA . VAL A 1 348 ? -14.420 3.535 10.377 1.00 94.62 348 VAL A CA 1
ATOM 2792 C C . VAL A 1 348 ? -15.846 3.668 10.917 1.00 94.62 348 VAL A C 1
ATOM 2794 O O . VAL A 1 348 ? -16.022 3.870 12.119 1.00 94.62 348 VAL A O 1
ATOM 2797 N N . SER A 1 349 ? -16.861 3.475 10.069 1.00 94.25 349 SER A N 1
ATOM 2798 C CA . SER A 1 349 ? -18.267 3.525 10.484 1.00 94.25 349 SER A CA 1
ATOM 2799 C C . SER A 1 349 ? -18.653 2.496 11.550 1.00 94.25 349 SER A C 1
ATOM 2801 O O . SER A 1 349 ? -19.661 2.676 12.220 1.00 94.25 349 SER A O 1
ATOM 2803 N N . ARG A 1 350 ? -17.923 1.379 11.687 1.00 94.81 350 ARG A N 1
ATOM 2804 C CA . ARG A 1 350 ? -18.287 0.268 12.589 1.00 94.81 350 ARG A CA 1
ATOM 2805 C C . ARG A 1 350 ? -17.594 0.328 13.955 1.00 94.81 350 ARG A C 1
ATOM 2807 O O . ARG A 1 350 ? -17.766 -0.593 14.746 1.00 94.81 350 ARG A O 1
ATOM 2814 N N . LEU A 1 351 ? -16.822 1.379 14.235 1.00 93.06 351 LEU A N 1
ATOM 2815 C CA . LEU A 1 351 ? -16.242 1.625 15.560 1.00 93.06 351 LEU A CA 1
ATOM 2816 C C . LEU A 1 351 ? -17.291 2.166 16.549 1.00 93.06 351 LEU A C 1
ATOM 2818 O O . LEU A 1 351 ? -18.349 2.647 16.148 1.00 93.06 351 LEU A O 1
ATOM 2822 N N . SER A 1 352 ? -17.007 2.082 17.849 1.00 89.62 352 SER A N 1
ATOM 2823 C CA . SER A 1 352 ? -17.962 2.421 18.913 1.00 89.62 352 SER A CA 1
ATOM 2824 C C . SER A 1 352 ? -18.119 3.932 19.142 1.00 89.62 352 SER A C 1
ATOM 2826 O O . SER A 1 352 ? -19.236 4.385 19.395 1.00 89.62 352 SER A O 1
ATOM 2828 N N . SER A 1 353 ? -17.048 4.729 19.008 1.00 92.38 353 SER A N 1
ATOM 2829 C CA . SER A 1 353 ? -17.084 6.194 19.167 1.00 92.38 353 SER A CA 1
ATOM 2830 C C . SER A 1 353 ? -16.721 6.966 17.888 1.00 92.38 353 SER A C 1
ATOM 2832 O O . SER A 1 353 ? -15.789 6.577 17.175 1.00 92.38 353 SER A O 1
ATOM 2834 N N . PRO A 1 354 ? -17.319 8.154 17.644 1.00 92.38 354 PRO A N 1
ATOM 2835 C CA . PRO A 1 354 ? -16.843 9.087 16.621 1.00 92.38 354 PRO A CA 1
ATOM 2836 C C . PRO A 1 354 ? -15.413 9.610 16.881 1.00 92.38 354 PRO A C 1
ATOM 2838 O O . PRO A 1 354 ? -14.793 10.167 15.972 1.00 92.38 354 PRO A O 1
ATOM 2841 N N . PHE A 1 355 ? -14.853 9.432 18.086 1.00 93.44 355 PHE A N 1
ATOM 2842 C CA . PHE A 1 355 ? -13.430 9.695 18.345 1.00 93.44 355 PHE A CA 1
ATOM 2843 C C . PHE A 1 355 ? -12.522 8.578 17.804 1.00 93.44 355 PHE A C 1
ATOM 2845 O O . PHE A 1 355 ? -11.498 8.864 17.185 1.00 93.44 355 PHE A O 1
ATOM 2852 N N . ASP A 1 356 ? -12.920 7.315 17.958 1.00 93.69 356 ASP A N 1
ATOM 2853 C CA . ASP A 1 356 ? -12.181 6.165 17.423 1.00 93.69 356 ASP A CA 1
ATOM 2854 C C . ASP A 1 356 ? -12.222 6.179 15.891 1.00 93.69 356 ASP A C 1
ATOM 2856 O O . ASP A 1 356 ? -11.202 5.977 15.230 1.00 93.69 356 ASP A O 1
ATOM 2860 N N . ALA A 1 357 ? -13.391 6.528 15.341 1.00 93.56 357 ALA A N 1
ATOM 2861 C CA . ALA A 1 357 ? -13.600 6.808 13.927 1.00 93.56 357 ALA A CA 1
ATOM 2862 C C . ALA A 1 357 ? -12.626 7.874 13.393 1.00 93.56 357 ALA A C 1
ATOM 2864 O O . ALA A 1 357 ? -11.979 7.659 12.366 1.00 93.56 357 ALA A O 1
ATOM 2865 N N . PHE A 1 358 ? -12.448 8.982 14.124 1.00 94.12 358 PHE A N 1
ATOM 2866 C CA . PHE A 1 358 ? -11.498 10.037 13.766 1.00 94.12 358 PHE A CA 1
ATOM 2867 C C . PHE A 1 358 ? -10.063 9.505 13.774 1.00 94.12 358 PHE A C 1
ATOM 2869 O O . PHE A 1 358 ? -9.334 9.683 12.799 1.00 94.12 358 PHE A O 1
ATOM 2876 N N . VAL A 1 359 ? -9.655 8.812 14.841 1.00 95.06 359 VAL A N 1
ATOM 2877 C CA . VAL A 1 359 ? -8.286 8.298 14.970 1.00 95.06 359 VAL A CA 1
ATOM 2878 C C . VAL A 1 359 ? -7.963 7.295 13.862 1.00 95.06 359 VAL A C 1
ATOM 2880 O O . VAL A 1 359 ? -6.951 7.468 13.180 1.00 95.06 359 VAL A O 1
ATOM 2883 N N . LEU A 1 360 ? -8.830 6.316 13.590 1.00 95.31 360 LEU A N 1
ATOM 2884 C CA . LEU A 1 360 ? -8.593 5.349 12.513 1.00 95.31 360 LEU A CA 1
ATOM 2885 C C . LEU A 1 360 ? -8.624 6.001 11.113 1.00 95.31 360 LEU A C 1
ATOM 2887 O O . LEU A 1 360 ? -7.882 5.574 10.225 1.00 95.31 360 LEU A O 1
ATOM 2891 N N . LEU A 1 361 ? -9.408 7.067 10.913 1.00 93.62 361 LEU A N 1
ATOM 2892 C CA . LEU A 1 361 ? -9.385 7.865 9.682 1.00 93.62 361 LEU A CA 1
ATOM 2893 C C . LEU A 1 361 ? -8.080 8.667 9.535 1.00 93.62 361 LEU A C 1
ATOM 2895 O O . LEU A 1 361 ? -7.508 8.699 8.448 1.00 93.62 361 LEU A O 1
ATOM 2899 N N . THR A 1 362 ? -7.530 9.252 10.607 1.00 93.19 362 THR A N 1
ATOM 2900 C CA . THR A 1 362 ? -6.199 9.887 10.513 1.00 93.19 362 THR A CA 1
ATOM 2901 C C . THR A 1 362 ? -5.114 8.870 10.154 1.00 93.19 362 THR A C 1
ATOM 2903 O O . THR A 1 362 ? -4.237 9.171 9.343 1.00 93.19 362 THR A O 1
ATOM 2906 N N . VAL A 1 363 ? -5.203 7.635 10.666 1.00 95.19 363 VAL A N 1
ATOM 2907 C CA . VAL A 1 363 ? -4.273 6.560 10.290 1.00 95.19 363 VAL A CA 1
ATOM 2908 C C . VAL A 1 363 ? -4.447 6.140 8.829 1.00 95.19 363 VAL A C 1
ATOM 2910 O O . VAL A 1 363 ? -3.439 5.889 8.171 1.00 95.19 363 VAL A O 1
ATOM 2913 N N . SER A 1 364 ? -5.662 6.133 8.270 1.00 94.75 364 SER A N 1
ATOM 2914 C CA . SER A 1 364 ? -5.846 5.823 6.844 1.00 94.75 364 SER A CA 1
ATOM 2915 C C . SER A 1 364 ? -5.213 6.876 5.928 1.00 94.75 364 SER A C 1
ATOM 2917 O O . SER A 1 364 ? -4.542 6.519 4.961 1.00 94.75 364 SER A O 1
ATOM 2919 N N . VAL A 1 365 ? -5.311 8.164 6.272 1.00 91.88 365 VAL A N 1
ATOM 2920 C CA . VAL A 1 365 ? -4.611 9.244 5.553 1.00 91.88 365 VAL A CA 1
ATOM 2921 C C . VAL A 1 365 ? -3.088 9.055 5.635 1.00 91.88 365 VAL A C 1
ATOM 2923 O O . VAL A 1 365 ? -2.396 9.139 4.617 1.00 91.88 365 VAL A O 1
ATOM 2926 N N . ILE A 1 366 ? -2.552 8.702 6.809 1.00 92.44 366 ILE A N 1
ATOM 2927 C CA . ILE A 1 366 ? -1.121 8.391 6.974 1.00 92.44 366 ILE A CA 1
ATOM 2928 C C . ILE A 1 366 ? -0.713 7.184 6.106 1.00 92.44 366 ILE A C 1
ATOM 2930 O O . ILE A 1 366 ? 0.314 7.225 5.425 1.00 92.44 366 ILE A O 1
ATOM 2934 N N . PHE A 1 367 ? -1.516 6.117 6.095 1.00 94.31 367 PHE A N 1
ATOM 2935 C CA . PHE A 1 367 ? -1.190 4.847 5.440 1.00 94.31 367 PHE A CA 1
ATOM 2936 C C . PHE A 1 367 ? -1.383 4.874 3.918 1.00 94.31 367 PHE A C 1
ATOM 2938 O O . PHE A 1 367 ? -0.585 4.261 3.208 1.00 94.31 367 PHE A O 1
ATOM 2945 N N . PHE A 1 368 ? -2.383 5.585 3.396 1.00 93.44 368 PHE A N 1
ATOM 2946 C CA . PHE A 1 368 ? -2.728 5.559 1.969 1.00 93.44 368 PHE A CA 1
ATOM 2947 C C . PHE A 1 368 ? -2.354 6.837 1.206 1.00 93.44 368 PHE A C 1
ATOM 2949 O O . PHE A 1 368 ? -2.063 6.737 0.016 1.00 93.44 368 PHE A O 1
ATOM 2956 N N . VAL A 1 369 ? -2.287 8.004 1.864 1.00 89.00 369 VAL A N 1
ATOM 2957 C CA . VAL A 1 369 ? -1.953 9.291 1.215 1.00 89.00 369 VAL A CA 1
ATOM 2958 C C . VAL A 1 369 ? -0.498 9.699 1.469 1.00 89.00 369 VAL A C 1
ATOM 2960 O O . VAL A 1 369 ? 0.228 9.987 0.520 1.00 89.00 369 VAL A O 1
ATOM 2963 N N . LEU A 1 370 ? -0.029 9.677 2.725 1.00 87.44 370 LEU A N 1
ATOM 2964 C CA . LEU A 1 370 ? 1.339 10.111 3.065 1.00 87.44 370 LEU A CA 1
ATOM 2965 C C . LEU A 1 370 ? 2.392 9.018 2.816 1.00 87.44 370 LEU A C 1
ATOM 2967 O O . LEU A 1 370 ? 3.465 9.305 2.285 1.00 87.44 370 LEU A O 1
ATOM 2971 N N . SER A 1 371 ? 2.110 7.756 3.170 1.00 89.75 371 SER A N 1
ATOM 2972 C CA . SER A 1 371 ? 3.087 6.671 2.996 1.00 89.75 371 SER A CA 1
ATOM 2973 C C . SER A 1 371 ? 3.624 6.485 1.564 1.00 89.75 371 SER A C 1
ATOM 2975 O O . SER A 1 371 ? 4.824 6.241 1.458 1.00 89.75 371 SER A O 1
ATOM 2977 N N . PRO A 1 372 ? 2.850 6.594 0.454 1.00 88.81 372 PRO A N 1
ATOM 2978 C CA . PRO A 1 372 ? 3.427 6.474 -0.888 1.00 88.81 372 PRO A CA 1
ATOM 2979 C C . PRO A 1 372 ? 4.445 7.579 -1.193 1.00 88.81 372 PRO A C 1
ATOM 2981 O O . PRO A 1 372 ? 5.534 7.266 -1.672 1.00 88.81 372 PRO A O 1
ATOM 2984 N N . GLN A 1 373 ? 4.135 8.831 -0.836 1.00 84.56 373 GLN A N 1
ATOM 2985 C CA . GLN A 1 373 ? 5.039 9.976 -0.998 1.00 84.56 373 GLN A CA 1
ATOM 2986 C C . GLN A 1 373 ? 6.341 9.756 -0.213 1.00 84.56 373 GLN A C 1
ATOM 2988 O O . GLN A 1 373 ? 7.437 9.960 -0.729 1.00 84.56 373 GLN A O 1
ATOM 2993 N N . PHE A 1 374 ? 6.230 9.260 1.023 1.00 84.75 374 PHE A N 1
ATOM 2994 C CA . PHE A 1 374 ? 7.385 8.970 1.868 1.00 84.75 374 PHE A CA 1
ATOM 2995 C C . PHE A 1 374 ? 8.228 7.788 1.356 1.00 84.75 374 PHE A C 1
ATOM 2997 O O . PHE A 1 374 ? 9.454 7.880 1.332 1.00 84.75 374 PHE A O 1
ATOM 3004 N N . ILE A 1 375 ? 7.592 6.699 0.904 1.00 88.19 375 ILE A N 1
ATOM 3005 C CA . ILE A 1 375 ? 8.274 5.519 0.342 1.00 88.19 375 ILE A CA 1
ATOM 3006 C C . ILE A 1 375 ? 9.108 5.897 -0.886 1.00 88.19 375 ILE A C 1
ATOM 3008 O O . ILE A 1 375 ? 10.238 5.428 -1.009 1.00 88.19 375 ILE A O 1
ATOM 3012 N N . GLN A 1 3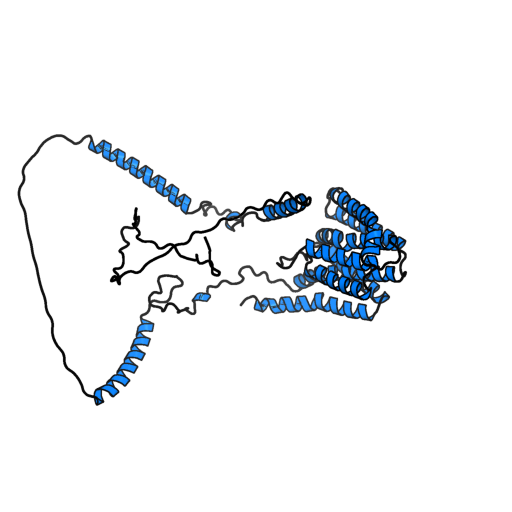76 ? 8.589 6.766 -1.761 1.00 85.69 376 GLN A N 1
ATOM 3013 C CA . GLN A 1 376 ? 9.267 7.195 -2.988 1.00 85.69 376 GLN A CA 1
ATOM 3014 C C . GLN A 1 376 ? 10.655 7.812 -2.721 1.00 85.69 376 GLN A C 1
ATOM 3016 O O . GLN A 1 376 ? 11.592 7.549 -3.472 1.00 85.69 376 GLN A O 1
ATOM 3021 N N . VAL A 1 377 ? 10.816 8.552 -1.616 1.00 85.31 377 VAL A N 1
ATOM 3022 C CA . VAL A 1 377 ? 12.068 9.246 -1.249 1.00 85.31 377 VAL A CA 1
ATOM 3023 C C . VAL A 1 377 ? 13.218 8.283 -0.941 1.00 85.31 377 VAL A C 1
ATOM 3025 O O . VAL A 1 377 ? 14.355 8.541 -1.327 1.00 85.31 377 VAL A O 1
ATOM 3028 N N . TYR A 1 378 ? 12.950 7.159 -0.268 1.00 87.12 378 TYR A N 1
ATOM 3029 C CA . TYR A 1 378 ? 13.989 6.186 0.101 1.00 87.12 378 TYR A CA 1
ATOM 3030 C C . TYR A 1 378 ? 13.987 4.909 -0.752 1.00 87.12 378 TYR A C 1
ATOM 3032 O O . TYR A 1 378 ? 14.853 4.055 -0.549 1.00 87.12 378 TYR A O 1
ATOM 3040 N N . LEU A 1 379 ? 13.074 4.795 -1.725 1.00 87.25 379 LEU A N 1
ATOM 3041 C CA . LEU A 1 379 ? 12.845 3.640 -2.610 1.00 87.25 379 LEU A CA 1
ATOM 3042 C C . LEU A 1 379 ? 14.113 3.091 -3.283 1.00 87.25 379 LEU A C 1
ATOM 3044 O O . LEU A 1 379 ? 14.252 1.884 -3.472 1.00 87.25 379 LEU A O 1
ATOM 3048 N N . TYR A 1 380 ? 15.039 3.987 -3.626 1.00 84.56 380 TYR A N 1
ATOM 3049 C CA . TYR A 1 380 ? 16.295 3.690 -4.322 1.00 84.56 380 TYR A CA 1
ATOM 3050 C C . TYR A 1 380 ? 17.500 3.503 -3.378 1.00 84.56 380 TYR A C 1
ATOM 3052 O O . TYR A 1 380 ? 18.619 3.264 -3.829 1.00 84.56 380 TYR A O 1
ATOM 3060 N N . THR A 1 381 ? 17.286 3.585 -2.062 1.00 88.00 381 THR A N 1
ATOM 3061 C CA . THR A 1 381 ? 18.330 3.470 -1.029 1.00 88.00 381 THR A CA 1
ATOM 3062 C C . THR A 1 381 ? 18.324 2.091 -0.359 1.00 88.00 381 THR A C 1
ATOM 3064 O O . THR A 1 381 ? 17.345 1.347 -0.419 1.00 88.00 381 THR A O 1
ATOM 3067 N N . GLN A 1 382 ? 19.392 1.758 0.376 1.00 86.56 382 GLN A N 1
ATOM 3068 C CA . GLN A 1 382 ? 19.430 0.529 1.186 1.00 86.56 382 GLN A CA 1
ATOM 3069 C C . GLN A 1 382 ? 18.362 0.514 2.300 1.00 86.56 382 GLN A C 1
ATOM 3071 O O . GLN A 1 382 ? 17.924 -0.563 2.709 1.00 86.56 382 GLN A O 1
ATOM 3076 N N . LEU A 1 383 ? 17.889 1.687 2.751 1.00 88.00 383 LEU A N 1
ATOM 3077 C CA . LEU A 1 383 ? 16.855 1.799 3.786 1.00 88.00 383 LEU A CA 1
ATOM 3078 C C . LEU A 1 383 ? 15.539 1.141 3.354 1.00 88.00 383 LEU A C 1
ATOM 3080 O O . LEU A 1 383 ? 14.876 0.542 4.195 1.00 88.00 383 LEU A O 1
ATOM 3084 N N . PHE A 1 384 ? 15.199 1.154 2.058 1.00 91.12 384 PHE A N 1
ATOM 3085 C CA . PHE A 1 384 ? 14.000 0.478 1.548 1.00 91.12 384 PHE A CA 1
ATOM 3086 C C . PHE A 1 384 ? 13.980 -1.016 1.897 1.00 91.12 384 PHE A C 1
ATOM 3088 O O . PHE A 1 384 ? 12.942 -1.542 2.290 1.00 91.12 384 PHE A O 1
ATOM 3095 N N . SER A 1 385 ? 15.132 -1.694 1.830 1.00 90.50 385 SER A N 1
ATOM 3096 C CA . SER A 1 385 ? 15.220 -3.123 2.164 1.00 90.50 385 SER A CA 1
ATOM 3097 C C . SER A 1 385 ? 15.049 -3.375 3.667 1.00 90.50 385 SER A C 1
ATOM 3099 O O . SER A 1 385 ? 14.433 -4.366 4.053 1.00 90.50 385 SER A O 1
ATOM 3101 N N . LEU A 1 386 ? 15.547 -2.468 4.516 1.00 92.38 386 LEU A N 1
ATOM 3102 C CA . LEU A 1 386 ? 15.389 -2.553 5.971 1.00 92.38 386 LEU A CA 1
ATOM 3103 C C . LEU A 1 386 ? 13.944 -2.271 6.401 1.00 92.38 386 LEU A C 1
ATOM 3105 O O . LEU A 1 386 ? 13.391 -3.031 7.194 1.00 92.38 386 LEU A O 1
ATOM 3109 N N . VAL A 1 387 ? 13.314 -1.233 5.838 1.00 92.00 387 VAL A N 1
ATOM 3110 C CA . VAL A 1 387 ? 11.900 -0.916 6.092 1.00 92.00 387 VAL A CA 1
ATOM 3111 C C . VAL A 1 387 ? 11.001 -2.050 5.602 1.00 92.00 387 VAL A C 1
ATOM 3113 O O . VAL A 1 387 ? 10.140 -2.489 6.353 1.00 92.00 387 VAL A O 1
ATOM 3116 N N . TYR A 1 388 ? 11.242 -2.599 4.406 1.00 94.25 388 TYR A N 1
ATOM 3117 C CA . TYR A 1 388 ? 10.509 -3.763 3.899 1.00 94.25 388 TYR A CA 1
ATOM 3118 C C . TYR A 1 388 ? 10.563 -4.956 4.869 1.00 94.25 388 TYR A C 1
ATOM 3120 O O . TYR A 1 388 ? 9.516 -5.492 5.231 1.00 94.25 388 TYR A O 1
ATOM 3128 N N . ILE A 1 389 ? 11.756 -5.339 5.345 1.00 95.00 389 ILE A N 1
ATOM 3129 C CA . ILE A 1 389 ? 11.910 -6.437 6.314 1.00 95.00 389 ILE A CA 1
ATOM 3130 C C . ILE A 1 389 ? 11.184 -6.111 7.626 1.00 95.00 389 ILE A C 1
ATOM 3132 O O . ILE A 1 389 ? 10.437 -6.949 8.128 1.00 95.00 389 ILE A O 1
ATOM 3136 N N . PHE A 1 390 ? 11.351 -4.898 8.160 1.00 95.44 390 PHE A N 1
ATOM 3137 C CA . PHE A 1 390 ? 10.679 -4.462 9.386 1.00 95.44 390 PHE A CA 1
ATOM 3138 C C . PHE A 1 390 ? 9.150 -4.519 9.260 1.00 95.44 390 PHE A C 1
ATOM 3140 O O . PHE A 1 390 ? 8.484 -5.094 10.119 1.00 95.44 390 PHE A O 1
ATOM 3147 N N . THR A 1 391 ? 8.584 -3.988 8.174 1.00 95.69 391 THR A N 1
ATOM 3148 C CA . THR A 1 391 ? 7.135 -3.983 7.942 1.00 95.69 391 THR A CA 1
ATOM 3149 C C . THR A 1 391 ? 6.584 -5.398 7.730 1.00 95.69 391 THR A C 1
ATOM 3151 O O . THR A 1 391 ? 5.516 -5.698 8.260 1.00 95.69 391 THR A O 1
ATOM 3154 N N . VAL A 1 392 ? 7.304 -6.291 7.037 1.00 96.88 392 VAL A N 1
ATOM 3155 C CA . VAL A 1 392 ? 6.905 -7.708 6.898 1.00 96.88 392 VAL A CA 1
ATOM 3156 C C . VAL A 1 392 ? 6.961 -8.448 8.241 1.00 96.88 392 VAL A C 1
ATOM 3158 O O . VAL A 1 392 ? 6.064 -9.222 8.558 1.00 96.88 392 VAL A O 1
ATOM 3161 N N . VAL A 1 393 ? 7.975 -8.210 9.077 1.00 97.31 393 VAL A N 1
ATOM 3162 C CA . VAL A 1 393 ? 8.019 -8.805 10.426 1.00 97.31 393 VAL A CA 1
ATOM 3163 C C . VAL A 1 393 ? 6.873 -8.268 11.293 1.00 97.31 393 VAL A C 1
ATOM 3165 O O . VAL A 1 393 ? 6.202 -9.046 11.971 1.00 97.31 393 VAL A O 1
ATOM 3168 N N . LEU A 1 394 ? 6.586 -6.964 11.221 1.00 96.94 394 LEU A N 1
ATOM 3169 C CA . LEU A 1 394 ? 5.486 -6.332 11.951 1.00 96.94 394 LEU A CA 1
ATOM 3170 C C . LEU A 1 394 ? 4.110 -6.880 11.534 1.00 96.94 394 LEU A C 1
ATOM 3172 O O . LEU A 1 394 ? 3.280 -7.134 12.410 1.00 96.94 394 LEU A O 1
ATOM 3176 N N . THR A 1 395 ? 3.864 -7.113 10.235 1.00 97.38 395 THR A N 1
ATOM 3177 C CA . THR A 1 395 ? 2.619 -7.753 9.765 1.00 97.38 395 THR A CA 1
ATOM 3178 C C . THR A 1 395 ? 2.497 -9.187 10.246 1.00 97.38 395 THR A C 1
ATOM 3180 O O . THR A 1 395 ? 1.417 -9.575 10.673 1.00 97.38 395 THR A O 1
ATOM 3183 N N . LEU A 1 396 ? 3.578 -9.971 10.227 1.00 97.56 396 LEU A N 1
ATOM 3184 C CA . LEU A 1 396 ? 3.552 -11.361 10.685 1.00 97.56 396 LEU A CA 1
ATOM 3185 C C . LEU A 1 396 ? 3.259 -11.469 12.186 1.00 97.56 396 LEU A C 1
ATOM 3187 O O . LEU A 1 396 ? 2.403 -12.260 12.577 1.00 97.56 396 LEU A O 1
ATOM 3191 N N . VAL A 1 397 ? 3.890 -10.635 13.019 1.00 97.06 397 VAL A N 1
ATOM 3192 C CA . VAL A 1 397 ? 3.620 -10.578 14.470 1.00 97.06 397 VAL A CA 1
ATOM 3193 C C . VAL A 1 397 ? 2.182 -10.123 14.755 1.00 97.06 397 VAL A C 1
ATOM 3195 O O . VAL A 1 397 ? 1.512 -10.677 15.630 1.00 97.06 397 VAL A O 1
ATOM 3198 N N . SER A 1 398 ? 1.687 -9.153 13.985 1.00 96.00 398 SER A N 1
ATOM 3199 C CA . SER A 1 398 ? 0.333 -8.602 14.130 1.00 96.00 398 SER A CA 1
ATOM 3200 C C . SER A 1 398 ? -0.754 -9.532 13.567 1.00 96.00 398 SER A C 1
ATOM 3202 O O . SER A 1 398 ? -1.884 -9.520 14.034 1.00 96.00 398 SER A O 1
ATOM 3204 N N . LEU A 1 399 ? -0.432 -10.393 12.598 1.00 96.88 399 LEU A N 1
ATOM 3205 C CA . LEU A 1 399 ? -1.332 -11.453 12.139 1.00 96.88 399 LEU A CA 1
ATOM 3206 C C . LEU A 1 399 ? -1.329 -12.659 13.079 1.00 96.88 399 LEU A C 1
ATOM 3208 O O . LEU A 1 399 ? -2.388 -13.229 13.309 1.00 96.88 399 LEU A O 1
ATOM 3212 N N . TYR A 1 400 ? -0.182 -13.029 13.658 1.00 96.44 400 TYR A N 1
ATOM 3213 C CA . TYR A 1 400 ? -0.082 -14.121 14.635 1.00 96.44 400 TYR A CA 1
ATOM 3214 C C . TYR A 1 400 ? -1.003 -13.908 15.848 1.00 96.44 400 TYR A C 1
ATOM 3216 O O . TYR A 1 400 ? -1.634 -14.848 16.325 1.00 96.44 400 TYR A O 1
ATOM 3224 N N . THR A 1 401 ? -1.109 -12.660 16.308 1.00 95.06 401 THR A N 1
ATOM 3225 C CA . THR A 1 401 ? -1.956 -12.235 17.435 1.00 95.06 401 THR A CA 1
ATOM 3226 C C . THR A 1 401 ? -3.450 -12.158 17.102 1.00 95.06 401 THR A C 1
ATOM 3228 O O . THR A 1 401 ? -4.263 -12.199 18.021 1.00 95.06 401 THR A O 1
ATOM 3231 N N . VAL A 1 402 ? -3.828 -12.109 15.817 1.00 94.94 402 VAL A N 1
ATOM 3232 C CA . VAL A 1 402 ? -5.230 -12.169 15.358 1.00 94.94 402 VAL A CA 1
ATOM 3233 C C . VAL A 1 402 ? -5.640 -13.599 14.993 1.00 94.94 402 VAL A C 1
ATOM 3235 O O . VAL A 1 402 ? -6.648 -14.101 15.480 1.00 94.94 402 VAL A O 1
ATOM 3238 N N . SER A 1 403 ? -4.875 -14.273 14.128 1.00 95.69 403 SER A N 1
ATOM 3239 C CA . SER A 1 403 ? -5.055 -15.692 13.812 1.00 95.69 403 SER A CA 1
ATOM 3240 C C . SER A 1 403 ? -3.848 -16.291 13.086 1.00 95.69 403 SER A C 1
ATOM 3242 O O . SER A 1 403 ? -3.432 -15.829 12.018 1.00 95.69 403 SER A O 1
ATOM 3244 N N . ILE A 1 404 ? -3.386 -17.439 13.587 1.00 96.00 404 ILE A N 1
ATOM 3245 C CA . ILE A 1 404 ? -2.365 -18.280 12.946 1.00 96.00 404 ILE A CA 1
ATOM 3246 C C . ILE A 1 404 ? -2.776 -18.670 11.512 1.00 96.00 404 ILE A C 1
ATOM 3248 O O . ILE A 1 404 ? -1.916 -18.739 10.635 1.00 96.00 404 ILE A O 1
ATOM 3252 N N . THR A 1 405 ? -4.068 -18.880 11.223 1.00 96.50 405 THR A N 1
ATOM 3253 C CA . THR A 1 405 ? -4.509 -19.252 9.864 1.00 96.50 405 THR A CA 1
ATOM 3254 C C . THR A 1 405 ? -4.327 -18.103 8.873 1.00 96.50 405 THR A C 1
ATOM 3256 O O . THR A 1 405 ? -3.809 -18.320 7.779 1.00 96.50 405 THR A O 1
ATOM 3259 N N . LEU A 1 406 ? -4.664 -16.870 9.270 1.00 95.31 406 LEU A N 1
ATOM 3260 C CA . LEU A 1 406 ? -4.452 -15.672 8.452 1.00 95.31 406 LEU A CA 1
ATOM 3261 C C . LEU A 1 406 ? -2.958 -15.392 8.253 1.00 95.31 406 LEU A C 1
ATOM 3263 O O . LEU A 1 406 ? -2.541 -15.081 7.139 1.00 95.31 406 LEU A O 1
ATOM 3267 N N . MET A 1 407 ? -2.141 -15.587 9.294 1.00 96.94 407 MET A N 1
ATOM 3268 C CA . MET A 1 407 ? -0.681 -15.512 9.192 1.00 96.94 407 MET A CA 1
ATOM 3269 C C . MET A 1 407 ? -0.127 -16.519 8.166 1.00 96.94 407 MET A C 1
ATOM 3271 O O . MET A 1 407 ? 0.693 -16.143 7.332 1.00 96.94 407 MET A O 1
ATOM 3275 N N . VAL A 1 408 ? -0.592 -17.775 8.166 1.00 97.19 408 VAL A N 1
ATOM 3276 C CA . VAL A 1 408 ? -0.151 -18.800 7.196 1.00 97.19 408 VAL A CA 1
ATOM 3277 C C . VAL A 1 408 ? -0.568 -18.448 5.762 1.00 97.19 408 VAL A C 1
ATOM 3279 O O . VAL A 1 408 ? 0.265 -18.530 4.856 1.00 97.19 408 VAL A O 1
ATOM 3282 N N . TYR A 1 409 ? -1.808 -17.993 5.542 1.00 96.69 409 TYR A N 1
ATOM 3283 C CA . TYR A 1 409 ? -2.237 -17.513 4.221 1.00 96.69 409 TYR A CA 1
ATOM 3284 C C . TYR A 1 409 ? -1.410 -16.310 3.749 1.00 96.69 409 TYR A C 1
ATOM 3286 O O . TYR A 1 409 ? -1.025 -16.250 2.582 1.00 96.69 409 TYR A O 1
ATOM 3294 N N . PHE A 1 410 ? -1.077 -15.383 4.649 1.00 96.94 410 PHE A N 1
ATOM 3295 C CA . PHE A 1 410 ? -0.234 -14.231 4.339 1.00 96.94 410 PHE A CA 1
ATOM 3296 C C . PHE A 1 410 ? 1.210 -14.634 4.002 1.00 96.94 410 PHE A C 1
ATOM 3298 O O . PHE A 1 410 ? 1.751 -14.148 3.013 1.00 96.94 410 PHE A O 1
ATOM 3305 N N . VAL A 1 411 ? 1.819 -15.576 4.735 1.00 97.19 411 VAL A N 1
ATOM 3306 C CA . VAL A 1 411 ? 3.144 -16.133 4.391 1.00 97.19 411 VAL A CA 1
ATOM 3307 C C . VAL A 1 411 ? 3.127 -16.760 2.995 1.00 97.19 411 VAL A C 1
ATOM 3309 O O . VAL A 1 411 ? 4.018 -16.482 2.192 1.00 97.19 411 VAL A O 1
ATOM 3312 N N . PHE A 1 412 ? 2.101 -17.551 2.663 1.00 96.94 412 PHE A N 1
ATOM 3313 C CA . PHE A 1 412 ? 1.948 -18.111 1.317 1.00 96.94 412 PHE A CA 1
ATOM 3314 C C . PHE A 1 412 ? 1.813 -17.013 0.248 1.00 96.94 412 PHE A C 1
ATOM 3316 O O . PHE A 1 412 ? 2.460 -17.090 -0.796 1.00 96.94 412 PHE A O 1
ATOM 3323 N N . MET A 1 413 ? 1.039 -15.960 0.527 1.00 95.69 413 MET A N 1
ATOM 3324 C CA . MET A 1 413 ? 0.861 -14.806 -0.361 1.00 95.69 413 MET A CA 1
ATOM 3325 C C . MET A 1 413 ? 2.188 -14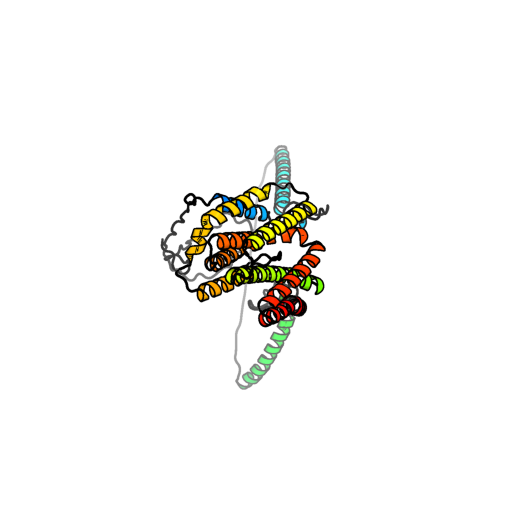.067 -0.612 1.00 95.69 413 MET A C 1
ATOM 3327 O O . MET A 1 413 ? 2.550 -13.824 -1.763 1.00 95.69 413 MET A O 1
ATOM 3331 N N . VAL A 1 414 ? 2.971 -13.802 0.441 1.00 95.88 414 VAL A N 1
ATOM 3332 C CA . VAL A 1 414 ? 4.302 -13.179 0.339 1.00 95.88 414 VAL A CA 1
ATOM 3333 C C . VAL A 1 414 ? 5.276 -14.058 -0.449 1.00 95.88 414 VAL A C 1
ATOM 3335 O O . VAL A 1 414 ? 6.001 -13.542 -1.294 1.00 95.88 414 VAL A O 1
ATOM 3338 N N . LEU A 1 415 ? 5.286 -15.380 -0.244 1.00 95.31 415 LEU A N 1
ATOM 3339 C CA . LEU A 1 415 ? 6.125 -16.297 -1.031 1.00 95.31 415 LEU A CA 1
ATOM 3340 C C . LEU A 1 415 ? 5.701 -16.341 -2.510 1.00 95.31 415 LEU A C 1
ATOM 3342 O O . LEU A 1 415 ? 6.553 -16.382 -3.402 1.00 95.31 415 LEU A O 1
ATOM 3346 N N . LEU A 1 416 ? 4.396 -16.280 -2.789 1.00 96.19 416 LEU A N 1
ATOM 3347 C CA . LEU A 1 416 ? 3.860 -16.231 -4.147 1.00 96.19 416 LEU A CA 1
ATOM 3348 C C . LEU A 1 416 ? 4.279 -14.935 -4.859 1.00 96.19 416 LEU A C 1
ATOM 3350 O O . LEU A 1 416 ? 4.819 -14.992 -5.964 1.00 96.19 416 LEU A O 1
ATOM 3354 N N . VAL A 1 417 ? 4.096 -13.773 -4.227 1.00 95.06 417 VAL A N 1
ATOM 3355 C CA . VAL A 1 417 ? 4.432 -12.476 -4.839 1.00 95.06 417 VAL A CA 1
ATOM 3356 C C . VAL A 1 417 ? 5.944 -12.237 -4.897 1.00 95.06 417 VAL A C 1
ATOM 3358 O O . VAL A 1 417 ? 6.419 -11.767 -5.926 1.00 95.06 417 VAL A O 1
ATOM 3361 N N . SER A 1 418 ? 6.710 -12.590 -3.858 1.00 93.25 418 SER A N 1
ATOM 3362 C CA . SER A 1 418 ? 8.150 -12.284 -3.784 1.00 93.25 418 SER A CA 1
ATOM 3363 C C . SER A 1 418 ? 9.075 -13.325 -4.417 1.00 93.25 418 SER A C 1
ATOM 3365 O O . SER A 1 418 ? 10.228 -13.002 -4.699 1.00 93.25 418 SER A O 1
ATOM 3367 N N . LEU A 1 419 ? 8.615 -14.561 -4.651 1.00 92.50 419 LEU A N 1
ATOM 3368 C CA . LEU A 1 419 ? 9.421 -15.611 -5.295 1.00 92.50 419 LEU A CA 1
ATOM 3369 C C . LEU A 1 419 ? 8.771 -16.122 -6.583 1.00 92.50 419 LEU A C 1
ATOM 3371 O O . LEU A 1 419 ? 9.383 -16.034 -7.648 1.00 92.50 419 LEU A O 1
ATOM 3375 N N . TYR A 1 420 ? 7.543 -16.646 -6.511 1.00 94.69 420 TYR A N 1
ATOM 3376 C CA . TYR A 1 420 ? 6.912 -17.313 -7.657 1.00 94.69 420 TYR A CA 1
ATOM 3377 C C . TYR A 1 420 ? 6.658 -16.350 -8.826 1.00 94.69 420 TYR A C 1
ATOM 3379 O O . TYR A 1 420 ? 7.040 -16.656 -9.956 1.00 94.69 420 TYR A O 1
ATOM 3387 N N . CYS A 1 421 ? 6.094 -15.166 -8.571 1.00 93.50 421 CYS A N 1
ATOM 3388 C CA . CYS A 1 421 ? 5.840 -14.174 -9.616 1.00 93.50 421 CYS A CA 1
ATOM 3389 C C . CYS A 1 421 ? 7.135 -13.685 -10.311 1.00 93.50 421 CYS A C 1
ATOM 3391 O O . CYS A 1 421 ? 7.192 -13.781 -11.538 1.00 93.50 421 CYS A O 1
ATOM 3393 N N . PRO A 1 422 ? 8.207 -13.261 -9.606 1.00 93.56 422 PRO A N 1
ATOM 3394 C CA . PRO A 1 422 ? 9.507 -12.958 -10.215 1.00 93.56 422 PRO A CA 1
ATOM 3395 C C . PRO A 1 422 ? 10.123 -14.119 -11.007 1.00 93.56 422 PRO A C 1
ATOM 3397 O O . PRO A 1 422 ? 10.610 -13.906 -12.119 1.00 93.56 422 PRO A O 1
ATOM 3400 N N . LEU A 1 423 ? 10.070 -15.350 -10.481 1.00 93.62 423 LEU A N 1
ATOM 3401 C CA . LEU A 1 423 ? 10.567 -16.544 -11.176 1.00 93.62 423 LEU A CA 1
ATOM 3402 C C . LEU A 1 423 ? 9.814 -16.787 -12.490 1.00 93.62 423 LEU A C 1
ATOM 3404 O O . LEU A 1 423 ? 10.439 -17.026 -13.525 1.00 93.62 423 LEU A O 1
ATOM 3408 N N . MET A 1 424 ? 8.483 -16.704 -12.466 1.00 92.38 424 MET A N 1
ATOM 3409 C CA . MET A 1 424 ? 7.645 -16.901 -13.650 1.00 92.38 424 MET A CA 1
ATOM 3410 C C . MET A 1 424 ? 7.781 -15.749 -14.652 1.00 92.38 424 MET A C 1
ATOM 3412 O O . MET A 1 424 ? 7.879 -16.009 -15.848 1.00 92.38 424 MET A O 1
ATOM 3416 N N . PHE A 1 425 ? 7.896 -14.502 -14.185 1.00 90.25 425 PHE A N 1
ATOM 3417 C CA . PHE A 1 425 ? 8.158 -13.329 -15.022 1.00 90.25 425 PHE A CA 1
ATOM 3418 C C . PHE A 1 425 ? 9.462 -13.481 -15.815 1.00 90.25 425 PHE A C 1
ATOM 3420 O O . PHE A 1 425 ? 9.440 -13.426 -17.044 1.00 90.25 425 PHE A O 1
ATOM 3427 N N . VAL A 1 426 ? 10.585 -13.770 -15.145 1.00 91.19 426 VAL A N 1
ATOM 3428 C CA . VAL A 1 426 ? 11.883 -13.989 -15.814 1.00 91.19 426 VAL A CA 1
ATOM 3429 C C . VAL A 1 426 ? 11.839 -15.221 -16.728 1.00 91.19 426 VAL A C 1
ATOM 3431 O O . VAL A 1 426 ? 12.328 -15.174 -17.856 1.00 91.19 426 VAL A O 1
ATOM 3434 N N . LYS A 1 427 ? 11.180 -16.309 -16.308 1.00 90.44 427 LYS A N 1
ATOM 3435 C CA . LYS A 1 427 ? 10.972 -17.508 -17.141 1.00 90.44 427 LYS A CA 1
ATOM 3436 C C . LYS A 1 427 ? 10.139 -17.229 -18.398 1.00 90.44 427 LYS A C 1
ATOM 3438 O O . LYS A 1 427 ? 10.334 -17.915 -19.402 1.00 90.44 427 LYS A O 1
ATOM 3443 N N . TRP A 1 428 ? 9.228 -16.256 -18.365 1.00 89.56 428 TRP A N 1
ATOM 3444 C CA . TRP A 1 428 ? 8.384 -15.879 -19.500 1.00 89.56 428 TRP A CA 1
ATOM 3445 C C . TRP A 1 428 ? 8.982 -14.797 -20.406 1.00 89.56 428 TRP A C 1
ATOM 3447 O O . TRP A 1 428 ? 8.605 -14.754 -21.575 1.00 89.56 428 TRP A O 1
ATOM 3457 N N . GLN A 1 429 ? 9.970 -14.010 -19.955 1.00 86.06 429 GLN A N 1
ATOM 3458 C CA . GLN A 1 429 ? 10.696 -13.058 -20.818 1.00 86.06 429 GLN A CA 1
ATOM 3459 C C . GLN A 1 429 ? 11.228 -13.715 -22.104 1.00 86.06 429 GLN A C 1
ATOM 3461 O O . GLN A 1 429 ? 11.178 -13.099 -23.163 1.00 86.06 429 GLN A O 1
ATOM 3466 N N . ARG A 1 430 ? 11.637 -14.993 -22.047 1.00 80.62 430 ARG A N 1
ATOM 3467 C CA . ARG A 1 430 ? 12.104 -15.778 -23.210 1.00 80.62 430 ARG A CA 1
ATOM 3468 C C . ARG A 1 430 ? 11.087 -15.928 -24.353 1.00 80.62 430 ARG A C 1
ATOM 3470 O O . ARG A 1 430 ? 11.467 -16.351 -25.434 1.00 80.62 430 ARG A O 1
ATOM 3477 N N . TYR A 1 431 ? 9.807 -15.646 -24.106 1.00 81.88 431 TYR A N 1
ATOM 3478 C CA . TYR A 1 431 ? 8.742 -15.674 -25.114 1.00 81.88 431 TYR A CA 1
ATOM 3479 C C . TYR A 1 431 ? 8.408 -14.279 -25.672 1.00 81.88 431 TYR A C 1
ATOM 3481 O O . TYR A 1 431 ? 7.615 -14.176 -26.602 1.00 81.88 431 TYR A O 1
ATOM 3489 N N . LYS A 1 432 ? 9.014 -13.209 -25.133 1.00 71.44 432 LYS A N 1
ATOM 3490 C CA . LYS A 1 432 ? 8.858 -11.823 -25.612 1.00 71.44 432 LYS A CA 1
ATOM 3491 C C . LYS A 1 432 ? 9.773 -11.501 -26.810 1.00 71.44 432 LYS A C 1
ATOM 3493 O O . LYS A 1 432 ? 9.650 -10.438 -27.411 1.00 71.44 432 LYS A O 1
ATOM 3498 N N . ASP A 1 433 ? 10.688 -12.406 -27.150 1.00 57.12 433 ASP A N 1
ATOM 3499 C CA . ASP A 1 433 ? 11.698 -12.225 -28.201 1.00 57.12 433 ASP A CA 1
ATOM 3500 C C . ASP A 1 433 ? 11.253 -12.758 -29.587 1.00 57.12 433 ASP A C 1
ATOM 3502 O O . ASP A 1 433 ? 12.041 -12.700 -30.528 1.00 57.12 433 ASP A O 1
ATOM 3506 N N . ASN A 1 434 ? 10.014 -13.266 -29.720 1.00 51.31 434 ASN A N 1
ATOM 3507 C CA . ASN A 1 434 ? 9.512 -13.978 -30.913 1.00 51.31 434 ASN A CA 1
ATOM 3508 C C . ASN A 1 434 ? 8.608 -13.162 -31.847 1.00 51.31 434 ASN A C 1
ATOM 3510 O O . ASN A 1 434 ? 7.693 -12.426 -31.407 1.00 51.31 434 ASN A O 1
#

Organism: Operophtera brumata (NCBI:txid104452)

Radius of gyration: 40.94 Å; chains: 1; bounding box: 58×86×126 Å

Sequence (434 aa):
GLIGPDDRPDHPEKITSTTVLINPFTDIEPRVQETIADEAPKKKKKDRQGVKNFGLLSFGDEAEEDETEVQEYRGKPKSTHDLLEDPKLSKLTAEEEIKKKQIQTETTVTNIRDKLTSKKRESSTDRESKKIKGGGERDERDSDGDSGGESPLKREMKGNKEQKITEQNEQAEVERKKPWIKNLYENREYPDNYTHPKFLEELRKNIYAEKVTLSQAVKGSFRVVLRICICVLYAVLFFYMYNDLINTYTVIYTSILTTLLSYILYIYINGSAVLSHFKTVLVYLVLGYLLSPILHTLTDTVSTDTIFAWAVIMMLVHLIFFDYDVPAAIVSKSLSINAAIFASVCLVSRLSSPFDAFVLLTVSVIFFVLSPQFIQVYLYTQLFSLVYIFTVVLTLVSLYTVSITLMVYFVFMVLLVSLYCPLMFVKWQRYKDN

pLDDT: mean 74.01, std 21.32, range [26.34, 97.69]

InterPro domains:
  IPR009450 Phosphatidylinositol N-acetylglucosaminyltransferase subunit C [PF06432] (180-434)
  IPR009450 Phosphatidylinositol N-acetylglucosaminyltransferase subunit C [PTHR12982] (142-433)